Protein AF-A0A955YAP5-F1 (afdb_monomer)

Solvent-accessible surface area (backbone atoms only — not comparable to full-atom values): 20765 Å² total; per-residue (Å²): 130,87,57,48,94,49,15,46,38,75,22,56,54,59,56,73,58,58,58,58,60,56,52,46,44,71,76,44,51,54,82,74,34,72,83,64,32,46,82,44,68,39,30,28,34,40,25,36,53,45,76,68,50,47,74,88,65,49,77,46,76,52,76,44,76,78,46,71,50,74,55,98,85,36,42,36,41,30,30,36,36,43,28,22,41,80,87,67,46,64,34,38,41,39,38,76,27,33,33,35,38,38,35,72,66,65,58,71,67,45,85,29,50,96,74,48,77,85,78,50,89,72,62,89,82,48,54,72,53,76,62,78,32,79,54,81,54,50,50,40,52,42,69,25,51,52,29,23,30,71,33,35,46,23,74,38,56,36,76,88,28,63,67,27,69,74,39,91,40,38,52,50,49,51,50,76,95,61,42,63,60,46,29,31,74,37,43,32,79,58,29,55,83,80,50,53,12,24,37,34,30,38,29,77,49,52,66,79,44,76,53,36,78,72,29,33,87,99,54,48,27,57,57,68,36,56,58,50,38,29,43,52,43,51,51,49,53,53,52,41,48,28,34,63,48,52,85,33,61,34,22,37,73,42,69,43,56,76,51,73,28,48,38,40,38,40,53,76,47,39,57,85,43,54,37,39,36,36,35,41,41,36,53,31,30,42,62,68,78,54,33,35,39,26,23,35,35,41,32,28,42,76,83,41,37,16,33,41,32,49,61,45,44,40,28,45,42,74,48,39,62,51,80,65,56,43,79,65,63,70,40,81,61,47,62,98,84,54,88,64,58,81,47,68,63,85,91,42,61,48,29,68,69,15,58,51,14,38,47,40,33,44,39,32,60,35,74,28,75,91,34,51,74,41,61,47,70,45,85,73,93,65,47,80,68,84,133

Secondary structure (DSSP, 8-state):
---BTTB--HHHHHHTTTHHHHHHHHTTTHHHHTTTSEEEEEEEEEEE-SSPPBTTPPPEEEEEEEEEEEETTEEEEEEEEEEE-TTS-EEEEEEEEEEEEE-HHHHHT-------TTT----TTS-BPPPSS----S-B-HHHHHHHHTT-HHHHH-TT-GGGGG-SS------GGG---SEEEEEETT-TTTTS-EEEEEEE--TT-TTTTTS-TTS----HHHHHHHHHHHHHHHHHHTTGGGG-TTEEEEEPSS--EEEEE-----TT--EEEEEEEEEEEE-SSS-EEEEEEEEEETTEEEEEEEEEEEEEEE--GGGG--HHHHSTTSSTT--S-SEEETTEEE-HHHHHHHHHS-HHHHH-GGGGGGGTT---PPPPPP-

pLDDT: mean 92.84, std 7.44, range [49.44, 98.94]

Structure (mmCIF, N/CA/C/O backbone):
data_AF-A0A955YAP5-F1
#
_entry.id   AF-A0A955YAP5-F1
#
loop_
_atom_site.group_PDB
_atom_site.id
_atom_site.type_symbol
_atom_site.label_atom_id
_atom_site.label_alt_id
_atom_site.label_comp_id
_atom_site.label_asym_id
_atom_site.label_entity_id
_atom_site.label_seq_id
_atom_site.pdbx_PDB_ins_code
_atom_site.Cartn_x
_atom_site.Cartn_y
_atom_site.Cartn_z
_atom_site.occupancy
_atom_site.B_iso_or_equiv
_atom_site.auth_seq_id
_atom_site.auth_comp_id
_atom_site.auth_asym_id
_atom_site.auth_atom_id
_atom_site.pdbx_PDB_model_num
ATOM 1 N N . TRP A 1 1 ? 13.545 -7.393 8.697 1.00 62.75 1 TRP A N 1
ATOM 2 C CA . TRP A 1 1 ? 12.723 -6.199 8.433 1.00 62.75 1 TRP A CA 1
ATOM 3 C C . TRP A 1 1 ? 11.691 -6.562 7.385 1.00 62.75 1 TRP A C 1
ATOM 5 O O . TRP A 1 1 ? 12.037 -7.316 6.485 1.00 62.75 1 TRP A O 1
ATOM 15 N N . LEU A 1 2 ? 10.444 -6.112 7.534 1.00 84.69 2 LEU A N 1
ATOM 16 C CA . LEU A 1 2 ? 9.357 -6.372 6.580 1.00 84.69 2 LEU A CA 1
ATOM 17 C C . LEU A 1 2 ? 9.526 -5.466 5.347 1.00 84.69 2 LEU A C 1
ATOM 19 O O . LEU A 1 2 ? 8.707 -4.590 5.122 1.00 84.69 2 LEU A O 1
ATOM 23 N N . LEU A 1 3 ? 10.646 -5.592 4.632 1.00 91.44 3 LEU A N 1
ATOM 24 C CA . LEU A 1 3 ? 10.946 -4.780 3.450 1.00 91.44 3 LEU A CA 1
ATOM 25 C C . LEU A 1 3 ? 10.285 -5.374 2.205 1.00 91.44 3 LEU A C 1
ATOM 27 O O . LEU A 1 3 ? 10.168 -6.593 2.085 1.00 91.44 3 LEU A O 1
ATOM 31 N N . HIS A 1 4 ? 9.927 -4.506 1.265 1.00 92.50 4 HIS A N 1
ATOM 32 C CA . HIS A 1 4 ? 9.488 -4.853 -0.081 1.00 92.50 4 HIS A CA 1
ATOM 33 C C . HIS A 1 4 ? 10.384 -4.128 -1.080 1.00 92.50 4 HIS A C 1
ATOM 35 O O . HIS A 1 4 ? 10.443 -2.902 -1.046 1.00 92.50 4 HIS A O 1
ATOM 41 N N . GLU A 1 5 ? 11.116 -4.874 -1.912 1.00 89.06 5 GLU A N 1
ATOM 42 C CA . GLU A 1 5 ? 12.016 -4.301 -2.940 1.00 89.06 5 GLU A CA 1
ATOM 43 C C . GLU A 1 5 ? 12.975 -3.254 -2.349 1.00 89.06 5 GLU A C 1
ATOM 45 O O . GLU A 1 5 ? 13.002 -2.083 -2.728 1.00 89.06 5 GLU A O 1
ATOM 50 N N . GLY A 1 6 ? 13.670 -3.667 -1.282 1.00 89.38 6 GLY A N 1
ATOM 51 C CA . GLY A 1 6 ? 14.630 -2.833 -0.560 1.00 89.38 6 GLY A CA 1
ATOM 52 C C . GLY A 1 6 ? 14.026 -1.661 0.221 1.00 89.38 6 GLY A C 1
ATOM 53 O O . GLY A 1 6 ? 14.783 -0.900 0.822 1.00 89.38 6 GLY A O 1
ATOM 54 N N . ARG A 1 7 ? 12.696 -1.501 0.258 1.00 92.25 7 ARG A N 1
ATOM 55 C CA . ARG A 1 7 ? 12.022 -0.347 0.873 1.00 92.25 7 ARG A CA 1
ATOM 56 C C . ARG A 1 7 ? 11.052 -0.724 1.983 1.00 92.25 7 ARG A C 1
ATOM 58 O O . ARG A 1 7 ? 10.528 -1.835 2.039 1.00 92.25 7 ARG A O 1
ATOM 65 N N . MET A 1 8 ? 10.814 0.219 2.889 1.00 94.50 8 MET A N 1
ATOM 66 C CA . MET A 1 8 ? 9.790 0.113 3.924 1.00 94.50 8 MET A CA 1
ATOM 67 C C . MET A 1 8 ? 8.394 0.235 3.284 1.00 94.50 8 MET A C 1
ATOM 69 O O . MET A 1 8 ? 8.133 1.242 2.624 1.00 94.50 8 MET A O 1
ATOM 73 N N . PRO A 1 9 ? 7.490 -0.746 3.470 1.00 96.06 9 PRO A N 1
ATOM 74 C CA . PRO A 1 9 ? 6.129 -0.677 2.946 1.00 96.06 9 PRO A CA 1
ATOM 75 C C . PRO A 1 9 ? 5.354 0.528 3.481 1.00 96.06 9 PRO A C 1
ATOM 77 O O . PRO A 1 9 ? 5.609 1.009 4.586 1.00 96.06 9 PRO A O 1
ATOM 80 N N . ALA A 1 10 ? 4.381 0.993 2.707 1.00 96.06 10 ALA A N 1
ATOM 81 C CA . ALA A 1 10 ? 3.669 2.245 2.933 1.00 96.06 10 ALA A CA 1
ATOM 82 C C . ALA A 1 10 ? 2.891 2.270 4.263 1.00 96.06 10 ALA A C 1
ATOM 84 O O . ALA A 1 10 ? 2.949 3.262 4.991 1.00 96.06 10 ALA A O 1
ATOM 85 N N . GLY A 1 11 ? 2.215 1.176 4.616 1.00 94.75 11 GLY A N 1
ATOM 86 C CA . GLY A 1 11 ? 1.548 0.997 5.903 1.00 94.75 11 GLY A CA 1
ATOM 87 C C . GLY A 1 11 ? 2.540 0.888 7.060 1.00 94.75 11 GLY A C 1
ATOM 88 O O . GLY A 1 11 ? 2.347 1.520 8.092 1.00 94.75 11 GLY A O 1
ATOM 89 N N . ILE A 1 12 ? 3.654 0.171 6.876 1.00 94.44 12 ILE A N 1
ATOM 90 C CA . ILE A 1 12 ? 4.708 0.059 7.901 1.00 94.44 12 ILE A CA 1
ATOM 91 C C . ILE A 1 12 ? 5.362 1.419 8.180 1.00 94.44 12 ILE A C 1
ATOM 93 O O . ILE A 1 12 ? 5.689 1.717 9.328 1.00 94.44 12 ILE A O 1
ATOM 97 N N . LEU A 1 13 ? 5.521 2.258 7.154 1.00 95.56 13 LEU A N 1
ATOM 98 C CA . LEU A 1 13 ? 6.005 3.625 7.311 1.00 95.56 13 LEU A CA 1
ATOM 99 C C . LEU A 1 13 ? 5.087 4.425 8.241 1.00 95.56 13 LEU A C 1
ATOM 101 O O . LEU A 1 13 ? 5.574 5.005 9.207 1.00 95.56 13 LEU A O 1
ATOM 105 N N . ILE A 1 14 ? 3.772 4.387 8.008 1.00 94.38 14 ILE A N 1
ATOM 106 C CA . ILE A 1 14 ? 2.793 5.032 8.895 1.00 94.38 14 ILE A CA 1
ATOM 107 C C . ILE A 1 14 ? 2.882 4.441 10.311 1.00 94.38 14 ILE A C 1
ATOM 109 O O . ILE A 1 14 ? 2.979 5.183 11.284 1.00 94.38 14 ILE A O 1
ATOM 113 N N . GLU A 1 15 ? 2.917 3.112 10.425 1.00 92.69 15 GLU A N 1
ATOM 114 C CA . GLU A 1 15 ? 2.946 2.393 11.705 1.00 92.69 15 GLU A CA 1
ATOM 115 C C . GLU A 1 15 ? 4.180 2.731 12.550 1.00 92.69 15 GLU A C 1
ATOM 117 O O . GLU A 1 15 ? 4.109 2.826 13.773 1.00 92.69 15 GLU A O 1
ATOM 122 N N . SER A 1 16 ? 5.322 2.977 11.905 1.00 91.50 16 SER A N 1
ATOM 123 C CA . SER A 1 16 ? 6.553 3.354 12.605 1.00 91.50 16 SER A CA 1
ATOM 124 C C . SER A 1 16 ? 6.495 4.743 13.262 1.00 91.50 16 SER A C 1
ATOM 126 O O . SER A 1 16 ? 7.360 5.060 14.079 1.00 91.50 16 SER A O 1
ATOM 128 N N . GLY A 1 17 ? 5.467 5.544 12.953 1.00 87.81 17 GLY A N 1
ATOM 129 C CA . GLY A 1 17 ? 5.199 6.857 13.543 1.00 87.81 17 GLY A CA 1
ATOM 130 C C . GLY A 1 17 ? 4.383 6.847 14.843 1.00 87.81 17 GLY A C 1
ATOM 131 O O . GLY A 1 17 ? 4.106 7.922 15.367 1.00 87.81 17 GLY A O 1
ATOM 132 N N . GLN A 1 18 ? 4.028 5.682 15.404 1.00 83.00 18 GLN A N 1
ATOM 133 C CA . GLN A 1 18 ? 3.174 5.557 16.604 1.00 83.00 18 GLN A CA 1
ATOM 134 C C . GLN A 1 18 ? 3.827 5.971 17.949 1.00 83.00 18 GLN A C 1
ATOM 136 O O . GLN A 1 18 ? 3.454 5.508 19.031 1.00 83.00 18 GLN A O 1
ATOM 141 N N . ALA A 1 19 ? 4.833 6.851 17.937 1.00 84.88 19 ALA A N 1
ATOM 142 C CA . ALA A 1 19 ? 5.389 7.399 19.178 1.00 84.88 19 ALA A CA 1
ATOM 143 C C . ALA A 1 19 ? 4.435 8.405 19.869 1.00 84.88 19 ALA A C 1
ATOM 145 O O . ALA A 1 19 ? 4.682 8.802 21.011 1.00 84.88 19 ALA A O 1
ATOM 146 N N . ASP A 1 20 ? 3.311 8.751 19.235 1.00 88.19 20 ASP A N 1
ATOM 147 C CA . ASP A 1 20 ? 2.182 9.471 19.834 1.00 88.19 20 ASP A CA 1
ATOM 148 C C . ASP A 1 20 ? 1.617 8.726 21.056 1.00 88.19 20 ASP A C 1
ATOM 150 O O . ASP A 1 20 ? 1.339 9.354 22.079 1.00 88.19 20 ASP A O 1
ATOM 154 N N . LEU A 1 21 ? 1.556 7.388 21.008 1.00 89.00 21 LEU A N 1
ATOM 155 C CA . LEU A 1 21 ? 1.157 6.529 22.129 1.00 89.00 21 LEU A CA 1
ATOM 156 C C . LEU A 1 21 ? 2.076 6.681 23.345 1.00 89.00 21 LEU A C 1
ATOM 158 O O . LEU A 1 21 ? 1.616 6.760 24.487 1.00 89.00 21 LEU A O 1
ATOM 162 N N . MET A 1 22 ? 3.386 6.750 23.108 1.00 89.44 22 MET A N 1
ATOM 163 C CA . MET A 1 22 ? 4.369 6.963 24.170 1.00 89.44 22 MET A CA 1
ATOM 164 C C . MET A 1 22 ? 4.237 8.372 24.757 1.00 89.44 22 MET A C 1
ATOM 166 O O . MET A 1 22 ? 4.269 8.538 25.978 1.00 89.44 22 MET A O 1
ATOM 170 N N . LEU A 1 23 ? 4.061 9.380 23.900 1.00 91.56 23 LEU A N 1
ATOM 171 C CA . LEU A 1 23 ? 3.887 10.768 24.317 1.00 91.56 23 LEU A CA 1
ATOM 172 C C . LEU A 1 23 ? 2.625 10.947 25.176 1.00 91.56 23 LEU A C 1
ATOM 174 O O . LEU A 1 23 ? 2.703 11.518 26.264 1.00 91.56 23 LEU A O 1
ATOM 178 N N . ILE A 1 24 ? 1.478 10.407 24.753 1.00 92.19 24 ILE A N 1
ATOM 179 C CA . ILE A 1 24 ? 0.215 10.544 25.493 1.00 92.19 24 ILE A CA 1
ATOM 180 C C . ILE A 1 24 ? 0.215 9.740 26.806 1.00 92.19 24 ILE A C 1
ATOM 182 O O . ILE A 1 24 ? -0.315 10.203 27.824 1.00 92.19 24 ILE A O 1
ATOM 186 N N . SER A 1 25 ? 0.883 8.579 26.823 1.00 91.25 25 SER A N 1
ATOM 187 C CA . SER A 1 25 ? 1.180 7.804 28.038 1.00 91.25 25 SER A CA 1
ATOM 188 C C . SER A 1 25 ? 2.009 8.621 29.032 1.00 91.25 25 SER A C 1
ATOM 190 O O . SER A 1 25 ? 1.608 8.778 30.191 1.00 91.25 25 SER A O 1
ATOM 192 N N . TRP A 1 26 ? 3.100 9.244 28.570 1.00 92.12 26 TRP A N 1
ATOM 193 C CA . TRP A 1 26 ? 3.944 10.129 29.377 1.00 92.12 26 TRP A CA 1
ATOM 194 C C . TRP A 1 26 ? 3.178 11.340 29.935 1.00 92.12 26 TRP A C 1
ATOM 196 O O . TRP A 1 26 ? 3.356 11.698 31.102 1.00 92.12 26 TRP A O 1
ATOM 206 N N . MET A 1 27 ? 2.253 11.912 29.156 1.00 91.69 27 MET A N 1
ATOM 207 C CA . MET A 1 27 ? 1.350 12.984 29.607 1.00 91.69 27 MET A CA 1
ATOM 208 C C . MET A 1 27 ? 0.331 12.520 30.667 1.00 91.69 27 MET A C 1
ATOM 210 O O . MET A 1 27 ? -0.300 13.348 31.325 1.00 91.69 27 MET A O 1
ATOM 214 N N . GLY A 1 28 ? 0.199 11.209 30.895 1.00 92.62 28 GLY A N 1
ATOM 215 C CA . GLY A 1 28 ? -0.502 10.633 32.040 1.00 92.62 28 GLY A CA 1
ATOM 216 C C . GLY A 1 28 ? -1.836 9.962 31.728 1.00 92.62 28 GLY A C 1
ATOM 217 O O . GLY A 1 28 ? -2.571 9.666 32.677 1.00 92.62 28 GLY A O 1
ATOM 218 N N . ILE A 1 29 ? -2.158 9.699 30.454 1.00 92.31 29 ILE A N 1
ATOM 219 C CA . ILE A 1 29 ? -3.444 9.093 30.072 1.00 92.31 29 ILE A CA 1
ATOM 220 C C . ILE A 1 29 ? -3.684 7.729 30.740 1.00 92.31 29 ILE A C 1
ATOM 222 O O . ILE A 1 29 ? -4.811 7.410 31.121 1.00 92.31 29 ILE A O 1
ATOM 226 N N . ASP A 1 30 ? -2.620 6.969 31.008 1.00 91.56 30 ASP A N 1
ATOM 227 C CA . ASP A 1 30 ? -2.706 5.636 31.612 1.00 91.56 30 ASP A CA 1
ATOM 228 C C . ASP A 1 30 ? -3.313 5.651 33.019 1.00 91.56 30 ASP A C 1
ATOM 230 O O . ASP A 1 30 ? -3.999 4.705 33.414 1.00 91.56 30 ASP A O 1
ATOM 234 N N . ARG A 1 31 ? -3.147 6.754 33.768 1.00 91.19 31 ARG A N 1
ATOM 235 C CA . ARG A 1 31 ? -3.771 6.921 35.096 1.00 91.19 31 ARG A CA 1
ATOM 236 C C . ARG A 1 31 ? -5.297 6.954 35.020 1.00 91.19 31 ARG A C 1
ATOM 238 O O . ARG A 1 31 ? -5.967 6.653 36.015 1.00 91.19 31 ARG A O 1
ATOM 245 N N . PHE A 1 32 ? -5.822 7.342 33.861 1.00 89.75 32 PHE A N 1
ATOM 246 C CA . PHE A 1 32 ? -7.246 7.451 33.597 1.00 89.75 32 PHE A CA 1
ATOM 247 C C . PHE A 1 32 ? -7.813 6.229 32.882 1.00 89.75 32 PHE A C 1
ATOM 249 O O . PHE A 1 32 ? -8.944 5.862 33.176 1.00 89.75 32 PHE A O 1
ATOM 256 N N . ASN A 1 33 ? -7.054 5.613 31.973 1.00 87.94 33 ASN A N 1
ATOM 257 C CA . ASN A 1 33 ? -7.527 4.460 31.206 1.00 87.94 33 ASN A CA 1
ATOM 258 C C . ASN A 1 33 ? -7.448 3.154 31.993 1.00 87.94 33 ASN A C 1
ATOM 260 O O . ASN A 1 33 ? -8.326 2.319 31.839 1.00 87.94 33 ASN A O 1
ATOM 264 N N . ARG A 1 34 ? -6.402 2.961 32.814 1.00 87.44 34 ARG A N 1
ATOM 265 C CA . ARG A 1 34 ? -6.238 1.807 33.725 1.00 87.44 34 ARG A CA 1
ATOM 266 C C . ARG A 1 34 ? -6.460 0.424 33.086 1.00 87.44 34 ARG A C 1
ATOM 268 O O . ARG A 1 34 ? -6.832 -0.513 33.779 1.00 87.44 34 ARG A O 1
ATOM 275 N N . SER A 1 35 ? -6.185 0.276 31.789 1.00 84.19 35 SER A N 1
ATOM 276 C CA . SER A 1 35 ? -6.498 -0.929 30.990 1.00 84.19 35 SER A CA 1
ATOM 277 C C . SER A 1 35 ? -7.994 -1.269 30.874 1.00 84.19 35 SER A C 1
ATOM 279 O O . SER A 1 35 ? -8.338 -2.331 30.377 1.00 84.19 35 SER A O 1
ATOM 281 N N . GLU A 1 36 ? -8.884 -0.375 31.306 1.00 90.81 36 GLU A N 1
ATOM 282 C CA . GLU A 1 36 ? -10.337 -0.456 31.098 1.00 90.81 36 GLU A CA 1
ATOM 283 C C . GLU A 1 36 ? -10.738 0.115 29.727 1.00 90.81 36 GLU A C 1
ATOM 285 O O . GLU A 1 36 ? -11.862 -0.078 29.267 1.00 90.81 36 GLU A O 1
ATOM 290 N N . ARG A 1 37 ? -9.819 0.851 29.088 1.00 93.31 37 ARG A N 1
ATOM 291 C CA . ARG A 1 37 ? -9.992 1.475 27.777 1.00 93.31 37 ARG A CA 1
ATOM 292 C C . ARG A 1 37 ? -8.778 1.227 26.891 1.00 93.31 37 ARG A C 1
ATOM 294 O O . ARG A 1 37 ? -7.643 1.369 27.352 1.00 93.31 37 ARG A O 1
ATOM 301 N N . VAL A 1 38 ? -9.025 0.929 25.622 1.00 93.12 38 VAL A N 1
ATOM 302 C CA . VAL A 1 38 ? -8.018 0.607 24.607 1.00 93.12 38 VAL A CA 1
ATOM 303 C C . VAL A 1 38 ? -7.910 1.704 23.553 1.00 93.12 38 VAL A C 1
ATOM 305 O O . VAL A 1 38 ? -8.887 2.384 23.240 1.00 93.12 38 VAL A O 1
ATOM 308 N N . TYR A 1 39 ? -6.706 1.900 23.020 1.00 93.62 39 TYR A N 1
ATOM 309 C CA . TYR A 1 39 ? -6.423 2.933 22.024 1.00 93.62 39 TYR A CA 1
ATOM 310 C C . TYR A 1 39 ? -6.966 2.554 20.649 1.00 93.62 39 TYR A C 1
ATOM 312 O O . TYR A 1 39 ? -6.682 1.464 20.163 1.00 93.62 39 TYR A O 1
ATOM 320 N N . ARG A 1 40 ? -7.638 3.470 19.953 1.00 93.88 40 ARG A N 1
ATOM 321 C CA . ARG A 1 40 ? -7.911 3.327 18.517 1.00 93.88 40 ARG A CA 1
ATOM 322 C C . ARG A 1 40 ? -7.668 4.647 17.792 1.00 93.88 40 ARG A C 1
ATOM 324 O O . ARG A 1 40 ? -8.134 5.701 18.233 1.00 93.88 40 ARG A O 1
ATOM 331 N N . LEU A 1 41 ? -6.983 4.570 16.651 1.00 93.31 41 LEU A N 1
ATOM 332 C CA . LEU A 1 41 ? -6.949 5.648 15.666 1.00 93.31 41 LEU A CA 1
ATOM 333 C C . LEU A 1 41 ? -8.345 5.788 15.047 1.00 93.31 41 LEU A C 1
ATOM 335 O O . LEU A 1 41 ? -8.965 4.791 14.687 1.00 93.31 41 LEU A O 1
ATOM 339 N N . LEU A 1 42 ? -8.828 7.019 14.911 1.00 94.25 42 LEU A N 1
ATOM 340 C CA . LEU A 1 42 ? -10.117 7.344 14.301 1.00 94.25 42 LEU A CA 1
ATOM 341 C C . LEU A 1 42 ? -9.959 7.900 12.890 1.00 94.25 42 LEU A C 1
ATOM 343 O O . LEU A 1 42 ? -10.841 7.711 12.053 1.00 94.25 42 LEU A O 1
ATOM 347 N N . GLY A 1 43 ? -8.862 8.588 12.610 1.00 94.00 43 GLY A N 1
ATOM 348 C CA . GLY A 1 43 ? -8.589 9.085 11.274 1.00 94.00 43 GLY A CA 1
ATOM 349 C C . GLY A 1 43 ? -7.532 10.168 11.251 1.00 94.00 43 GLY A C 1
ATOM 350 O O . GLY A 1 43 ? -7.104 10.665 12.293 1.00 94.00 43 GLY A O 1
ATOM 351 N N . CYS A 1 44 ? -7.115 10.505 10.043 1.00 96.25 44 CYS A N 1
ATOM 352 C CA . CYS A 1 44 ? -6.152 11.552 9.757 1.00 96.25 44 CYS A CA 1
ATOM 353 C C . CYS A 1 44 ? -6.178 11.893 8.264 1.00 96.25 44 CYS A C 1
ATOM 355 O O . CYS A 1 44 ? -6.740 11.161 7.450 1.00 96.25 44 CYS A O 1
ATOM 357 N N . GLU A 1 45 ? -5.541 13.000 7.913 1.00 97.88 45 GLU A N 1
ATOM 358 C CA . GLU A 1 45 ? -5.078 13.277 6.560 1.00 97.88 45 GLU A CA 1
ATOM 359 C C . GLU A 1 45 ? -3.600 12.883 6.459 1.00 97.88 45 GLU A C 1
ATOM 361 O O . GLU A 1 45 ? -2.792 13.238 7.322 1.00 97.88 45 GLU A O 1
ATOM 366 N N . LEU A 1 46 ? -3.261 12.114 5.429 1.00 97.44 46 LEU A N 1
ATOM 367 C CA . LEU A 1 46 ? -1.937 11.553 5.180 1.00 97.44 46 LEU A CA 1
ATOM 368 C C . LEU A 1 46 ? -1.409 12.042 3.836 1.00 97.44 46 LEU A C 1
ATOM 370 O O . LEU A 1 46 ? -2.126 11.983 2.840 1.00 97.44 46 LEU A O 1
ATOM 374 N N . THR A 1 47 ? -0.133 12.417 3.796 1.00 98.44 47 THR A N 1
ATOM 375 C CA . THR A 1 47 ? 0.571 12.743 2.550 1.00 98.44 47 THR A CA 1
ATOM 376 C C . THR A 1 47 ? 1.909 12.023 2.517 1.00 98.44 47 THR A C 1
ATOM 378 O O . THR A 1 47 ? 2.773 12.258 3.366 1.00 98.44 47 THR A O 1
ATOM 381 N N . TYR A 1 48 ? 2.114 11.167 1.515 1.00 98.25 48 TYR A N 1
ATOM 382 C CA . TYR A 1 48 ? 3.456 10.700 1.171 1.00 98.25 48 TYR A CA 1
ATOM 383 C C . TYR A 1 48 ? 4.171 11.838 0.452 1.00 98.25 48 TYR A C 1
ATOM 385 O O . TYR A 1 48 ? 3.763 12.254 -0.621 1.00 98.25 48 TYR A O 1
ATOM 393 N N . GLU A 1 49 ? 5.222 12.386 1.039 1.00 97.81 49 GLU A N 1
ATOM 394 C C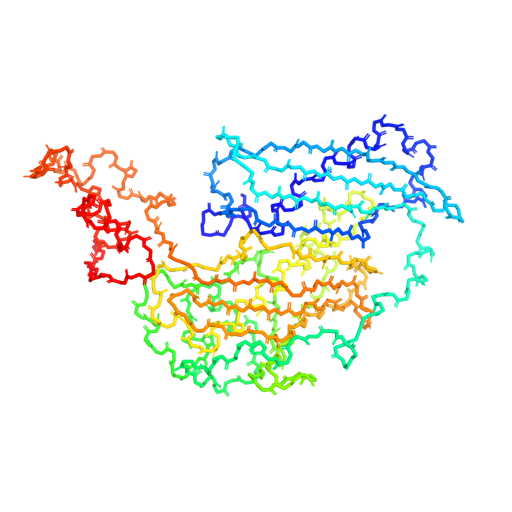A . GLU A 1 49 ? 5.919 13.549 0.478 1.00 97.81 49 GLU A CA 1
ATOM 395 C C . GLU A 1 49 ? 6.929 13.123 -0.593 1.00 97.81 49 GLU A C 1
ATOM 397 O O . GLU A 1 49 ? 7.278 13.903 -1.477 1.00 97.81 49 GLU A O 1
ATOM 402 N N . ARG A 1 50 ? 7.453 11.892 -0.490 1.00 94.25 50 ARG A N 1
ATOM 403 C CA . ARG A 1 50 ? 8.511 11.345 -1.352 1.00 94.25 50 ARG A CA 1
ATOM 404 C C . ARG A 1 50 ? 8.476 9.817 -1.395 1.00 94.25 50 ARG A C 1
ATOM 406 O O . ARG A 1 50 ? 7.636 9.174 -0.772 1.00 94.25 50 ARG A O 1
ATOM 413 N N . GLY A 1 51 ? 9.483 9.292 -2.101 1.00 92.56 51 GLY A N 1
ATOM 414 C CA . GLY A 1 51 ? 9.963 7.914 -2.097 1.00 92.56 51 GLY A CA 1
ATOM 415 C C . GLY A 1 51 ? 9.782 7.181 -0.767 1.00 92.56 51 GLY A C 1
ATOM 416 O O . GLY A 1 51 ? 10.249 7.682 0.257 1.00 92.56 51 GLY A O 1
ATOM 417 N N . LEU A 1 52 ? 9.227 5.967 -0.789 1.00 94.31 52 LEU A N 1
ATOM 418 C CA . LEU A 1 52 ? 9.255 5.065 0.364 1.00 94.31 52 LEU A CA 1
ATOM 419 C C . LEU A 1 52 ? 10.710 4.841 0.830 1.00 94.31 52 LEU A C 1
ATOM 421 O O . LEU A 1 52 ? 11.581 4.614 -0.020 1.00 94.31 52 LEU A O 1
ATOM 425 N N . PRO A 1 53 ? 11.001 4.881 2.143 1.00 93.50 53 PRO A N 1
ATOM 426 C CA . PRO A 1 53 ? 12.364 4.783 2.665 1.00 93.50 53 PRO A CA 1
ATOM 427 C C . PRO A 1 53 ? 13.084 3.498 2.275 1.00 93.50 53 PRO A C 1
ATOM 429 O O . PRO A 1 53 ? 12.504 2.417 2.323 1.00 93.50 53 PRO A O 1
ATOM 432 N N . GLU A 1 54 ? 14.364 3.618 1.937 1.00 90.38 54 GLU A N 1
ATOM 433 C CA . GLU A 1 54 ? 15.242 2.493 1.600 1.00 90.38 54 GLU A CA 1
ATOM 434 C C . GLU A 1 54 ? 15.818 1.832 2.855 1.00 90.38 54 GLU A C 1
ATOM 436 O O . GLU A 1 54 ? 15.906 2.435 3.930 1.00 90.38 54 GLU A O 1
ATOM 441 N N . ALA A 1 55 ? 16.246 0.580 2.718 1.00 88.69 55 ALA A N 1
ATOM 442 C CA . ALA A 1 55 ? 16.987 -0.121 3.752 1.00 88.69 55 ALA A CA 1
ATOM 443 C C . ALA A 1 55 ? 18.223 0.690 4.180 1.00 88.69 55 ALA A C 1
ATOM 445 O O . ALA A 1 55 ? 19.019 1.128 3.357 1.00 88.69 55 ALA A O 1
ATOM 446 N N . GLY A 1 56 ? 18.384 0.882 5.490 1.00 88.56 56 GLY A N 1
ATOM 447 C CA . GLY A 1 56 ? 19.471 1.686 6.058 1.00 88.56 56 GLY A CA 1
ATOM 448 C C . GLY A 1 56 ? 19.140 3.170 6.242 1.00 88.56 56 GLY A C 1
ATOM 449 O O . GLY A 1 56 ? 19.867 3.850 6.967 1.00 88.56 56 GLY A O 1
ATOM 450 N N . ALA A 1 57 ? 18.033 3.671 5.682 1.00 90.19 57 ALA A N 1
ATOM 451 C CA . ALA A 1 57 ? 17.574 5.027 5.960 1.00 90.19 57 ALA A CA 1
ATOM 452 C C . ALA A 1 57 ? 17.208 5.196 7.445 1.00 90.19 57 ALA A C 1
ATOM 454 O O . ALA A 1 57 ? 16.621 4.312 8.071 1.00 90.19 57 ALA A O 1
ATOM 455 N N . THR A 1 58 ? 17.534 6.362 8.007 1.00 94.31 58 THR A N 1
ATOM 456 C CA . THR A 1 58 ? 17.092 6.756 9.352 1.00 94.31 58 THR A CA 1
ATOM 457 C C . THR A 1 58 ? 15.933 7.730 9.239 1.00 94.31 58 THR A C 1
ATOM 459 O O . THR A 1 58 ? 16.077 8.794 8.642 1.00 94.31 58 THR A O 1
ATOM 462 N N . LEU A 1 59 ? 14.805 7.378 9.850 1.00 95.38 59 LEU A N 1
ATOM 463 C CA . LEU A 1 59 ? 13.619 8.225 9.922 1.00 95.38 59 LEU A CA 1
ATOM 464 C C . LEU A 1 59 ? 13.558 8.934 11.271 1.00 95.38 59 LEU A C 1
ATOM 466 O O . LEU A 1 59 ? 13.866 8.343 12.309 1.00 95.38 59 LEU A O 1
ATOM 470 N N . ARG A 1 60 ? 13.152 10.201 11.258 1.00 96.44 60 ARG A N 1
ATOM 471 C CA . ARG A 1 60 ? 12.905 10.998 12.462 1.00 96.44 60 ARG A CA 1
ATOM 472 C C . ARG A 1 60 ? 11.483 11.526 12.425 1.00 96.44 60 ARG A C 1
ATOM 474 O O . ARG A 1 60 ? 11.102 12.180 11.459 1.00 96.44 60 ARG A O 1
ATOM 481 N N . TYR A 1 61 ? 10.741 11.250 13.489 1.00 96.12 61 TYR A N 1
ATOM 482 C CA . TYR A 1 61 ? 9.368 11.699 13.668 1.00 96.12 61 TYR A CA 1
ATOM 483 C C . TYR A 1 61 ? 9.333 12.868 14.643 1.00 96.12 61 TYR A C 1
ATOM 485 O O . TYR A 1 61 ? 9.848 12.766 15.757 1.00 96.12 61 TYR A O 1
ATOM 493 N N . GLU A 1 62 ? 8.710 13.963 14.229 1.00 95.44 62 GLU A N 1
ATOM 494 C CA . GLU A 1 62 ? 8.366 15.085 15.092 1.00 95.44 62 GLU A CA 1
ATOM 495 C C . GLU A 1 62 ? 6.851 15.084 15.294 1.00 95.44 62 GLU A C 1
ATOM 497 O O . GLU A 1 62 ? 6.103 15.391 14.369 1.00 95.44 62 GLU A O 1
ATOM 502 N N . ILE A 1 63 ? 6.410 14.678 16.486 1.00 94.69 63 ILE A N 1
ATOM 503 C CA . ILE A 1 63 ? 4.999 14.449 16.814 1.00 94.69 63 ILE A CA 1
ATOM 504 C C . ILE A 1 63 ? 4.533 15.500 17.813 1.00 94.69 63 ILE A C 1
ATOM 506 O O . ILE A 1 63 ? 5.165 15.710 18.850 1.00 94.69 63 ILE A O 1
ATOM 510 N N . HIS A 1 64 ? 3.389 16.108 17.518 1.00 95.31 64 HIS A N 1
ATOM 511 C CA . HIS A 1 64 ? 2.756 17.140 18.328 1.00 95.31 64 HIS A CA 1
ATOM 512 C C . HIS A 1 64 ? 1.353 16.692 18.724 1.00 95.31 64 HIS A C 1
ATOM 514 O O . HIS A 1 64 ? 0.572 16.270 17.875 1.00 95.31 64 HIS A O 1
ATOM 520 N N . VAL A 1 65 ? 1.022 16.804 20.012 1.00 95.00 65 VAL A N 1
ATOM 521 C CA . VAL A 1 65 ? -0.359 16.672 20.494 1.00 95.00 65 VAL A CA 1
ATOM 522 C C . VAL A 1 65 ? -0.982 18.064 20.491 1.00 95.00 65 VAL A C 1
ATOM 524 O O . VAL A 1 65 ? -0.605 18.920 21.290 1.00 95.00 65 VAL A O 1
ATOM 527 N N . ASP A 1 66 ? -1.939 18.275 19.595 1.00 95.69 66 ASP A N 1
ATOM 528 C CA . ASP A 1 66 ? -2.615 19.556 19.371 1.00 95.69 66 ASP A CA 1
ATOM 529 C C . ASP A 1 66 ? -3.629 19.877 20.471 1.00 95.69 66 ASP A C 1
ATOM 531 O O . ASP A 1 66 ? -3.924 21.037 20.762 1.00 95.69 66 ASP A O 1
ATOM 535 N N . GLY A 1 67 ? -4.180 18.840 21.098 1.00 94.69 67 GLY A N 1
ATOM 536 C CA . GLY A 1 67 ? -5.140 18.984 22.178 1.00 94.69 67 GLY A CA 1
ATOM 537 C C . GLY A 1 67 ? -5.772 17.662 22.578 1.00 94.69 67 GLY A C 1
ATOM 538 O O . GLY A 1 67 ? -5.470 16.601 22.033 1.00 94.69 67 GLY A O 1
ATOM 539 N N . HIS A 1 68 ? -6.689 17.732 23.536 1.00 94.88 68 HIS A N 1
ATOM 540 C CA . HIS A 1 68 ? -7.470 16.586 23.980 1.00 94.88 68 HIS A CA 1
ATOM 541 C C . HIS A 1 68 ? -8.887 17.009 24.366 1.00 94.88 68 HIS A C 1
ATOM 543 O O . HIS A 1 68 ? -9.137 18.161 24.721 1.00 94.88 68 HIS A O 1
ATOM 549 N N . ALA A 1 69 ? -9.814 16.058 24.334 1.00 95.06 69 ALA A N 1
ATOM 550 C CA . ALA A 1 69 ? -11.201 16.257 24.728 1.00 95.06 69 ALA A CA 1
ATOM 551 C C . ALA A 1 69 ? -11.725 15.045 25.503 1.00 95.06 69 ALA A C 1
ATOM 553 O O . ALA A 1 69 ? -11.185 13.941 25.418 1.00 95.06 69 ALA A O 1
ATOM 554 N N . VAL A 1 70 ? -12.791 15.265 26.269 1.00 94.50 70 VAL A N 1
ATOM 555 C CA . VAL A 1 70 ? -13.586 14.190 26.863 1.00 94.50 70 VAL A CA 1
ATOM 556 C C . VAL A 1 70 ? -15.024 14.384 26.413 1.00 94.50 70 VAL A C 1
ATOM 558 O O . VAL A 1 70 ? -15.586 15.458 26.619 1.00 94.50 70 VAL A O 1
ATOM 561 N N . HIS A 1 71 ? -15.605 13.359 25.805 1.00 91.19 71 HIS A N 1
ATOM 562 C CA . HIS A 1 71 ? -16.985 13.363 25.337 1.00 91.19 71 HIS A CA 1
ATOM 563 C C . HIS A 1 71 ? -17.644 12.058 25.770 1.00 91.19 71 HIS A C 1
ATOM 565 O O . HIS A 1 71 ? -17.124 10.993 25.462 1.00 91.19 71 HIS A O 1
ATOM 571 N N . ASP A 1 72 ? -18.713 12.143 26.563 1.00 88.94 72 ASP A N 1
ATOM 572 C CA . ASP A 1 72 ? -19.425 10.983 27.122 1.00 88.94 72 ASP A CA 1
ATOM 573 C C . ASP A 1 72 ? -18.504 9.935 27.779 1.00 88.94 72 ASP A C 1
ATOM 575 O O . ASP A 1 72 ? -18.714 8.731 27.711 1.00 88.94 72 ASP A O 1
ATOM 579 N N . GLY A 1 73 ? -17.442 10.410 28.439 1.00 88.94 73 GLY A N 1
ATOM 580 C CA . GLY A 1 73 ? -16.440 9.564 29.097 1.00 88.94 73 GLY A CA 1
ATOM 581 C C . GLY A 1 73 ? -15.330 9.044 28.176 1.00 88.94 73 GLY A C 1
ATOM 582 O O . GLY A 1 73 ? -14.267 8.674 28.685 1.00 88.94 73 GLY A O 1
ATOM 583 N N . ILE A 1 74 ? -15.511 9.103 26.854 1.00 93.00 74 ILE A N 1
ATOM 584 C CA . ILE A 1 74 ? -14.482 8.792 25.858 1.00 93.00 74 ILE A CA 1
ATOM 585 C C . ILE A 1 74 ? -13.432 9.895 25.864 1.00 93.00 74 ILE A C 1
ATOM 587 O O . ILE A 1 74 ? -13.741 11.087 25.810 1.00 93.00 74 ILE A O 1
ATOM 591 N N . ARG A 1 75 ? -12.165 9.489 25.923 1.00 94.31 75 ARG A N 1
ATOM 592 C CA . ARG A 1 75 ? -11.019 10.399 25.893 1.00 94.31 75 ARG A CA 1
ATOM 593 C C . ARG A 1 75 ? -10.464 10.426 24.489 1.00 94.31 75 ARG A C 1
ATOM 595 O O . ARG A 1 75 ? -10.075 9.382 23.977 1.00 94.31 75 ARG A O 1
ATOM 602 N N . LEU A 1 76 ? -10.415 11.613 23.908 1.00 95.50 76 LEU A N 1
ATOM 603 C CA . LEU A 1 76 ? -9.902 11.859 22.571 1.00 95.50 76 LEU A CA 1
ATOM 604 C C . LEU A 1 76 ? -8.652 12.723 22.662 1.00 95.50 76 LEU A C 1
ATOM 606 O O . LEU A 1 76 ? -8.568 13.603 23.522 1.00 95.50 76 LEU A O 1
ATOM 610 N N . PHE A 1 77 ? -7.713 12.509 21.753 1.00 95.62 77 PHE A N 1
ATOM 611 C CA . PHE A 1 77 ? -6.617 13.436 21.530 1.00 95.62 77 PHE A CA 1
ATOM 612 C C . PHE A 1 77 ? -6.402 13.673 20.040 1.00 95.62 77 PHE A C 1
ATOM 614 O O . PHE A 1 77 ? -6.747 12.844 19.193 1.00 95.62 77 PHE A O 1
ATOM 621 N N . PHE A 1 78 ? -5.865 14.852 19.759 1.00 96.50 78 PHE A N 1
ATOM 622 C CA . PHE A 1 78 ? -5.637 15.372 18.424 1.00 96.50 78 PHE A CA 1
ATOM 623 C C . PHE A 1 78 ? -4.142 15.552 18.231 1.00 96.50 78 PHE A C 1
ATOM 625 O O . PHE A 1 78 ? -3.461 15.990 19.162 1.00 96.50 78 PHE A O 1
ATOM 632 N N . PHE A 1 79 ? -3.626 15.189 17.065 1.00 96.12 79 PHE A N 1
ATOM 633 C CA . PHE A 1 79 ? -2.194 15.229 16.815 1.00 96.12 79 PHE A CA 1
ATOM 634 C C . PHE A 1 79 ? -1.859 15.456 15.345 1.00 96.12 79 PHE A C 1
ATOM 636 O O . PHE A 1 79 ? -2.650 15.191 14.435 1.00 96.12 79 PHE A O 1
ATOM 643 N N . HIS A 1 80 ? -0.621 15.870 15.119 1.00 96.81 80 HIS A N 1
ATOM 644 C CA . HIS A 1 80 ? 0.002 15.877 13.808 1.00 96.81 80 HIS A CA 1
ATOM 645 C C . HIS A 1 80 ? 1.462 15.457 13.930 1.00 96.81 80 HIS A C 1
ATOM 647 O O . HIS A 1 80 ? 2.059 15.534 15.008 1.00 96.81 80 HIS A O 1
ATOM 653 N N . TYR A 1 81 ? 2.050 15.012 12.821 1.00 96.19 81 TYR A N 1
ATOM 654 C CA . TYR A 1 81 ? 3.483 14.760 12.792 1.00 96.19 81 TYR A CA 1
ATOM 655 C C . TYR A 1 81 ? 4.109 14.920 11.414 1.00 96.19 81 TYR A C 1
ATOM 657 O O . TYR A 1 81 ? 3.450 14.772 10.380 1.00 96.19 81 TYR A O 1
ATOM 665 N N . ASP A 1 82 ? 5.412 15.184 11.433 1.00 97.31 82 ASP A N 1
ATOM 666 C CA . ASP A 1 82 ? 6.289 15.148 10.269 1.00 97.31 82 ASP A CA 1
ATOM 667 C C . ASP A 1 82 ? 7.303 14.013 10.433 1.00 97.31 82 ASP A C 1
ATOM 669 O O . ASP A 1 82 ? 7.935 13.871 11.478 1.00 97.31 82 ASP A O 1
ATOM 673 N N . CYS A 1 83 ? 7.476 13.212 9.384 1.00 97.69 83 CYS A N 1
ATOM 674 C CA . CYS A 1 83 ? 8.565 12.254 9.261 1.00 97.69 83 CYS A CA 1
ATOM 675 C C . CYS A 1 83 ? 9.594 12.795 8.273 1.00 97.69 83 CYS A C 1
ATOM 677 O O . CYS A 1 83 ? 9.252 13.082 7.122 1.00 97.69 83 CYS A O 1
ATOM 679 N N . VAL A 1 84 ? 10.857 12.878 8.684 1.00 97.44 84 VAL A N 1
ATOM 680 C CA . VAL A 1 84 ? 11.979 13.274 7.823 1.00 97.44 84 VAL A CA 1
ATOM 681 C C . VAL A 1 84 ? 13.030 12.174 7.730 1.00 97.44 84 VAL A C 1
ATOM 683 O O . VAL A 1 84 ? 13.183 11.373 8.653 1.00 97.44 84 VAL A O 1
ATOM 686 N N . ASP A 1 85 ? 13.763 12.146 6.622 1.00 95.00 85 ASP A N 1
ATOM 687 C CA . ASP A 1 85 ? 14.918 11.266 6.449 1.00 95.00 85 ASP A CA 1
ATOM 688 C C . ASP A 1 85 ? 16.205 11.838 7.080 1.00 95.00 85 ASP A C 1
ATOM 690 O O . ASP A 1 85 ? 16.222 12.870 7.764 1.00 95.00 85 ASP A O 1
ATOM 694 N N . ASP A 1 86 ? 17.317 11.143 6.864 1.00 92.06 86 ASP A N 1
ATOM 695 C CA . ASP A 1 86 ? 18.647 11.513 7.338 1.00 92.06 86 ASP A CA 1
ATOM 696 C C . ASP A 1 86 ? 19.134 12.861 6.780 1.00 92.06 86 ASP A C 1
ATOM 698 O O . ASP A 1 86 ? 19.865 13.571 7.474 1.00 92.06 86 ASP A O 1
ATOM 702 N N . GLN A 1 87 ? 18.664 13.237 5.589 1.00 92.06 87 GLN A N 1
ATOM 703 C CA . GLN A 1 87 ? 18.925 14.513 4.919 1.00 92.06 87 GLN A CA 1
ATOM 704 C C . GLN A 1 87 ? 17.957 15.630 5.345 1.00 92.06 87 GLN A C 1
ATOM 706 O O . GLN A 1 87 ? 18.032 16.742 4.820 1.00 92.06 87 GLN A O 1
ATOM 711 N N . GLY A 1 88 ? 17.050 15.363 6.291 1.00 94.38 88 GLY A N 1
ATOM 712 C CA . GLY A 1 88 ? 16.065 16.331 6.777 1.00 94.38 88 GLY A CA 1
ATOM 713 C C . GLY A 1 88 ? 14.934 16.605 5.785 1.00 94.38 88 GLY A C 1
ATOM 714 O O . GLY A 1 88 ? 14.218 17.598 5.915 1.00 94.38 88 GLY A O 1
ATOM 715 N N . ARG A 1 89 ? 14.759 15.748 4.776 1.00 95.31 89 ARG A N 1
ATOM 716 C CA . ARG A 1 89 ? 13.708 15.892 3.772 1.00 95.31 89 ARG A CA 1
ATOM 717 C C . ARG A 1 89 ? 12.449 15.192 4.273 1.00 95.31 89 ARG A C 1
ATOM 719 O O . ARG A 1 89 ? 12.515 14.052 4.722 1.00 95.31 89 ARG A O 1
ATOM 726 N N . LYS A 1 90 ? 11.291 15.850 4.168 1.00 96.75 90 LYS A N 1
ATOM 727 C CA . LYS A 1 90 ? 9.999 15.246 4.544 1.00 96.75 90 LYS A CA 1
ATOM 728 C C . LYS A 1 90 ? 9.697 14.006 3.705 1.00 96.75 90 LYS A C 1
ATOM 730 O O . LYS A 1 90 ? 9.866 14.066 2.492 1.00 96.75 90 LYS A O 1
ATOM 735 N N . VAL A 1 91 ? 9.256 12.930 4.341 1.00 97.31 91 VAL A N 1
ATOM 736 C CA . VAL A 1 91 ? 8.902 11.644 3.720 1.00 97.31 91 VAL A CA 1
ATOM 737 C C . VAL A 1 91 ? 7.408 11.364 3.873 1.00 97.31 91 VAL A C 1
ATOM 739 O O . VAL A 1 91 ? 6.765 10.922 2.927 1.00 97.31 91 VAL A O 1
ATOM 742 N N . LEU A 1 92 ? 6.852 11.646 5.050 1.00 97.88 92 LEU A N 1
ATOM 743 C CA . LEU A 1 92 ? 5.442 11.448 5.375 1.00 97.88 92 LEU A CA 1
ATOM 744 C C . LEU A 1 92 ? 4.984 12.608 6.256 1.00 97.88 92 LEU A C 1
ATOM 746 O O . LEU A 1 92 ? 5.702 12.996 7.181 1.00 97.88 92 LEU A O 1
ATOM 750 N N . THR A 1 93 ? 3.792 13.132 6.000 1.00 98.00 93 THR A N 1
ATOM 751 C CA . THR A 1 93 ? 3.122 14.067 6.903 1.00 98.00 93 THR 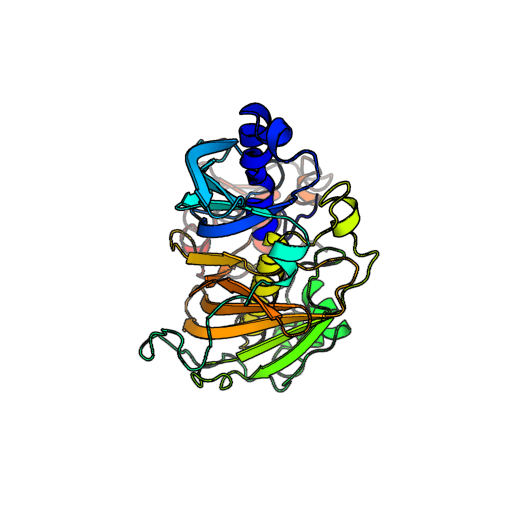A CA 1
ATOM 752 C C . THR A 1 93 ? 1.748 13.540 7.288 1.00 98.00 93 THR A C 1
ATOM 754 O O . THR A 1 93 ? 1.052 12.910 6.491 1.00 98.00 93 THR A O 1
ATOM 757 N N . VAL A 1 94 ? 1.385 13.771 8.549 1.00 97.44 94 VAL A N 1
ATOM 758 C CA . VAL A 1 94 ? 0.062 13.467 9.097 1.00 97.44 94 VAL A CA 1
ATOM 759 C C . VAL A 1 94 ? -0.530 14.729 9.681 1.00 97.44 94 VAL A C 1
ATOM 761 O O . VAL A 1 94 ? 0.134 15.425 10.454 1.00 97.44 94 VAL A O 1
ATOM 764 N N . ARG A 1 95 ? -1.772 15.032 9.307 1.00 97.62 95 ARG A N 1
ATOM 765 C CA . ARG A 1 95 ? -2.531 16.203 9.753 1.00 97.62 95 ARG A CA 1
ATOM 766 C C . ARG A 1 95 ? -3.909 15.792 10.241 1.00 97.62 95 ARG A C 1
ATOM 768 O O . ARG A 1 95 ? -4.454 14.777 9.816 1.00 97.62 95 ARG A O 1
ATOM 775 N N . GLY A 1 96 ? -4.464 16.579 11.163 1.00 96.62 96 GLY A N 1
ATOM 776 C CA . GLY A 1 96 ? -5.802 16.336 11.707 1.00 96.62 96 GLY A CA 1
ATOM 777 C C . GLY A 1 96 ? -5.966 14.943 12.321 1.00 96.62 96 GLY A C 1
ATOM 778 O O . GLY A 1 96 ? -7.057 14.377 12.244 1.00 96.62 96 GLY A O 1
ATOM 779 N N . GLY A 1 97 ? -4.887 14.382 12.876 1.00 95.94 97 GLY A N 1
ATOM 780 C CA . GLY A 1 97 ? -4.886 13.070 13.503 1.00 95.94 97 GLY A CA 1
ATOM 781 C C . GLY A 1 97 ? -5.826 13.051 14.695 1.00 95.94 97 GLY A C 1
ATOM 782 O O . GLY A 1 97 ? -5.819 13.960 15.523 1.00 95.94 97 GLY A O 1
ATOM 783 N N . GLN A 1 98 ? -6.663 12.025 14.755 1.00 95.88 98 GLN A N 1
ATOM 784 C CA . GLN A 1 98 ? -7.669 11.831 15.786 1.00 95.88 98 GLN A CA 1
ATOM 785 C C . GLN A 1 98 ? -7.559 10.413 16.306 1.00 95.88 98 GLN A C 1
ATOM 787 O O . GLN A 1 98 ? -7.660 9.456 15.538 1.00 95.88 98 GLN A O 1
ATOM 792 N N . ALA A 1 99 ? -7.409 10.272 17.613 1.00 95.38 99 ALA A N 1
ATOM 793 C CA . ALA A 1 99 ? -7.424 8.980 18.270 1.00 95.38 99 ALA A CA 1
ATOM 794 C C . ALA A 1 99 ? -8.143 9.065 19.613 1.00 95.38 99 ALA A C 1
ATOM 796 O O . ALA A 1 99 ? -8.328 10.146 20.180 1.00 95.38 99 ALA A O 1
ATOM 797 N N . GLY A 1 100 ? -8.571 7.913 20.115 1.00 94.88 100 GLY A N 1
ATOM 798 C CA . GLY A 1 100 ? -9.322 7.838 21.355 1.00 94.88 100 GLY A CA 1
ATOM 799 C C . GLY A 1 100 ? -9.086 6.567 22.145 1.00 94.88 100 GLY A C 1
ATOM 800 O O . GLY A 1 100 ? -8.429 5.636 21.680 1.00 94.88 100 GLY A O 1
ATOM 801 N N . PHE A 1 101 ? -9.648 6.552 23.351 1.00 95.50 101 PHE A N 1
ATOM 802 C CA . PHE A 1 101 ? -9.589 5.425 24.271 1.00 95.50 101 PHE A CA 1
ATOM 803 C C . PHE A 1 101 ? -10.990 4.939 24.624 1.00 95.50 101 PHE A C 1
ATOM 805 O O . PHE A 1 101 ? -11.774 5.667 25.245 1.00 95.50 101 PHE A O 1
ATOM 812 N N . PHE A 1 102 ? -11.269 3.691 24.267 1.00 95.19 102 PHE A N 1
ATOM 813 C CA . PHE A 1 102 ? -12.613 3.125 24.235 1.00 95.19 102 PHE A CA 1
ATOM 814 C C . PHE A 1 102 ? -12.713 1.878 25.101 1.00 95.19 102 PHE A C 1
ATOM 816 O O . PHE A 1 102 ? -11.768 1.100 25.175 1.00 95.19 102 PHE A O 1
ATOM 823 N N . THR A 1 103 ? -13.852 1.677 25.745 1.00 94.44 103 THR A N 1
ATOM 824 C CA . THR A 1 103 ? -14.213 0.380 26.332 1.00 94.44 103 THR A CA 1
ATOM 825 C C . THR A 1 103 ? -14.610 -0.608 25.233 1.00 94.44 103 THR A C 1
ATOM 827 O O . THR A 1 103 ? -14.973 -0.194 24.131 1.00 94.44 103 THR A O 1
ATOM 830 N N . ASP A 1 104 ? -14.613 -1.906 25.537 1.00 91.56 104 ASP A N 1
ATOM 831 C CA . ASP A 1 104 ? -15.073 -2.930 24.588 1.00 91.56 104 ASP A CA 1
ATOM 832 C C . ASP A 1 104 ? -16.515 -2.672 24.116 1.00 91.56 104 ASP A C 1
ATOM 834 O O . ASP A 1 104 ? -16.791 -2.752 22.922 1.00 91.56 104 ASP A O 1
ATOM 838 N N . GLY A 1 105 ? -17.412 -2.270 25.026 1.00 92.25 105 GLY A N 1
ATOM 839 C CA . GLY A 1 105 ? -18.804 -1.947 24.687 1.00 92.25 105 GLY A CA 1
ATOM 840 C C . GLY A 1 105 ? -18.931 -0.749 23.740 1.00 92.25 105 GLY A C 1
ATOM 841 O O . GLY A 1 105 ? -19.657 -0.822 22.754 1.00 92.25 105 GLY A O 1
ATOM 842 N N . GLU A 1 106 ? -18.162 0.322 23.970 1.00 93.62 106 GLU A N 1
ATOM 843 C CA . GLU A 1 106 ? -18.135 1.491 23.070 1.00 93.62 106 GLU A CA 1
ATOM 844 C C . GLU A 1 106 ? -17.624 1.124 21.660 1.00 93.62 106 GLU A C 1
ATOM 846 O O . GLU A 1 106 ? -18.038 1.733 20.675 1.00 93.62 106 GLU A O 1
ATOM 851 N N . LEU A 1 107 ? -16.732 0.132 21.539 1.00 91.81 107 LEU A N 1
ATOM 852 C CA . LEU A 1 107 ? -16.249 -0.356 20.241 1.00 91.81 107 LEU A CA 1
ATOM 853 C C . LEU A 1 107 ? -17.264 -1.263 19.537 1.00 91.81 107 LEU A C 1
ATOM 855 O O . LEU A 1 107 ? -17.379 -1.202 18.312 1.00 91.81 107 LEU A O 1
ATOM 859 N N . GLU A 1 108 ? -17.990 -2.095 20.287 1.00 88.69 108 GLU A N 1
ATOM 860 C CA . GLU A 1 108 ? -19.058 -2.959 19.765 1.00 88.69 108 GLU A CA 1
ATOM 861 C C . GLU A 1 108 ? -20.246 -2.152 19.217 1.00 88.69 108 GLU A C 1
ATOM 863 O O . GLU A 1 108 ? -20.882 -2.572 18.250 1.00 88.69 108 GLU A O 1
ATOM 868 N N . GLU A 1 109 ? -20.511 -0.972 19.781 1.00 89.38 109 GLU A N 1
ATOM 869 C CA . GLU A 1 109 ? -21.577 -0.058 19.347 1.00 89.38 109 GLU A CA 1
ATOM 870 C C . GLU A 1 109 ? -21.220 0.777 18.104 1.00 89.38 109 GLU A C 1
ATOM 872 O O . GLU A 1 109 ? -22.038 1.570 17.625 1.00 89.38 109 GLU A O 1
ATOM 877 N N . SER A 1 110 ? -20.017 0.614 17.544 1.00 88.94 110 SER A N 1
ATOM 878 C CA . SER A 1 110 ? -19.611 1.361 16.356 1.00 88.94 110 SER A CA 1
ATOM 879 C C . SER A 1 110 ? -20.528 1.079 15.162 1.00 88.94 110 SER A C 1
ATOM 881 O O . SER A 1 110 ? -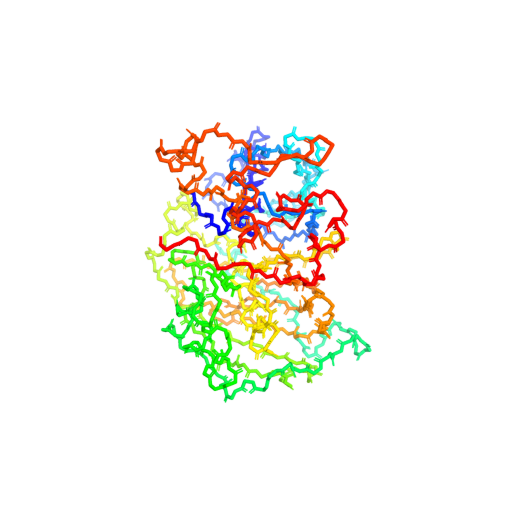20.666 -0.054 14.701 1.00 88.94 110 SER A O 1
ATOM 883 N N . ALA A 1 111 ? -21.072 2.145 14.571 1.00 88.75 111 ALA A N 1
ATOM 884 C CA . ALA A 1 111 ? -21.830 2.075 13.321 1.00 88.75 111 ALA A CA 1
ATOM 885 C C . ALA A 1 111 ? -20.948 1.785 12.086 1.00 88.75 111 ALA A C 1
ATOM 887 O O . ALA A 1 111 ? -21.459 1.667 10.970 1.00 88.75 111 ALA A O 1
ATOM 888 N N . GLY A 1 112 ? -19.625 1.697 12.264 1.00 93.25 112 GLY A N 1
ATOM 889 C CA . GLY A 1 112 ? -18.670 1.622 11.168 1.00 93.25 112 GLY A CA 1
ATOM 890 C C . GLY A 1 112 ? -18.546 2.948 10.413 1.00 93.25 112 GLY A C 1
ATOM 891 O O . GLY A 1 112 ? -18.986 4.011 10.856 1.00 93.25 112 GLY A O 1
ATOM 892 N N . VAL A 1 113 ? -17.890 2.903 9.259 1.00 93.56 113 VAL A N 1
ATOM 893 C CA . VAL A 1 113 ? -17.759 4.052 8.367 1.00 93.56 113 VAL A CA 1
ATOM 894 C C . VAL A 1 113 ? -19.097 4.308 7.675 1.00 93.56 113 VAL A C 1
ATOM 896 O O . VAL A 1 113 ? -19.613 3.458 6.946 1.00 93.56 113 VAL A O 1
ATOM 899 N N . LEU A 1 114 ? -19.617 5.526 7.841 1.00 92.12 114 LEU A N 1
ATOM 900 C CA . LEU A 1 114 ? -20.850 6.016 7.214 1.00 92.12 114 LEU A CA 1
ATOM 901 C C . LEU A 1 114 ? -20.614 6.512 5.777 1.00 92.12 114 LEU A C 1
ATOM 903 O O . LEU A 1 114 ? -21.063 7.587 5.391 1.00 92.12 114 LEU A O 1
ATOM 907 N N . TRP A 1 115 ? -19.877 5.736 4.989 1.00 95.19 115 TRP A N 1
ATOM 908 C CA . TRP A 1 115 ? -19.622 6.005 3.577 1.00 95.19 115 TRP A CA 1
ATOM 909 C C . TRP A 1 115 ? -20.186 4.864 2.732 1.00 95.19 115 TRP A C 1
ATOM 911 O O . TRP A 1 115 ? -20.158 3.694 3.135 1.00 95.19 115 TRP A O 1
ATOM 921 N N . SER A 1 116 ? -20.722 5.188 1.558 1.00 93.75 116 SER A N 1
ATOM 922 C CA . SER A 1 116 ? -21.174 4.204 0.577 1.00 93.75 116 SER A CA 1
ATOM 923 C C . SER A 1 116 ? -20.668 4.590 -0.806 1.00 93.75 116 SER A C 1
ATOM 925 O O . SER A 1 116 ? -20.649 5.783 -1.115 1.00 93.75 116 SER A O 1
ATOM 927 N N . PRO A 1 117 ? -20.271 3.623 -1.639 1.00 92.81 117 PRO A N 1
ATOM 928 C CA . PRO A 1 117 ? -19.786 3.929 -2.974 1.00 92.81 117 PRO A CA 1
ATOM 929 C C . PRO A 1 117 ? -20.924 4.429 -3.890 1.00 92.81 117 PRO A C 1
ATOM 931 O O . PRO A 1 117 ? -20.662 5.148 -4.848 1.00 92.81 117 PRO A O 1
ATOM 934 N N . GLU A 1 118 ? -22.196 4.142 -3.583 1.00 92.81 118 GLU A N 1
ATOM 935 C CA . GLU A 1 118 ? -23.358 4.644 -4.333 1.00 92.81 118 GLU A CA 1
ATOM 936 C C . GLU A 1 118 ? -23.585 6.152 -4.157 1.00 92.81 118 GLU A C 1
ATOM 938 O O . GLU A 1 118 ? -24.059 6.815 -5.077 1.00 92.81 118 GLU A O 1
ATOM 943 N N . THR A 1 119 ? -23.266 6.693 -2.977 1.00 91.25 119 THR A N 1
ATOM 944 C CA . THR A 1 119 ? -23.448 8.120 -2.646 1.00 91.25 119 THR A CA 1
ATOM 945 C C . THR A 1 119 ? -22.132 8.875 -2.482 1.00 91.25 119 THR A C 1
ATOM 947 O O . THR A 1 119 ? -22.151 10.073 -2.210 1.00 91.25 119 THR A O 1
ATOM 950 N N . GLY A 1 120 ? -21.002 8.173 -2.560 1.00 88.56 120 GLY A N 1
ATOM 951 C CA . GLY A 1 120 ? -19.673 8.734 -2.379 1.00 88.56 120 GLY A CA 1
ATOM 952 C C . GLY A 1 120 ? -19.334 9.738 -3.476 1.00 88.56 120 GLY A C 1
ATOM 953 O O . GLY A 1 120 ? -19.640 9.528 -4.653 1.00 88.56 120 GLY A O 1
ATOM 954 N N . GLU A 1 121 ? -18.692 10.834 -3.082 1.00 88.75 121 GLU A N 1
ATOM 955 C CA . GLU A 1 121 ? -18.175 11.822 -4.024 1.00 88.75 121 GLU A CA 1
ATOM 956 C C . GLU A 1 121 ? -17.105 11.189 -4.917 1.00 88.75 121 GLU A C 1
ATOM 958 O O . GLU A 1 121 ? -16.174 10.562 -4.415 1.00 88.75 121 GLU A O 1
ATOM 963 N N . HIS A 1 122 ? -17.216 11.392 -6.229 1.00 93.31 122 HIS A N 1
ATOM 964 C CA . HIS A 1 122 ? -16.193 11.030 -7.204 1.00 93.31 122 HIS A CA 1
ATOM 965 C C . HIS A 1 122 ? -16.206 12.021 -8.371 1.00 93.31 122 HIS A C 1
ATOM 967 O O . HIS A 1 122 ? -17.252 12.583 -8.707 1.00 93.31 122 HIS A O 1
ATOM 973 N N . ASP A 1 123 ? -15.058 12.228 -9.014 1.00 94.69 123 ASP A N 1
ATOM 974 C CA . ASP A 1 123 ? -14.997 12.992 -10.256 1.00 94.69 123 ASP A CA 1
ATOM 975 C C . ASP A 1 123 ? -15.336 12.096 -11.459 1.00 94.69 123 ASP A C 1
ATOM 977 O O . ASP A 1 123 ? -14.510 11.335 -11.967 1.00 94.69 123 ASP A O 1
ATOM 981 N N . ALA A 1 124 ? -16.572 12.202 -11.953 1.00 92.75 124 ALA A N 1
ATOM 982 C CA . ALA A 1 124 ? -17.024 11.474 -13.141 1.00 92.75 124 ALA A CA 1
ATOM 983 C C . ALA A 1 124 ? -16.263 11.868 -14.426 1.00 92.75 124 ALA A C 1
ATOM 985 O O . ALA A 1 124 ? -16.266 11.109 -15.402 1.00 92.75 124 ALA A O 1
ATOM 986 N N . THR A 1 125 ? -15.611 13.036 -14.438 1.00 96.25 125 THR A N 1
ATOM 987 C CA . THR A 1 125 ? -14.816 13.550 -15.563 1.00 96.25 125 THR A CA 1
ATOM 988 C C . THR A 1 125 ? -13.336 13.193 -15.476 1.00 96.25 125 THR A C 1
ATOM 990 O O . THR A 1 125 ? -12.613 13.422 -16.449 1.00 96.25 125 THR A O 1
ATOM 993 N N . ALA A 1 126 ? -12.899 12.583 -14.366 1.00 97.56 126 ALA A N 1
ATOM 994 C CA . ALA A 1 126 ? -11.533 12.110 -14.201 1.00 97.56 126 ALA A CA 1
ATOM 995 C C . ALA A 1 126 ? -11.126 11.184 -15.354 1.00 97.56 126 ALA A C 1
ATOM 997 O O . ALA A 1 126 ? -11.962 10.554 -16.021 1.00 97.56 126 ALA A O 1
ATOM 998 N N . ARG A 1 127 ? -9.825 11.080 -15.614 1.00 97.88 127 ARG A N 1
ATOM 999 C CA . ARG A 1 127 ? -9.332 10.291 -16.741 1.00 97.88 127 ARG A CA 1
ATOM 1000 C C . ARG A 1 127 ? -9.585 8.797 -16.519 1.00 97.88 127 ARG A C 1
ATOM 1002 O O . ARG A 1 127 ? -9.428 8.278 -15.422 1.00 97.88 127 ARG A O 1
ATOM 1009 N N . LEU A 1 128 ? -9.966 8.079 -17.571 1.00 98.31 128 LEU A N 1
ATOM 1010 C CA . LEU A 1 128 ? -10.142 6.627 -17.518 1.00 98.31 128 LEU A CA 1
ATOM 1011 C C . LEU A 1 128 ? -9.559 6.000 -18.780 1.00 98.31 128 LEU A C 1
ATOM 1013 O O . LEU A 1 128 ? -10.263 5.743 -19.757 1.00 98.31 128 LEU A O 1
ATOM 1017 N N . ASP A 1 129 ? -8.242 5.812 -18.779 1.00 98.38 129 ASP A N 1
ATOM 1018 C CA . ASP A 1 129 ? -7.556 5.176 -19.896 1.00 98.38 129 ASP A CA 1
ATOM 1019 C C . ASP A 1 129 ? -7.883 3.680 -19.969 1.00 98.38 129 ASP A C 1
ATOM 1021 O O . ASP A 1 129 ? -7.894 2.964 -18.964 1.00 98.38 129 ASP A O 1
ATOM 1025 N N . ALA A 1 130 ? -8.113 3.201 -21.193 1.00 96.81 130 ALA A N 1
ATOM 1026 C CA . ALA A 1 130 ? -8.435 1.806 -21.453 1.00 96.81 130 ALA A CA 1
ATOM 1027 C C . ALA A 1 130 ? -7.276 0.863 -21.069 1.00 96.81 130 ALA A C 1
ATOM 1029 O O . ALA A 1 130 ? -6.111 1.233 -21.234 1.00 96.81 130 ALA A O 1
ATOM 1030 N N . PRO A 1 131 ? -7.573 -0.380 -20.642 1.00 97.06 131 PRO A N 1
ATOM 1031 C CA . PRO A 1 131 ? -6.547 -1.371 -20.334 1.00 97.06 131 PRO A CA 1
ATOM 1032 C C . PRO A 1 131 ? -5.580 -1.574 -21.509 1.00 97.06 131 PRO A C 1
ATOM 1034 O O . PRO A 1 131 ? -5.998 -1.674 -22.664 1.00 97.06 131 PRO A O 1
ATOM 1037 N N . ALA A 1 132 ? -4.284 -1.695 -21.218 1.00 96.44 132 ALA A N 1
ATOM 1038 C CA . ALA A 1 132 ? -3.272 -2.053 -22.211 1.00 96.44 132 ALA A CA 1
ATOM 1039 C C . ALA A 1 132 ? -3.442 -3.498 -22.709 1.00 96.44 132 ALA A C 1
ATOM 1041 O O . ALA A 1 132 ? -3.108 -3.800 -23.856 1.00 96.44 132 ALA A O 1
ATOM 1042 N N . VAL A 1 133 ? -3.956 -4.378 -21.845 1.00 95.12 133 VAL A N 1
ATOM 1043 C CA . VAL A 1 133 ? -4.363 -5.751 -22.159 1.00 95.12 133 VAL A CA 1
ATOM 1044 C C . VAL A 1 133 ? -5.674 -6.042 -21.436 1.00 95.12 133 VAL A C 1
ATOM 1046 O O . VAL A 1 133 ? -5.855 -5.657 -20.283 1.00 95.12 133 VAL A O 1
ATOM 1049 N N . ALA A 1 134 ? -6.595 -6.730 -22.109 1.00 91.62 134 ALA A N 1
ATOM 1050 C CA . ALA A 1 134 ? -7.821 -7.209 -21.486 1.00 91.62 134 ALA A CA 1
ATOM 1051 C C . ALA A 1 134 ? -7.534 -8.498 -20.700 1.00 91.62 134 ALA A C 1
ATOM 1053 O O . ALA A 1 134 ? -7.431 -9.572 -21.294 1.00 91.62 134 ALA A O 1
ATOM 1054 N N . CYS A 1 135 ? -7.401 -8.396 -19.374 1.00 94.12 135 CYS A N 1
ATOM 1055 C CA . CYS A 1 135 ? -7.355 -9.574 -18.510 1.00 94.12 135 CYS A CA 1
ATOM 1056 C C . CYS A 1 135 ? -8.651 -10.381 -18.664 1.00 94.12 135 CYS A C 1
ATOM 1058 O O . CYS A 1 135 ? -9.751 -9.831 -18.620 1.00 94.12 135 CYS A O 1
ATOM 1060 N N . THR A 1 136 ? -8.520 -11.692 -18.859 1.00 95.31 136 THR A N 1
ATOM 1061 C CA . THR A 1 136 ? -9.667 -12.598 -19.043 1.00 95.31 136 THR A CA 1
ATOM 1062 C C . THR A 1 136 ? -10.200 -13.159 -17.726 1.00 95.31 136 THR A C 1
ATOM 1064 O O . THR A 1 136 ? -11.284 -13.740 -17.703 1.00 95.31 136 THR A O 1
ATOM 1067 N N . LYS A 1 137 ? -9.457 -12.985 -16.627 1.00 97.81 137 LYS A N 1
ATOM 1068 C CA . LYS A 1 137 ? -9.840 -13.454 -15.294 1.00 97.81 137 LYS A CA 1
ATOM 1069 C C . LYS A 1 137 ? -10.681 -12.397 -14.579 1.00 97.81 137 LYS A C 1
ATOM 1071 O O . LYS A 1 137 ? -10.269 -11.247 -14.479 1.00 97.81 137 LYS A O 1
ATOM 1076 N N . GLY A 1 138 ? -11.830 -12.817 -14.050 1.00 98.06 138 GLY A N 1
ATOM 1077 C CA . GLY A 1 138 ? -12.694 -11.998 -13.186 1.00 98.06 138 GLY A CA 1
ATOM 1078 C C . GLY A 1 138 ? -12.470 -12.214 -11.685 1.00 98.06 138 GLY A C 1
ATOM 1079 O O . GLY A 1 138 ? -13.159 -11.609 -10.873 1.00 98.06 138 GLY A O 1
ATOM 1080 N N . SER A 1 139 ? -11.536 -13.092 -11.317 1.00 98.62 139 SER A N 1
ATOM 1081 C CA . SER A 1 139 ? -11.165 -13.454 -9.945 1.00 98.62 139 SER A CA 1
ATOM 1082 C C . SER A 1 139 ? -9.755 -14.050 -9.947 1.00 98.62 139 SER A C 1
ATOM 1084 O O . SER A 1 139 ? -9.335 -14.590 -10.972 1.00 98.62 139 SER A O 1
ATOM 1086 N N . LEU A 1 140 ? -9.050 -14.004 -8.816 1.00 98.81 140 LEU A N 1
ATOM 1087 C CA . LEU A 1 140 ? -7.723 -14.603 -8.633 1.00 98.81 140 LEU A CA 1
ATOM 1088 C C . LEU A 1 140 ? -7.678 -15.419 -7.337 1.00 98.81 140 LEU A C 1
ATOM 1090 O O . LEU A 1 140 ? -8.111 -14.971 -6.276 1.00 98.81 140 LEU A O 1
ATOM 1094 N N . THR A 1 141 ? -7.122 -16.615 -7.423 1.00 98.75 141 THR A N 1
ATOM 1095 C CA . THR A 1 141 ? -6.845 -17.514 -6.302 1.00 98.75 141 THR A CA 1
ATOM 1096 C C . THR A 1 141 ? -5.615 -17.065 -5.512 1.00 98.75 141 THR A C 1
ATOM 1098 O O . THR A 1 141 ? -4.801 -16.265 -5.979 1.00 98.75 141 THR A O 1
ATOM 1101 N N . GLY A 1 142 ? -5.432 -17.628 -4.316 1.00 98.25 142 GLY A N 1
ATOM 1102 C CA . GLY A 1 142 ? -4.231 -17.375 -3.518 1.00 98.25 142 GLY A CA 1
ATOM 1103 C C . GLY A 1 142 ? -2.941 -17.825 -4.201 1.00 98.25 142 GLY A C 1
ATOM 1104 O O . GLY A 1 142 ? -1.928 -17.145 -4.086 1.00 98.25 142 GLY A O 1
ATOM 1105 N N . GLU A 1 143 ? -2.968 -18.920 -4.964 1.00 98.62 143 GLU A N 1
ATOM 1106 C CA . GLU A 1 143 ? -1.794 -19.394 -5.710 1.00 98.62 143 GLU A CA 1
ATOM 1107 C C . GLU A 1 143 ? -1.379 -18.411 -6.812 1.00 98.62 143 GLU A C 1
ATOM 1109 O O . GLU A 1 143 ? -0.189 -18.159 -7.003 1.00 98.62 143 GLU A O 1
ATOM 1114 N N . GLU A 1 144 ? -2.351 -17.805 -7.494 1.00 98.75 144 GLU A N 1
ATOM 1115 C CA . GLU A 1 144 ? -2.114 -16.786 -8.521 1.00 98.75 144 GLU A CA 1
ATOM 1116 C C . GLU A 1 144 ? -1.574 -15.488 -7.911 1.00 98.75 144 GLU A C 1
ATOM 1118 O O . GLU A 1 144 ? -0.607 -14.922 -8.421 1.00 98.75 144 GLU A O 1
ATOM 1123 N N . LEU A 1 145 ? -2.119 -15.050 -6.771 1.00 98.75 145 LEU A N 1
ATOM 1124 C CA . LEU A 1 145 ? -1.586 -13.896 -6.041 1.00 98.75 145 LEU A CA 1
ATOM 1125 C C . LEU A 1 145 ? -0.159 -14.142 -5.543 1.00 98.75 145 LEU A C 1
ATOM 1127 O O . LEU A 1 145 ? 0.695 -13.267 -5.676 1.00 98.75 145 LEU A O 1
ATOM 1131 N N . GLN A 1 146 ? 0.129 -15.344 -5.044 1.00 98.62 146 GLN A N 1
ATOM 1132 C CA . GLN A 1 146 ? 1.489 -15.738 -4.684 1.00 98.62 146 GLN A CA 1
ATOM 1133 C C . GLN A 1 146 ? 2.423 -15.814 -5.901 1.00 98.62 146 GLN A C 1
ATOM 1135 O O . GLN A 1 146 ? 3.619 -15.551 -5.787 1.00 98.62 146 GLN A O 1
ATOM 1140 N N . ALA A 1 147 ? 1.918 -16.195 -7.077 1.00 98.56 147 ALA A N 1
ATOM 1141 C CA . ALA A 1 147 ? 2.706 -16.133 -8.302 1.00 98.56 147 ALA A CA 1
ATOM 1142 C C . ALA A 1 147 ? 3.076 -14.681 -8.628 1.00 98.56 147 ALA A C 1
ATOM 1144 O O . ALA A 1 147 ? 4.252 -14.385 -8.848 1.00 98.56 147 ALA A O 1
ATOM 1145 N N . PHE A 1 148 ? 2.115 -13.756 -8.537 1.00 98.62 148 PHE A N 1
ATOM 1146 C CA . PHE A 1 148 ? 2.387 -12.336 -8.739 1.00 98.62 148 PHE A CA 1
ATOM 1147 C C . PHE A 1 148 ? 3.358 -11.765 -7.701 1.00 98.62 148 PHE A C 1
ATOM 1149 O O . PHE A 1 148 ? 4.278 -11.044 -8.079 1.00 98.62 148 PHE A O 1
ATOM 1156 N N . SER A 1 149 ? 3.232 -12.137 -6.423 1.00 98.25 149 SER A N 1
ATOM 1157 C CA . SER A 1 149 ? 4.168 -11.706 -5.374 1.00 98.25 149 SER A CA 1
ATOM 1158 C C . SER A 1 149 ? 5.597 -12.217 -5.592 1.00 98.25 149 SER A C 1
ATOM 1160 O O . SER A 1 149 ? 6.551 -11.627 -5.096 1.00 98.25 149 SER A O 1
ATOM 1162 N N . ARG A 1 150 ? 5.776 -13.308 -6.348 1.00 96.94 150 ARG A N 1
ATOM 1163 C CA . ARG A 1 150 ? 7.093 -13.815 -6.771 1.00 96.94 150 ARG A CA 1
ATOM 1164 C C . ARG A 1 150 ? 7.584 -13.215 -8.092 1.00 96.94 150 ARG A C 1
ATOM 1166 O O . ARG A 1 150 ? 8.672 -13.564 -8.538 1.00 96.94 150 ARG A O 1
ATOM 1173 N N . GLY A 1 151 ? 6.822 -12.307 -8.702 1.00 96.75 151 GLY A N 1
ATOM 1174 C CA . GLY A 1 151 ? 7.150 -11.684 -9.984 1.00 96.75 151 GLY A CA 1
ATOM 1175 C C . GLY A 1 151 ? 6.697 -12.475 -11.216 1.00 96.75 151 GLY A C 1
ATOM 1176 O O . GLY A 1 151 ? 7.095 -12.134 -12.327 1.00 96.75 151 GLY A O 1
ATOM 1177 N N . ASP A 1 152 ? 5.853 -13.497 -11.064 1.00 98.00 152 ASP A N 1
ATOM 1178 C CA . ASP A 1 152 ? 5.275 -14.244 -12.187 1.00 98.00 152 ASP A CA 1
ATOM 1179 C C . ASP A 1 152 ? 3.874 -13.712 -12.531 1.00 98.00 152 ASP A C 1
ATOM 1181 O O . ASP A 1 152 ? 2.831 -14.252 -12.147 1.00 98.00 152 ASP A O 1
ATOM 1185 N N . ALA A 1 153 ? 3.855 -12.591 -13.256 1.00 97.88 153 ALA A N 1
ATOM 1186 C CA . ALA A 1 153 ? 2.614 -11.966 -13.701 1.00 97.88 153 ALA A CA 1
ATOM 1187 C C . ALA A 1 153 ? 1.851 -12.835 -14.717 1.00 97.88 153 ALA A C 1
ATOM 1189 O O . ALA A 1 153 ? 0.623 -12.768 -14.768 1.00 97.88 153 ALA A O 1
ATOM 1190 N N . HIS A 1 154 ? 2.541 -13.663 -15.509 1.00 97.94 154 HIS A N 1
ATOM 1191 C CA . HIS A 1 154 ? 1.869 -14.523 -16.479 1.00 97.94 154 HIS A CA 1
ATOM 1192 C C . HIS A 1 154 ? 1.103 -15.653 -15.790 1.00 97.94 154 HIS A C 1
ATOM 1194 O O . HIS A 1 154 ? -0.066 -15.862 -16.108 1.00 97.94 154 HIS A O 1
ATOM 1200 N N . ALA A 1 155 ? 1.699 -16.330 -14.805 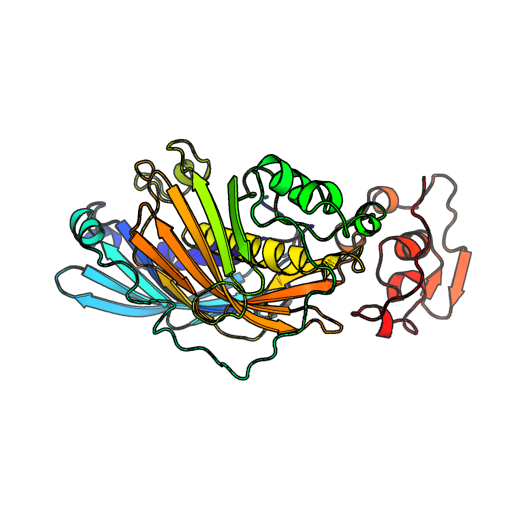1.00 98.19 155 ALA A N 1
ATOM 1201 C CA . ALA A 1 155 ? 0.985 -17.340 -14.028 1.00 98.19 155 ALA A CA 1
ATOM 1202 C C . ALA A 1 155 ? -0.206 -16.737 -13.262 1.00 98.19 155 ALA A C 1
ATOM 1204 O O . ALA A 1 155 ? -1.271 -17.354 -13.197 1.00 98.19 155 ALA A O 1
ATOM 1205 N N . CYS A 1 156 ? -0.068 -15.508 -12.752 1.00 98.50 156 CYS A N 1
ATOM 1206 C CA . CYS A 1 156 ? -1.163 -14.810 -12.083 1.00 98.50 156 CYS A CA 1
ATOM 1207 C C . CYS A 1 156 ? -2.316 -14.452 -13.033 1.00 98.50 156 CYS A C 1
ATOM 1209 O O . CYS A 1 156 ? -3.453 -14.869 -12.814 1.00 98.50 156 CYS A O 1
ATOM 1211 N N . PHE A 1 157 ? -2.052 -13.703 -14.107 1.00 98.31 157 PHE A N 1
ATOM 1212 C CA . PHE A 1 157 ? -3.108 -13.094 -14.929 1.00 98.31 157 PHE A CA 1
ATOM 1213 C C . PHE A 1 157 ? -3.470 -13.905 -16.185 1.00 98.31 157 PHE A C 1
ATOM 1215 O O . PHE A 1 157 ? -4.570 -13.762 -16.717 1.00 98.31 157 PHE A O 1
ATOM 1222 N N . GLY A 1 158 ? -2.605 -14.822 -16.623 1.00 97.31 158 GLY A N 1
ATOM 1223 C CA . GLY A 1 158 ? -2.857 -15.731 -17.740 1.00 97.31 158 GLY A CA 1
ATOM 1224 C C . GLY A 1 158 ? -2.591 -15.121 -19.127 1.00 97.31 158 GLY A C 1
ATOM 1225 O O . GLY A 1 158 ? -1.635 -14.351 -19.292 1.00 97.31 158 GLY A O 1
ATOM 1226 N N . PRO A 1 159 ? -3.381 -15.502 -20.154 1.00 97.19 159 PRO A N 1
ATOM 1227 C CA . PRO A 1 159 ? -3.171 -15.062 -21.534 1.00 97.19 159 PRO A CA 1
ATOM 1228 C C . PRO A 1 159 ? -3.130 -13.537 -21.695 1.00 97.19 159 PRO A C 1
ATOM 1230 O O . PRO A 1 159 ? -3.933 -12.820 -21.098 1.00 97.19 159 PRO A O 1
ATOM 1233 N N . GLY A 1 160 ? -2.208 -13.046 -22.525 1.00 96.62 160 GLY A N 1
ATOM 1234 C CA . GLY A 1 160 ? -1.940 -11.620 -22.746 1.00 96.62 160 GLY A CA 1
ATOM 1235 C C . GLY A 1 160 ? -0.800 -11.051 -21.891 1.00 96.62 160 GLY A C 1
ATOM 1236 O O . GLY A 1 160 ? -0.320 -9.950 -22.170 1.00 96.62 160 GLY A O 1
ATOM 1237 N N . PHE A 1 161 ? -0.336 -11.798 -20.884 1.00 98.00 161 PHE A N 1
ATOM 1238 C CA . PHE A 1 161 ? 0.762 -11.418 -19.987 1.00 98.00 161 PHE A CA 1
ATOM 1239 C C . PHE A 1 161 ? 2.082 -12.145 -20.287 1.00 98.00 161 PHE A C 1
ATOM 1241 O O . PHE A 1 161 ? 3.046 -11.991 -19.543 1.00 98.00 161 PHE A O 1
ATOM 1248 N N . GLU A 1 162 ? 2.177 -12.894 -21.388 1.00 97.00 162 GLU A N 1
ATOM 1249 C CA . GLU A 1 162 ? 3.329 -13.744 -21.736 1.00 97.00 162 GLU A CA 1
ATOM 1250 C C . GLU A 1 162 ? 4.633 -12.946 -21.802 1.00 97.00 162 GLU A C 1
ATOM 1252 O O . GLU A 1 162 ? 5.689 -13.420 -21.395 1.00 97.00 162 GLU A O 1
ATOM 1257 N N . LYS A 1 163 ? 4.565 -11.696 -22.274 1.00 95.12 163 LYS A N 1
ATOM 1258 C CA . LYS A 1 163 ? 5.740 -10.820 -22.347 1.00 95.12 163 LYS A CA 1
ATOM 1259 C C . LYS A 1 163 ? 6.329 -10.510 -20.962 1.00 95.12 163 LYS A C 1
ATOM 1261 O O . LYS A 1 163 ? 7.524 -10.252 -20.876 1.00 95.12 163 LYS A O 1
ATOM 1266 N N . ALA A 1 164 ? 5.536 -10.555 -19.892 1.00 95.56 164 ALA A N 1
ATOM 1267 C CA . ALA A 1 164 ? 6.054 -10.371 -18.539 1.00 95.56 164 ALA A CA 1
ATOM 1268 C C . ALA A 1 164 ? 6.943 -11.541 -18.081 1.00 95.56 164 ALA A C 1
ATOM 1270 O O . ALA A 1 164 ? 7.786 -11.351 -17.216 1.00 95.56 164 ALA A O 1
ATOM 1271 N N . ALA A 1 165 ? 6.843 -12.722 -18.704 1.00 94.19 165 ALA A N 1
ATOM 1272 C CA . ALA A 1 165 ? 7.717 -13.854 -18.387 1.00 94.19 165 ALA A CA 1
ATOM 1273 C C . ALA A 1 165 ? 9.191 -13.614 -18.770 1.00 94.19 165 ALA A C 1
ATOM 1275 O O . ALA A 1 165 ? 10.064 -14.363 -18.343 1.00 94.19 165 ALA A O 1
ATOM 1276 N N . SER A 1 166 ? 9.484 -12.586 -19.579 1.00 91.25 166 SER A N 1
ATOM 1277 C CA . SER A 1 166 ? 10.858 -12.189 -19.902 1.00 91.25 166 SER A CA 1
ATOM 1278 C C . SER A 1 166 ? 11.427 -11.133 -18.953 1.00 91.25 166 SER A C 1
ATOM 1280 O O . SER A 1 166 ? 12.520 -10.634 -19.218 1.00 91.25 166 SER A O 1
ATOM 1282 N N . HIS A 1 167 ? 10.672 -10.700 -17.941 1.00 91.50 167 HIS A N 1
ATOM 1283 C CA . HIS A 1 167 ? 11.147 -9.708 -16.980 1.00 91.50 167 HIS A CA 1
ATOM 1284 C C . HIS A 1 167 ? 12.227 -10.309 -16.087 1.00 91.50 167 HIS A C 1
ATOM 1286 O O . HIS A 1 167 ? 12.157 -11.473 -15.695 1.00 91.50 167 HIS A O 1
ATOM 1292 N N . VAL A 1 168 ? 13.215 -9.491 -15.741 1.00 85.25 168 VAL A N 1
ATOM 1293 C CA . VAL A 1 168 ? 14.207 -9.829 -14.715 1.00 85.25 168 VAL A CA 1
ATOM 1294 C C . VAL A 1 168 ? 13.740 -9.352 -13.339 1.00 85.25 168 VAL A C 1
ATOM 1296 O O . VAL A 1 168 ? 13.986 -10.012 -12.333 1.00 85.25 168 VAL A O 1
ATOM 1299 N N . ALA A 1 169 ? 13.058 -8.210 -13.295 1.00 88.38 169 ALA A N 1
ATOM 1300 C CA . ALA A 1 169 ? 12.565 -7.553 -12.096 1.00 88.38 169 ALA A CA 1
ATOM 1301 C C . ALA A 1 169 ? 11.117 -7.093 -12.329 1.00 88.38 169 ALA A C 1
ATOM 1303 O O . ALA A 1 169 ? 10.828 -5.904 -12.477 1.00 88.38 169 ALA A O 1
ATOM 1304 N N . THR A 1 170 ? 10.202 -8.060 -12.407 1.00 94.19 170 THR A N 1
ATOM 1305 C CA . THR A 1 170 ? 8.768 -7.809 -12.595 1.00 94.19 170 THR A CA 1
ATOM 1306 C C . THR A 1 170 ? 8.202 -6.957 -11.453 1.00 94.19 170 THR A C 1
ATOM 1308 O O . THR A 1 170 ? 8.410 -7.326 -10.294 1.00 94.19 170 THR A O 1
ATOM 1311 N N . PRO A 1 171 ? 7.400 -5.909 -11.735 1.00 96.56 171 PRO A N 1
ATOM 1312 C CA . PRO A 1 171 ? 6.640 -5.214 -10.701 1.00 96.56 171 PRO A CA 1
ATOM 1313 C C . PRO A 1 171 ? 5.710 -6.189 -9.982 1.00 96.56 171 PRO A C 1
ATOM 1315 O O . PRO A 1 171 ? 4.926 -6.888 -10.627 1.00 96.56 171 PRO A O 1
ATOM 1318 N N . ARG A 1 172 ? 5.769 -6.218 -8.653 1.00 97.19 172 ARG A N 1
ATOM 1319 C CA . ARG A 1 172 ? 5.073 -7.213 -7.824 1.00 97.19 172 ARG A CA 1
ATOM 1320 C C . ARG A 1 172 ? 4.538 -6.607 -6.532 1.00 97.19 172 ARG A C 1
ATOM 1322 O O . ARG A 1 172 ? 4.966 -5.536 -6.103 1.00 97.19 172 ARG A O 1
ATOM 1329 N N . ILE A 1 173 ? 3.613 -7.329 -5.909 1.00 97.94 173 ILE A N 1
ATOM 1330 C CA . ILE A 1 173 ? 3.180 -7.089 -4.528 1.00 97.94 173 ILE A CA 1
ATOM 1331 C C . ILE A 1 173 ? 4.090 -7.822 -3.538 1.00 97.94 173 ILE A C 1
ATOM 1333 O O . ILE A 1 173 ? 4.922 -8.648 -3.912 1.00 97.94 173 ILE A O 1
ATOM 1337 N N . GLN A 1 174 ? 3.911 -7.499 -2.268 1.00 97.12 174 GLN A N 1
ATOM 1338 C CA . GLN A 1 174 ? 4.593 -8.057 -1.114 1.00 97.12 174 GLN A CA 1
ATOM 1339 C C . GLN A 1 174 ? 4.382 -9.574 -1.030 1.00 97.12 174 GLN A C 1
ATOM 1341 O O . GLN A 1 174 ? 3.380 -10.110 -1.503 1.00 97.12 174 GLN A O 1
ATOM 1346 N N . ALA A 1 175 ? 5.324 -10.266 -0.391 1.00 95.56 175 ALA A N 1
ATOM 1347 C CA . ALA A 1 175 ? 5.309 -11.715 -0.214 1.00 95.56 175 ALA A CA 1
ATOM 1348 C C . ALA A 1 175 ? 5.256 -12.120 1.272 1.00 95.56 175 ALA A C 1
ATOM 1350 O O . ALA A 1 175 ? 5.342 -11.289 2.183 1.00 95.56 175 ALA A O 1
ATOM 1351 N N . ASP A 1 176 ? 5.137 -13.428 1.509 1.00 93.94 176 ASP A N 1
ATOM 1352 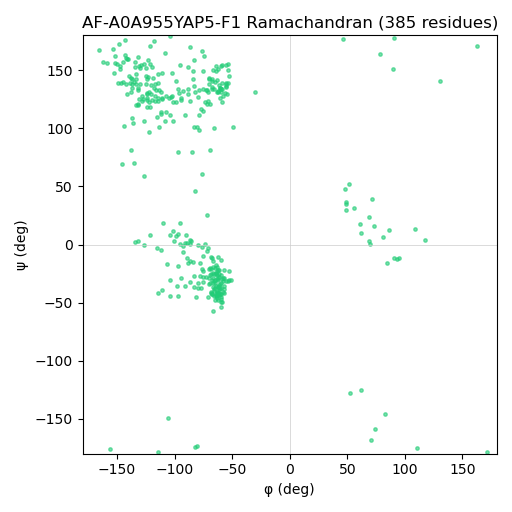C CA . ASP A 1 176 ? 5.166 -14.057 2.830 1.00 93.94 176 ASP A CA 1
ATOM 1353 C C . ASP A 1 176 ? 4.165 -13.425 3.814 1.00 93.94 176 ASP A C 1
ATOM 1355 O O . ASP A 1 176 ? 2.984 -13.284 3.512 1.00 93.94 176 ASP A O 1
ATOM 1359 N N . ARG A 1 177 ? 4.632 -13.025 5.004 1.00 94.06 177 ARG A N 1
ATOM 1360 C CA . ARG A 1 177 ? 3.810 -12.420 6.064 1.00 94.06 177 ARG A CA 1
ATOM 1361 C C . ARG A 1 177 ? 3.194 -11.076 5.669 1.00 94.06 177 ARG A C 1
ATOM 1363 O O . ARG A 1 177 ? 2.270 -10.630 6.343 1.00 94.06 177 ARG A O 1
ATOM 1370 N N . MET A 1 178 ? 3.728 -10.437 4.628 1.00 96.38 178 MET A N 1
ATOM 1371 C CA . MET A 1 178 ? 3.230 -9.172 4.097 1.00 96.38 178 MET A CA 1
ATOM 1372 C C . MET A 1 178 ? 2.364 -9.352 2.851 1.00 96.38 178 MET A C 1
ATOM 1374 O O . MET A 1 178 ? 1.926 -8.347 2.311 1.00 96.38 178 MET A O 1
ATOM 1378 N N . LEU A 1 179 ? 2.078 -10.576 2.394 1.00 97.19 179 LEU A N 1
ATOM 1379 C CA . LEU A 1 179 ? 1.032 -10.796 1.396 1.00 97.19 179 LEU A CA 1
ATOM 1380 C C . LEU A 1 179 ? -0.329 -10.755 2.103 1.00 97.19 179 LEU A C 1
ATOM 1382 O O . LEU A 1 179 ? -0.743 -11.728 2.728 1.00 97.19 179 LEU A O 1
ATOM 1386 N N . LEU A 1 180 ? -1.006 -9.610 2.026 1.00 97.19 180 LEU A N 1
ATOM 1387 C CA . LEU A 1 180 ? -2.205 -9.303 2.818 1.00 97.19 180 LEU A CA 1
ATOM 1388 C C . LEU A 1 180 ? -3.507 -9.603 2.055 1.00 97.19 180 LEU A C 1
ATOM 1390 O O . LEU A 1 180 ? -4.571 -9.098 2.399 1.00 97.19 180 LEU A O 1
ATOM 1394 N N . LEU A 1 181 ? -3.429 -10.412 0.998 1.00 97.94 181 LEU A N 1
ATOM 1395 C CA . LEU A 1 181 ? -4.557 -10.829 0.170 1.00 97.94 181 LEU A CA 1
ATOM 1396 C C . LEU A 1 181 ? -4.550 -12.360 0.055 1.00 97.94 181 LEU A C 1
ATOM 1398 O O . LEU A 1 181 ? -3.571 -12.933 -0.420 1.00 97.94 181 LEU A O 1
ATOM 1402 N N . HIS A 1 182 ? -5.638 -13.037 0.440 1.00 97.88 182 HIS A N 1
ATOM 1403 C CA . HIS A 1 182 ? -5.770 -14.484 0.201 1.00 97.88 182 HIS A CA 1
ATOM 1404 C C . HIS A 1 182 ? -6.349 -14.795 -1.179 1.00 97.88 182 HIS A C 1
ATOM 1406 O O . HIS A 1 182 ? -6.036 -15.836 -1.751 1.00 97.88 182 HIS A O 1
ATOM 1412 N N . ARG A 1 183 ? -7.232 -13.936 -1.695 1.00 98.50 183 ARG A N 1
ATOM 1413 C CA . ARG A 1 183 ? -7.870 -14.082 -3.010 1.00 98.50 183 ARG A CA 1
ATOM 1414 C C . ARG A 1 183 ? -8.468 -12.761 -3.477 1.00 98.50 183 ARG A C 1
ATOM 1416 O O . ARG A 1 183 ? -8.818 -11.917 -2.654 1.00 98.50 183 ARG A O 1
ATOM 1423 N N . VAL A 1 184 ? -8.641 -12.626 -4.786 1.00 98.88 184 VAL A N 1
ATOM 1424 C CA . VAL A 1 184 ? -9.475 -11.599 -5.420 1.00 98.88 184 VAL A CA 1
ATOM 1425 C C . VAL A 1 184 ? -10.766 -12.270 -5.868 1.00 98.88 184 VAL A C 1
ATOM 1427 O O . VAL A 1 184 ? -10.754 -13.100 -6.772 1.00 98.88 184 VAL A O 1
ATOM 1430 N N . ASP A 1 185 ? -11.877 -11.929 -5.229 1.00 98.69 185 ASP A N 1
ATOM 1431 C CA . ASP A 1 185 ? -13.195 -12.492 -5.528 1.00 98.69 185 ASP A CA 1
ATOM 1432 C C . ASP A 1 185 ? -13.827 -11.840 -6.764 1.00 98.69 185 ASP A C 1
ATOM 1434 O O . ASP A 1 185 ? -14.557 -12.500 -7.502 1.00 98.69 185 ASP A O 1
ATOM 1438 N N . VAL A 1 186 ? -13.555 -10.548 -6.984 1.00 98.81 186 VAL A N 1
ATOM 1439 C CA . VAL A 1 186 ? -14.056 -9.784 -8.134 1.00 98.81 186 VAL A CA 1
ATOM 1440 C C . VAL A 1 186 ? -12.944 -8.913 -8.690 1.00 98.81 186 VAL A C 1
ATOM 1442 O O . VAL A 1 186 ? -12.303 -8.171 -7.950 1.00 98.81 186 VAL A O 1
ATOM 1445 N N . LEU A 1 187 ? -12.764 -8.973 -10.002 1.00 98.75 187 LEU A N 1
ATOM 1446 C CA . LEU A 1 187 ? -11.902 -8.104 -10.782 1.00 98.75 187 LEU A CA 1
ATOM 1447 C C . LEU A 1 187 ? -12.656 -7.685 -12.045 1.00 98.75 187 LEU A C 1
ATOM 1449 O O . LEU A 1 187 ? -12.807 -8.478 -12.972 1.00 98.75 187 LEU A O 1
ATOM 1453 N N . ASP A 1 188 ? -13.144 -6.448 -12.076 1.00 98.38 188 ASP A N 1
ATOM 1454 C CA . ASP A 1 188 ? -13.921 -5.937 -13.204 1.00 98.38 188 ASP A CA 1
ATOM 1455 C C . ASP A 1 188 ? -13.498 -4.504 -13.560 1.00 98.38 188 ASP A C 1
ATOM 1457 O O . ASP A 1 188 ? -13.842 -3.566 -12.837 1.00 98.38 188 ASP A O 1
ATOM 1461 N N . PRO A 1 189 ? -12.809 -4.295 -14.698 1.00 97.19 189 PRO A N 1
ATOM 1462 C CA . PRO A 1 189 ? -12.412 -2.966 -15.165 1.00 97.19 189 PRO A CA 1
ATOM 1463 C C . PRO A 1 189 ? -13.569 -2.004 -15.475 1.00 97.19 189 PRO A C 1
ATOM 1465 O O . PRO A 1 189 ? -13.334 -0.823 -15.713 1.00 97.19 189 PRO A O 1
ATOM 1468 N N . ARG A 1 190 ? -14.812 -2.496 -15.518 1.00 96.50 190 ARG A N 1
ATOM 1469 C CA . ARG A 1 190 ? -16.033 -1.703 -15.741 1.00 96.50 190 ARG A CA 1
ATOM 1470 C C . ARG A 1 190 ? -17.026 -1.832 -14.584 1.00 96.50 190 ARG A C 1
ATOM 1472 O O . ARG A 1 190 ? -18.161 -1.377 -14.703 1.00 96.50 190 ARG A O 1
ATOM 1479 N N . GLY A 1 191 ? -16.610 -2.478 -13.497 1.00 96.44 191 GLY A N 1
ATOM 1480 C CA . GLY A 1 191 ? -17.443 -2.726 -12.333 1.00 96.44 191 GLY A CA 1
ATOM 1481 C C . GLY A 1 191 ? -17.536 -1.523 -11.398 1.00 96.44 191 GLY A C 1
ATOM 1482 O O . GLY A 1 191 ? -17.027 -0.432 -11.676 1.00 96.44 191 GLY A O 1
ATOM 1483 N N . GLY A 1 192 ? -18.173 -1.764 -10.253 1.00 95.44 192 GLY A N 1
ATOM 1484 C CA . GLY A 1 192 ? -18.401 -0.759 -9.218 1.00 95.44 192 GLY A CA 1
ATOM 1485 C C . GLY A 1 192 ? -19.558 0.183 -9.564 1.00 95.44 192 GLY A C 1
ATOM 1486 O O . GLY A 1 192 ? -19.981 0.260 -10.719 1.00 95.44 192 GLY A O 1
ATOM 1487 N N . PRO A 1 193 ? -20.089 0.923 -8.580 1.00 95.12 193 PRO A N 1
ATOM 1488 C CA . PRO A 1 193 ? -21.247 1.793 -8.790 1.00 95.12 193 PRO A CA 1
ATOM 1489 C C . PRO A 1 193 ? -20.962 2.969 -9.726 1.00 95.12 193 PRO A C 1
ATOM 1491 O O . PRO A 1 193 ? -21.890 3.537 -10.292 1.00 95.12 193 PRO A O 1
ATOM 1494 N N . TRP A 1 194 ? -19.690 3.316 -9.930 1.00 95.94 194 TRP A N 1
ATOM 1495 C CA . TRP A 1 194 ? -19.291 4.371 -10.860 1.00 95.94 194 TRP A CA 1
ATOM 1496 C C . TRP A 1 194 ? -19.121 3.849 -12.295 1.00 95.94 194 TRP A C 1
ATOM 1498 O O . TRP A 1 194 ? -19.068 4.648 -13.225 1.00 95.94 194 TRP A O 1
ATOM 1508 N N . GLY A 1 195 ? -19.051 2.525 -12.500 1.00 96.81 195 GLY A N 1
ATOM 1509 C CA . GLY A 1 195 ? -18.809 1.909 -13.812 1.00 96.81 195 GLY A CA 1
ATOM 1510 C C . GLY A 1 195 ? -17.395 2.147 -14.355 1.00 96.81 195 GLY A C 1
ATOM 1511 O O . GLY A 1 195 ? -17.180 2.143 -15.567 1.00 96.81 195 GLY A O 1
ATOM 1512 N N . ARG A 1 196 ? -16.439 2.412 -13.459 1.00 97.50 196 ARG A N 1
ATOM 1513 C CA . ARG A 1 196 ? -15.070 2.864 -13.772 1.00 97.50 196 ARG A CA 1
ATOM 1514 C C . ARG A 1 196 ? -13.994 1.859 -13.361 1.00 97.50 196 ARG A C 1
ATOM 1516 O O . ARG A 1 196 ? -12.814 2.088 -13.619 1.00 97.50 196 ARG A O 1
ATOM 1523 N N . GLY A 1 197 ? -14.400 0.758 -12.732 1.00 98.25 197 GLY A N 1
ATOM 1524 C CA . GLY A 1 197 ? -13.499 -0.266 -12.230 1.00 98.25 197 GLY A CA 1
ATOM 1525 C C . GLY A 1 197 ? -13.794 -0.650 -10.790 1.00 98.25 197 GLY A C 1
ATOM 1526 O O . GLY A 1 197 ? -14.079 0.202 -9.945 1.00 98.25 197 GLY A O 1
ATOM 1527 N N . TYR A 1 198 ? -13.693 -1.944 -10.506 1.00 98.75 198 TYR A N 1
ATOM 1528 C CA . TYR A 1 198 ? -13.877 -2.490 -9.173 1.00 98.75 198 TYR A CA 1
ATOM 1529 C C . TYR A 1 198 ? -13.024 -3.732 -8.948 1.00 98.75 198 TYR A C 1
ATOM 1531 O O . TYR A 1 198 ? -12.924 -4.609 -9.813 1.00 98.75 198 TYR A O 1
ATOM 1539 N N . LEU A 1 199 ? -12.442 -3.811 -7.756 1.00 98.88 199 LEU A N 1
ATOM 1540 C CA . LEU A 1 199 ? -11.796 -5.013 -7.254 1.00 98.88 199 LEU A CA 1
ATOM 1541 C C . LEU A 1 199 ? -12.279 -5.300 -5.837 1.00 98.88 199 LEU A C 1
ATOM 1543 O O . LEU A 1 199 ? -12.281 -4.408 -4.992 1.00 98.88 199 LEU A O 1
ATOM 1547 N N . LYS A 1 200 ? -12.641 -6.558 -5.585 1.00 98.88 200 LYS A N 1
ATOM 1548 C CA . LYS A 1 200 ? -12.936 -7.094 -4.256 1.00 98.88 200 LYS A CA 1
ATOM 1549 C C . LYS A 1 200 ? -11.978 -8.227 -3.933 1.00 98.88 200 LYS A C 1
ATOM 1551 O O . LYS A 1 200 ? -11.911 -9.200 -4.682 1.00 98.88 200 LYS A O 1
ATOM 1556 N N . ALA A 1 201 ? -11.272 -8.116 -2.820 1.00 98.81 201 ALA A N 1
ATOM 1557 C CA . ALA A 1 201 ? -10.382 -9.146 -2.313 1.00 98.81 201 ALA A CA 1
ATOM 1558 C C . ALA A 1 201 ? -10.743 -9.514 -0.877 1.00 98.81 201 ALA A C 1
ATOM 1560 O O . ALA A 1 201 ? -11.255 -8.685 -0.129 1.00 98.81 201 ALA A O 1
ATOM 1561 N N . THR A 1 202 ? -10.447 -10.750 -0.487 1.00 98.44 202 THR A N 1
ATOM 1562 C CA . THR A 1 202 ? -10.704 -11.239 0.868 1.00 98.44 202 THR A CA 1
ATOM 1563 C C . THR A 1 202 ? -9.430 -11.795 1.490 1.00 98.44 202 THR A C 1
ATOM 1565 O O . THR A 1 202 ? -8.611 -12.429 0.819 1.00 98.44 202 THR A O 1
ATOM 1568 N N . TRP A 1 203 ? -9.301 -11.592 2.796 1.00 97.44 203 TRP A N 1
ATOM 1569 C CA . TRP A 1 203 ? -8.383 -12.288 3.685 1.00 97.44 203 TRP A CA 1
ATOM 1570 C C . TRP A 1 203 ? -9.198 -12.959 4.796 1.00 97.44 203 TRP A C 1
ATOM 1572 O O . TRP A 1 203 ? -9.956 -12.311 5.513 1.00 97.44 203 TRP A O 1
ATOM 1582 N N . ASP A 1 204 ? -9.053 -14.276 4.928 1.00 97.31 204 ASP A N 1
ATOM 1583 C CA . ASP A 1 204 ? -9.594 -15.039 6.057 1.00 97.31 204 ASP A CA 1
ATOM 1584 C C . ASP A 1 204 ? -8.695 -14.873 7.295 1.00 97.31 204 ASP A C 1
ATOM 1586 O O . ASP A 1 204 ? -7.560 -15.359 7.318 1.00 97.31 204 ASP A O 1
ATOM 1590 N N . VAL A 1 205 ? -9.208 -14.181 8.309 1.00 97.44 205 VAL A N 1
ATOM 1591 C CA . VAL A 1 205 ? -8.477 -13.842 9.534 1.00 97.44 205 VAL A CA 1
ATOM 1592 C C . VAL A 1 205 ? -8.318 -15.091 10.393 1.00 97.44 205 VAL A C 1
ATOM 1594 O O . VAL A 1 205 ? -9.280 -15.834 10.617 1.00 97.44 205 VAL A O 1
ATOM 1597 N N . ARG A 1 206 ? -7.105 -15.325 10.894 1.00 97.06 206 ARG A N 1
ATOM 1598 C CA . ARG A 1 206 ? -6.806 -16.423 11.815 1.00 97.06 206 ARG A CA 1
ATOM 1599 C C . ARG A 1 206 ? -6.397 -15.876 13.182 1.00 97.06 206 ARG A C 1
ATOM 1601 O O . ARG A 1 206 ? -5.613 -14.933 13.241 1.00 97.06 206 ARG A O 1
ATOM 1608 N N . PRO A 1 207 ? -6.855 -16.474 14.299 1.00 96.69 207 PRO A N 1
ATOM 1609 C CA . PRO A 1 207 ? -6.498 -16.001 15.639 1.00 96.69 207 PRO A CA 1
ATOM 1610 C C . PRO A 1 207 ? -4.986 -15.957 15.922 1.00 96.69 207 PRO A C 1
ATOM 1612 O O . PRO A 1 207 ? -4.557 -15.253 16.833 1.00 96.69 207 PRO A O 1
ATOM 1615 N N . ASP A 1 208 ? -4.195 -16.729 15.175 1.00 95.94 208 ASP A N 1
ATOM 1616 C CA . ASP A 1 208 ? -2.739 -16.838 15.264 1.00 95.94 208 ASP A CA 1
ATOM 1617 C C . ASP A 1 208 ? -1.987 -16.040 14.183 1.00 95.94 208 ASP A C 1
ATOM 1619 O O . ASP A 1 208 ? -0.769 -16.193 14.049 1.00 95.94 208 ASP A O 1
ATOM 1623 N N . ASP A 1 209 ? -2.671 -15.162 13.436 1.00 96.44 209 ASP A N 1
ATOM 1624 C CA . ASP A 1 209 ? -2.010 -14.254 12.501 1.00 96.44 209 ASP A CA 1
ATOM 1625 C C . ASP A 1 209 ? -0.937 -13.414 13.219 1.00 96.44 209 ASP A C 1
ATOM 1627 O O . ASP A 1 209 ? -1.114 -12.901 14.329 1.00 96.44 209 ASP A O 1
ATOM 1631 N N . TRP A 1 210 ? 0.220 -13.281 12.566 1.00 94.81 210 TRP A N 1
ATOM 1632 C CA . TRP A 1 210 ? 1.475 -12.869 13.204 1.00 94.81 210 TRP A CA 1
ATOM 1633 C C . TRP A 1 210 ? 1.426 -11.493 13.882 1.00 94.81 210 TRP A C 1
ATOM 1635 O O . TRP A 1 210 ? 2.161 -11.258 14.844 1.00 94.81 210 TRP A O 1
ATOM 1645 N N . PHE A 1 211 ? 0.596 -10.581 13.376 1.00 93.81 211 PHE A N 1
ATOM 1646 C CA . PHE A 1 211 ? 0.507 -9.213 13.880 1.00 93.81 211 PHE A CA 1
ATOM 1647 C C . PHE A 1 211 ? -0.185 -9.143 15.247 1.00 93.81 211 PHE A C 1
ATOM 1649 O O . PHE A 1 211 ? 0.187 -8.294 16.053 1.00 93.81 211 PHE A O 1
ATOM 1656 N N . PHE A 1 212 ? -1.094 -10.072 15.577 1.00 96.75 212 PHE A N 1
ATOM 1657 C CA . PHE A 1 212 ? -1.778 -10.077 16.878 1.00 96.75 212 PHE A CA 1
ATOM 1658 C C . PHE A 1 212 ? -0.817 -10.286 18.051 1.00 96.75 212 PHE A C 1
ATOM 1660 O O . PHE A 1 212 ? -1.049 -9.776 19.144 1.00 96.75 212 PHE A O 1
ATOM 1667 N N . ALA A 1 213 ? 0.286 -11.005 17.832 1.00 93.19 213 ALA A N 1
ATOM 1668 C CA . ALA A 1 213 ? 1.304 -11.209 18.859 1.00 93.19 213 ALA A CA 1
ATOM 1669 C C . ALA A 1 213 ? 2.079 -9.920 19.196 1.00 93.19 213 ALA A C 1
ATOM 1671 O O . ALA A 1 213 ? 2.621 -9.803 20.296 1.00 93.19 213 ALA A O 1
ATOM 1672 N N . GLY A 1 214 ? 2.160 -8.975 18.252 1.00 89.56 214 GLY A N 1
ATOM 1673 C CA . GLY A 1 214 ? 2.924 -7.731 18.386 1.00 89.56 214 GLY A CA 1
ATOM 1674 C C . GLY A 1 214 ? 2.080 -6.473 18.595 1.00 89.56 214 GLY A C 1
ATOM 1675 O O . GLY A 1 214 ? 2.625 -5.463 19.031 1.00 89.56 214 GLY A O 1
ATOM 1676 N N . HIS A 1 215 ? 0.780 -6.520 18.309 1.00 92.69 215 HIS A N 1
ATOM 1677 C CA . HIS A 1 215 ? -0.082 -5.344 18.257 1.00 92.69 215 HIS A CA 1
ATOM 1678 C C . HIS A 1 215 ? -1.483 -5.688 18.799 1.00 92.69 215 HIS A C 1
ATOM 1680 O O . HIS A 1 215 ? -2.265 -6.352 18.131 1.00 92.69 215 HIS A O 1
ATOM 1686 N N . PHE A 1 216 ? -1.839 -5.328 20.030 1.00 89.75 216 PHE A N 1
ATOM 1687 C CA . PHE A 1 216 ? -0.984 -4.881 21.131 1.00 89.75 216 PHE A CA 1
ATOM 1688 C C . PHE A 1 216 ? -0.884 -5.955 22.214 1.00 89.75 216 PHE A C 1
ATOM 1690 O O . PHE A 1 216 ? -1.701 -6.874 22.319 1.00 89.75 216 PHE A O 1
ATOM 1697 N N . LYS A 1 217 ? 0.100 -5.802 23.105 1.00 88.06 217 LYS A N 1
ATOM 1698 C CA . LYS A 1 217 ? 0.151 -6.609 24.325 1.00 88.06 217 LYS A CA 1
ATOM 1699 C C . LYS A 1 217 ? -1.133 -6.387 25.137 1.00 88.06 217 LYS A C 1
ATOM 1701 O O . LYS A 1 217 ? -1.402 -5.267 25.552 1.00 88.06 217 LYS A O 1
ATOM 1706 N N . ASN A 1 218 ? -1.858 -7.472 25.416 1.00 89.94 218 ASN A N 1
ATOM 1707 C CA . ASN A 1 218 ? -3.146 -7.510 26.132 1.00 89.94 218 ASN A CA 1
ATOM 1708 C C . ASN A 1 218 ? -4.358 -6.918 25.383 1.00 89.94 218 ASN A C 1
ATOM 1710 O O . ASN A 1 218 ? -5.454 -6.955 25.928 1.00 89.94 218 ASN A O 1
ATOM 1714 N N . ASP A 1 219 ? -4.183 -6.429 24.157 1.00 93.00 219 ASP A N 1
ATOM 1715 C CA . ASP A 1 219 ? -5.253 -5.894 23.303 1.00 93.00 219 ASP A CA 1
ATOM 1716 C C . ASP A 1 219 ? -4.936 -6.227 21.830 1.00 93.00 219 ASP A C 1
ATOM 1718 O O . ASP A 1 219 ? -4.518 -5.362 21.055 1.00 93.00 219 ASP A O 1
ATOM 1722 N N . PRO A 1 220 ? -5.002 -7.517 21.446 1.00 95.62 220 PRO A N 1
ATOM 1723 C CA . PRO A 1 220 ? -4.611 -7.947 20.112 1.00 95.62 220 PRO A CA 1
ATOM 1724 C C . PRO A 1 220 ? -5.601 -7.431 19.063 1.00 95.62 220 PRO A C 1
ATOM 1726 O O . PRO A 1 220 ? -6.782 -7.784 19.069 1.00 95.62 220 PRO A O 1
ATOM 1729 N N . CYS A 1 221 ? -5.099 -6.649 18.113 1.00 95.44 221 CYS A N 1
ATOM 1730 C CA . CYS A 1 221 ? -5.844 -6.191 16.950 1.00 95.44 221 CYS A CA 1
ATOM 1731 C C . CYS A 1 221 ? -4.922 -6.030 15.733 1.00 95.44 221 CYS A C 1
ATOM 1733 O O . CYS A 1 221 ? -3.725 -5.794 15.869 1.00 95.44 221 CYS A O 1
ATOM 1735 N N . MET A 1 222 ? -5.453 -6.149 14.519 1.00 96.19 222 MET A N 1
ATOM 1736 C CA . MET A 1 222 ? -4.663 -5.821 13.329 1.00 96.19 222 MET A CA 1
ATOM 1737 C C . MET A 1 222 ? -4.378 -4.313 13.303 1.00 96.19 222 MET A C 1
ATOM 1739 O O . MET A 1 222 ? -5.317 -3.530 13.481 1.00 96.19 222 MET A O 1
ATOM 1743 N N . PRO A 1 223 ? -3.134 -3.881 13.033 1.00 94.19 223 PRO A N 1
ATOM 1744 C CA . PRO A 1 223 ? -2.858 -2.480 12.751 1.00 94.19 223 PRO A CA 1
ATOM 1745 C C . PRO A 1 223 ? -3.714 -1.982 11.581 1.00 94.19 223 PRO A C 1
ATOM 1747 O O . PRO A 1 223 ? -3.729 -2.591 10.507 1.00 94.19 223 PRO A O 1
ATOM 1750 N N . GLY A 1 224 ? -4.393 -0.844 11.751 1.00 93.75 224 GLY A N 1
ATOM 1751 C CA . GLY A 1 224 ? -5.171 -0.224 10.667 1.00 93.75 224 GLY A CA 1
ATOM 1752 C C . GLY A 1 224 ? -4.303 0.133 9.453 1.00 93.75 224 GLY A C 1
ATOM 1753 O O . GLY A 1 224 ? -4.758 0.108 8.313 1.00 93.75 224 GLY A O 1
ATOM 1754 N N . THR A 1 225 ? -3.015 0.368 9.682 1.00 94.31 225 THR A N 1
ATOM 1755 C CA . THR A 1 225 ? -1.995 0.570 8.649 1.00 94.31 225 THR A CA 1
ATOM 1756 C C . THR A 1 225 ? -1.747 -0.675 7.791 1.00 94.31 225 THR A C 1
ATOM 1758 O O . THR A 1 225 ? -1.493 -0.541 6.596 1.00 94.31 225 THR A O 1
ATOM 1761 N N . LEU A 1 226 ? -1.889 -1.891 8.338 1.00 95.56 226 LEU A N 1
ATOM 1762 C CA . LEU A 1 226 ? -1.858 -3.128 7.548 1.00 95.56 226 LEU A CA 1
ATOM 1763 C C . LEU A 1 226 ? -3.159 -3.329 6.762 1.00 95.56 226 LEU A C 1
ATOM 1765 O O . LEU A 1 226 ? -3.129 -3.864 5.656 1.00 95.56 226 LEU A O 1
ATOM 1769 N N . MET A 1 227 ? -4.306 -2.883 7.289 1.00 96.69 227 MET A N 1
ATOM 1770 C CA . MET A 1 227 ? -5.544 -2.866 6.500 1.00 96.69 227 MET A CA 1
ATOM 1771 C C . MET A 1 227 ? -5.373 -1.947 5.280 1.00 96.69 227 MET A C 1
ATOM 1773 O O . MET A 1 227 ? -5.739 -2.314 4.165 1.00 96.69 227 MET A O 1
ATOM 1777 N N . PHE A 1 228 ? -4.742 -0.787 5.468 1.00 97.50 228 PHE A N 1
ATOM 1778 C CA . PHE A 1 228 ? -4.409 0.120 4.373 1.00 97.50 228 PHE A CA 1
ATOM 1779 C C . PHE A 1 228 ? -3.400 -0.487 3.383 1.00 97.50 228 PHE A C 1
ATOM 1781 O O . PHE A 1 228 ? -3.619 -0.432 2.175 1.00 97.50 228 PHE A O 1
ATOM 1788 N N . GLU A 1 229 ? -2.343 -1.142 3.872 1.00 97.69 229 GLU A N 1
ATOM 1789 C CA . GLU A 1 229 ? -1.356 -1.835 3.031 1.00 97.69 229 GLU A CA 1
ATOM 1790 C C . GLU A 1 229 ? -2.005 -2.911 2.139 1.00 97.69 229 GLU A C 1
ATOM 1792 O O . GLU A 1 229 ? -1.687 -3.007 0.953 1.00 97.69 229 GLU A O 1
ATOM 1797 N N . GLY A 1 230 ? -2.967 -3.678 2.667 1.00 98.06 230 GLY A N 1
ATOM 1798 C CA . GLY A 1 230 ? -3.745 -4.636 1.873 1.00 98.06 230 GLY A CA 1
ATOM 1799 C C . GLY A 1 230 ? -4.556 -3.961 0.762 1.00 98.06 230 GLY A C 1
ATOM 1800 O O . GLY A 1 230 ? -4.621 -4.470 -0.359 1.00 98.06 230 GLY A O 1
ATOM 1801 N N . CYS A 1 231 ? -5.093 -2.764 1.014 1.00 98.50 231 CYS A N 1
ATOM 1802 C CA . CYS A 1 231 ? -5.759 -1.979 -0.024 1.00 98.50 231 CYS A CA 1
ATOM 1803 C C . CYS A 1 231 ? -4.779 -1.527 -1.124 1.00 98.50 231 CYS A C 1
ATOM 1805 O O . CYS A 1 231 ? -5.113 -1.608 -2.305 1.00 98.50 231 CYS A O 1
ATOM 1807 N N . LEU A 1 232 ? -3.557 -1.113 -0.770 1.00 98.75 232 LEU A N 1
ATOM 1808 C CA . LEU A 1 232 ? -2.526 -0.752 -1.756 1.00 98.75 232 LEU A CA 1
ATOM 1809 C C . LEU A 1 232 ? -2.094 -1.958 -2.604 1.00 98.75 232 LEU A C 1
ATOM 1811 O O . LEU A 1 232 ? -1.904 -1.823 -3.813 1.00 98.75 232 LEU A O 1
ATOM 1815 N N . GLN A 1 233 ? -2.008 -3.152 -2.010 1.00 98.81 233 GLN A N 1
ATOM 1816 C CA . GLN A 1 233 ? -1.786 -4.396 -2.759 1.00 98.81 233 GLN A CA 1
ATOM 1817 C C . GLN A 1 233 ? -2.923 -4.677 -3.738 1.00 98.81 233 GLN A C 1
ATOM 1819 O O . GLN A 1 233 ? -2.670 -5.023 -4.891 1.00 98.81 233 GLN A O 1
ATOM 1824 N N . ALA A 1 234 ? -4.172 -4.486 -3.312 1.00 98.88 234 ALA A N 1
ATOM 1825 C CA . ALA A 1 234 ? -5.329 -4.643 -4.182 1.00 98.88 234 ALA A CA 1
ATOM 1826 C C . ALA A 1 234 ? -5.293 -3.639 -5.350 1.00 98.88 234 ALA A C 1
ATOM 1828 O O . ALA A 1 234 ? -5.487 -4.026 -6.502 1.00 98.88 234 ALA A O 1
ATOM 1829 N N . MET A 1 235 ? -4.940 -2.375 -5.096 1.00 98.94 235 MET A N 1
ATOM 1830 C CA . MET A 1 235 ? -4.719 -1.379 -6.153 1.00 98.94 235 MET A CA 1
ATOM 1831 C C . MET A 1 235 ? -3.604 -1.799 -7.124 1.00 98.94 235 MET A C 1
ATOM 1833 O O . MET A 1 235 ? -3.766 -1.662 -8.338 1.00 98.94 235 MET A O 1
ATOM 1837 N N . ALA A 1 236 ? -2.492 -2.341 -6.617 1.00 98.88 236 ALA A N 1
ATOM 1838 C CA . ALA A 1 236 ? -1.382 -2.826 -7.437 1.00 98.88 236 ALA A CA 1
ATOM 1839 C C . ALA A 1 236 ? -1.805 -4.001 -8.334 1.00 98.88 236 ALA A C 1
ATOM 1841 O O . ALA A 1 236 ? -1.506 -4.001 -9.530 1.00 98.88 236 ALA A O 1
ATOM 1842 N N . VAL A 1 237 ? -2.553 -4.967 -7.786 1.00 98.88 237 VAL A N 1
ATOM 1843 C CA . VAL A 1 237 ? -3.135 -6.086 -8.546 1.00 98.88 237 VAL A CA 1
ATOM 1844 C C . VAL A 1 237 ? -4.078 -5.571 -9.629 1.00 98.88 237 VAL A C 1
ATOM 1846 O O . VAL A 1 237 ? -3.974 -6.006 -10.777 1.00 98.88 237 VAL A O 1
ATOM 1849 N N . TYR A 1 238 ? -4.956 -4.616 -9.305 1.00 98.88 238 TYR A N 1
ATOM 1850 C CA . TYR A 1 238 ? -5.857 -4.017 -10.286 1.00 98.88 238 TYR A CA 1
ATOM 1851 C C . TYR A 1 238 ? -5.071 -3.343 -11.418 1.00 98.88 238 TYR A C 1
ATOM 1853 O O . TYR A 1 238 ? -5.259 -3.697 -12.581 1.00 98.88 238 TYR A O 1
ATOM 1861 N N . LEU A 1 239 ? -4.134 -2.441 -11.103 1.00 98.62 239 LEU A N 1
ATOM 1862 C CA . LEU A 1 239 ? -3.337 -1.724 -12.105 1.00 98.62 239 LEU A CA 1
ATOM 1863 C C . LEU A 1 239 ? -2.502 -2.683 -12.974 1.00 98.62 239 LEU A C 1
ATOM 1865 O O . LEU A 1 239 ? -2.393 -2.487 -14.187 1.00 98.62 239 LEU A O 1
ATOM 1869 N N . ALA A 1 240 ? -1.951 -3.747 -12.379 1.00 98.69 240 ALA A N 1
ATOM 1870 C CA . ALA A 1 240 ? -1.257 -4.806 -13.106 1.00 98.69 240 ALA A CA 1
ATOM 1871 C C . ALA A 1 240 ? -2.193 -5.562 -14.052 1.00 98.69 240 ALA A C 1
ATOM 1873 O O . ALA A 1 240 ? -1.836 -5.767 -15.211 1.00 98.69 240 ALA A O 1
ATOM 1874 N N . SER A 1 241 ? -3.403 -5.905 -13.603 1.00 98.62 241 SER A N 1
ATOM 1875 C CA . SER A 1 241 ? -4.396 -6.615 -14.416 1.00 98.62 241 SER A CA 1
ATOM 1876 C C . SER A 1 241 ? -4.858 -5.832 -15.648 1.00 98.62 241 SER A C 1
ATOM 1878 O O . SER A 1 241 ? -5.270 -6.428 -16.640 1.00 98.62 241 SER A O 1
ATOM 1880 N N . LEU A 1 242 ? -4.713 -4.502 -15.642 1.00 98.56 242 LEU A N 1
ATOM 1881 C CA . LEU A 1 242 ? -4.943 -3.672 -16.826 1.00 98.56 242 LEU A CA 1
ATOM 1882 C C . LEU A 1 242 ? -3.820 -3.806 -17.875 1.00 98.56 242 LEU A C 1
ATOM 1884 O O . LEU A 1 242 ? -3.848 -3.146 -18.911 1.00 98.56 242 LEU A O 1
ATOM 1888 N N . GLY A 1 243 ? -2.800 -4.628 -17.615 1.00 98.12 243 GLY A N 1
ATOM 1889 C CA . GLY A 1 243 ? -1.657 -4.869 -18.493 1.00 98.12 243 GLY A CA 1
ATOM 1890 C C . GLY A 1 243 ? -0.569 -3.800 -18.402 1.00 98.12 243 GLY A C 1
ATOM 1891 O O . GLY A 1 243 ? 0.389 -3.824 -19.182 1.00 98.12 243 GLY A O 1
ATOM 1892 N N . TYR A 1 244 ? -0.679 -2.848 -17.468 1.00 98.19 244 TYR A N 1
ATOM 1893 C CA . TYR A 1 244 ? 0.266 -1.739 -17.409 1.00 98.19 244 TYR A CA 1
ATOM 1894 C C . TYR A 1 244 ? 1.666 -2.174 -16.993 1.00 98.19 244 TYR A C 1
ATOM 1896 O O . TYR A 1 244 ? 2.611 -1.551 -17.454 1.00 98.19 244 TYR A O 1
ATOM 1904 N N . THR A 1 245 ? 1.851 -3.276 -16.267 1.00 97.25 245 THR A N 1
ATOM 1905 C CA . THR A 1 245 ? 3.183 -3.780 -15.879 1.00 97.25 245 THR A CA 1
ATOM 1906 C C . THR A 1 245 ? 3.951 -4.462 -17.016 1.00 97.25 245 THR A C 1
ATOM 1908 O O . THR A 1 245 ? 5.174 -4.476 -16.991 1.00 97.25 245 THR A O 1
ATOM 1911 N N . ILE A 1 246 ? 3.287 -4.961 -18.067 1.00 96.62 246 ILE A N 1
ATOM 1912 C CA . ILE A 1 246 ? 3.869 -5.881 -19.075 1.00 96.62 246 ILE A CA 1
ATOM 1913 C C . ILE A 1 246 ? 5.115 -5.321 -19.790 1.00 96.62 246 ILE A C 1
ATOM 1915 O O . ILE A 1 246 ? 5.984 -6.071 -20.240 1.00 96.62 246 ILE A O 1
ATOM 1919 N N . ARG A 1 247 ? 5.221 -3.994 -19.920 1.00 93.25 247 ARG A N 1
ATOM 1920 C CA . ARG A 1 247 ? 6.357 -3.308 -20.569 1.00 93.25 247 ARG A CA 1
ATOM 1921 C C . ARG A 1 247 ? 7.242 -2.524 -19.593 1.00 93.25 247 ARG A C 1
ATOM 1923 O O . ARG A 1 247 ? 7.971 -1.644 -20.035 1.00 93.25 247 ARG A O 1
ATOM 1930 N N . ARG A 1 248 ? 7.156 -2.822 -18.298 1.00 93.56 248 ARG A N 1
ATOM 1931 C CA . ARG A 1 248 ? 7.840 -2.115 -17.210 1.00 93.56 248 ARG A CA 1
ATOM 1932 C C . ARG A 1 248 ? 8.644 -3.086 -16.347 1.00 93.56 248 ARG A C 1
ATOM 1934 O O . ARG A 1 248 ? 8.402 -3.219 -15.158 1.00 93.56 248 ARG A O 1
ATOM 1941 N N . ASP A 1 249 ? 9.582 -3.780 -16.984 1.00 91.38 249 ASP A N 1
ATOM 1942 C CA . ASP A 1 249 ? 10.604 -4.553 -16.273 1.00 91.38 249 ASP A CA 1
ATOM 1943 C C . ASP A 1 249 ? 11.519 -3.598 -15.488 1.00 91.38 249 ASP A C 1
ATOM 1945 O O . ASP A 1 249 ? 11.929 -2.566 -16.030 1.00 91.38 249 ASP A O 1
ATOM 1949 N N . GLY A 1 250 ? 11.804 -3.907 -14.223 1.00 89.56 250 GLY A N 1
ATOM 1950 C CA . GLY A 1 250 ? 12.526 -3.024 -13.306 1.00 89.56 250 GLY A CA 1
ATOM 1951 C C . GLY A 1 250 ? 11.695 -1.824 -12.858 1.00 89.56 250 GLY A C 1
ATOM 1952 O O . GLY A 1 250 ? 12.191 -0.704 -12.811 1.00 89.56 250 GLY A O 1
ATOM 1953 N N . TRP A 1 251 ? 10.401 -2.006 -12.609 1.00 94.44 251 TRP A N 1
ATOM 1954 C CA . TRP A 1 251 ? 9.542 -0.965 -12.036 1.00 94.44 251 TRP A CA 1
ATOM 1955 C C . TRP A 1 251 ? 8.891 -1.484 -10.762 1.00 94.44 251 TRP A C 1
ATOM 1957 O O . TRP A 1 251 ? 8.752 -2.688 -10.576 1.00 94.44 251 TRP A O 1
ATOM 1967 N N . ARG A 1 252 ? 8.450 -0.567 -9.903 1.00 95.62 252 ARG A N 1
ATOM 1968 C CA . ARG A 1 252 ? 7.752 -0.890 -8.655 1.00 95.62 252 ARG A CA 1
ATOM 1969 C C . ARG A 1 252 ? 6.493 -0.060 -8.486 1.00 95.62 252 ARG A C 1
ATOM 1971 O O . ARG A 1 252 ? 6.346 0.996 -9.110 1.00 95.62 252 ARG A O 1
ATOM 1978 N N . PHE A 1 253 ? 5.612 -0.530 -7.613 1.00 98.00 253 PHE A N 1
ATOM 1979 C CA . PHE A 1 253 ? 4.458 0.235 -7.159 1.00 98.00 253 PHE A CA 1
ATOM 1980 C C . PHE A 1 253 ? 4.851 1.163 -6.016 1.00 98.00 253 PHE A C 1
ATOM 1982 O O . PHE A 1 253 ? 5.645 0.798 -5.150 1.00 98.00 253 PHE A O 1
ATOM 1989 N N . GLU A 1 254 ? 4.270 2.354 -5.996 1.00 96.19 254 GLU A N 1
ATOM 1990 C CA . GLU A 1 254 ? 4.452 3.299 -4.904 1.00 96.19 254 GLU A CA 1
ATOM 1991 C C . GLU A 1 254 ? 3.236 4.230 -4.778 1.00 96.19 254 GLU A C 1
ATOM 1993 O O . GLU A 1 254 ? 2.626 4.544 -5.808 1.00 96.19 254 GLU A O 1
ATOM 1998 N N . PRO A 1 255 ? 2.865 4.693 -3.566 1.00 98.06 255 PRO A N 1
ATOM 1999 C CA . PRO A 1 255 ? 1.882 5.759 -3.425 1.00 98.06 255 PRO A CA 1
ATOM 2000 C C . PRO A 1 255 ? 2.244 7.000 -4.251 1.00 98.06 255 PRO A C 1
ATOM 2002 O O . PRO A 1 255 ? 3.418 7.298 -4.500 1.00 98.06 255 PRO A O 1
ATOM 2005 N N . VAL A 1 256 ? 1.225 7.735 -4.689 1.00 98.31 256 VAL A N 1
ATOM 2006 C CA . VAL A 1 256 ? 1.431 9.056 -5.292 1.00 98.31 256 VAL A CA 1
ATOM 2007 C C . VAL A 1 256 ? 1.939 10.020 -4.219 1.00 98.31 256 VAL A C 1
ATOM 2009 O O . VAL A 1 256 ? 1.568 9.918 -3.051 1.00 98.31 256 VAL A O 1
ATOM 2012 N N . HIS A 1 257 ? 2.855 10.906 -4.613 1.00 97.50 257 HIS A N 1
ATOM 2013 C CA . HIS A 1 257 ? 3.480 11.857 -3.697 1.00 97.50 257 HIS A CA 1
ATOM 2014 C C . HIS A 1 257 ? 2.763 13.200 -3.733 1.00 97.50 257 HIS A C 1
ATOM 2016 O O . HIS A 1 257 ? 2.193 13.548 -4.761 1.00 97.50 257 HIS A O 1
ATOM 2022 N N . GLU A 1 258 ? 2.862 13.954 -2.639 1.00 97.56 258 GLU A N 1
ATOM 2023 C CA . GLU A 1 258 ? 2.390 15.343 -2.513 1.00 97.56 258 GLU A CA 1
ATOM 2024 C C . GLU A 1 258 ? 0.870 15.502 -2.719 1.00 97.56 258 GLU A C 1
ATOM 2026 O O . GLU A 1 258 ? 0.368 16.607 -2.916 1.00 97.56 258 GLU A O 1
ATOM 2031 N N . GLU A 1 259 ? 0.127 14.397 -2.622 1.00 97.69 259 GLU A N 1
ATOM 2032 C CA . GLU A 1 259 ? -1.331 14.353 -2.693 1.00 97.69 259 GLU A CA 1
ATOM 2033 C C . GLU A 1 259 ? -1.891 13.877 -1.342 1.00 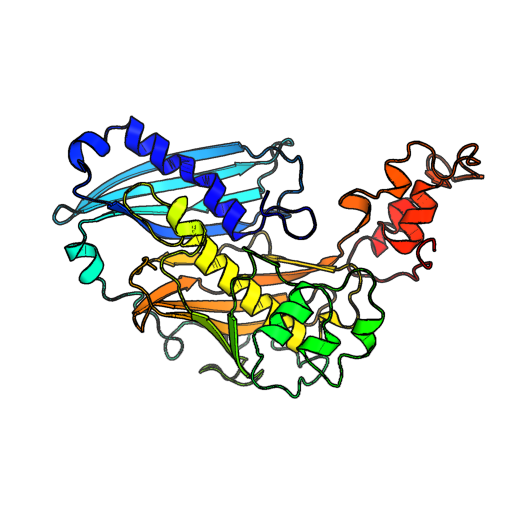97.69 259 GLU A C 1
ATOM 2035 O O . GLU A 1 259 ? -1.707 12.706 -0.988 1.00 97.69 259 GLU A O 1
ATOM 2040 N N . PRO A 1 260 ? -2.541 14.763 -0.561 1.00 97.62 260 PRO A N 1
ATOM 2041 C CA . PRO A 1 260 ? -3.154 14.377 0.699 1.00 97.62 260 PRO A CA 1
ATOM 2042 C C . PRO A 1 260 ? -4.383 13.498 0.461 1.00 97.62 260 PRO A C 1
ATOM 2044 O O . PRO A 1 260 ? -5.188 13.755 -0.437 1.00 97.62 260 PRO A O 1
ATOM 2047 N N . PHE A 1 261 ? -4.570 12.500 1.319 1.00 97.38 261 PHE A N 1
ATOM 2048 C CA . PHE A 1 261 ? -5.783 11.690 1.361 1.00 97.38 261 PHE A CA 1
ATOM 2049 C C . PHE A 1 261 ? -6.277 11.515 2.795 1.00 97.38 261 PHE A C 1
ATOM 2051 O O . PHE A 1 261 ? -5.498 11.438 3.746 1.00 97.38 261 PHE A O 1
ATOM 2058 N N . VAL A 1 262 ? -7.599 11.437 2.950 1.00 97.00 262 VAL A N 1
ATOM 2059 C CA . VAL A 1 262 ? -8.244 11.266 4.256 1.00 97.00 262 VAL A CA 1
ATOM 2060 C C . VAL A 1 262 ? -8.471 9.788 4.524 1.00 97.00 262 VAL A C 1
ATOM 2062 O O . VAL A 1 262 ? -9.021 9.074 3.686 1.00 97.00 262 VAL A O 1
ATOM 2065 N N . LEU A 1 263 ? -8.091 9.362 5.723 1.00 94.88 263 LEU A N 1
ATOM 2066 C CA . LEU A 1 263 ? -8.249 8.019 6.253 1.00 94.88 263 LEU A CA 1
ATOM 2067 C C . LEU A 1 263 ? -9.187 8.059 7.460 1.00 94.88 263 LEU A C 1
ATOM 2069 O O . LEU A 1 263 ? -9.039 8.894 8.351 1.00 94.88 263 LEU A O 1
ATOM 2073 N N . SER A 1 264 ? -10.158 7.151 7.496 1.00 95.69 264 SER A N 1
ATOM 2074 C CA . SER A 1 264 ? -11.129 7.005 8.581 1.00 95.69 264 SER A CA 1
ATOM 2075 C C . SER A 1 264 ? -11.181 5.565 9.073 1.00 95.69 264 SER A C 1
ATOM 2077 O O . SER A 1 264 ? -11.414 4.649 8.291 1.00 95.69 264 SER A O 1
ATOM 2079 N N . CYS A 1 265 ? -11.045 5.380 10.384 1.00 94.75 265 CYS A N 1
ATOM 2080 C CA . CYS A 1 265 ? -11.098 4.088 11.064 1.00 94.75 265 CYS A CA 1
ATOM 2081 C C . CYS A 1 265 ? -12.281 4.055 12.038 1.00 94.75 265 CYS A C 1
ATOM 2083 O O . CYS A 1 265 ? -12.410 4.907 12.918 1.00 94.75 265 CYS A O 1
ATOM 2085 N N . ARG A 1 266 ? -13.173 3.081 11.878 1.00 94.69 266 ARG A N 1
ATOM 2086 C CA . ARG A 1 266 ? -14.379 2.887 12.701 1.00 94.69 266 ARG A CA 1
ATOM 2087 C C . ARG A 1 266 ? -14.590 1.435 13.125 1.00 94.69 266 ARG A C 1
ATOM 2089 O O . ARG A 1 266 ? -15.575 1.134 13.784 1.00 94.69 266 ARG A O 1
ATOM 2096 N N . GLY A 1 267 ? -13.691 0.532 12.762 1.00 93.50 267 GLY A N 1
ATOM 2097 C CA . GLY A 1 267 ? -13.750 -0.863 13.170 1.00 93.50 267 GLY A CA 1
ATOM 2098 C C . GLY A 1 267 ? -12.361 -1.418 13.428 1.00 93.50 267 GLY A C 1
ATOM 2099 O O . GLY A 1 267 ? -11.352 -0.747 13.218 1.00 93.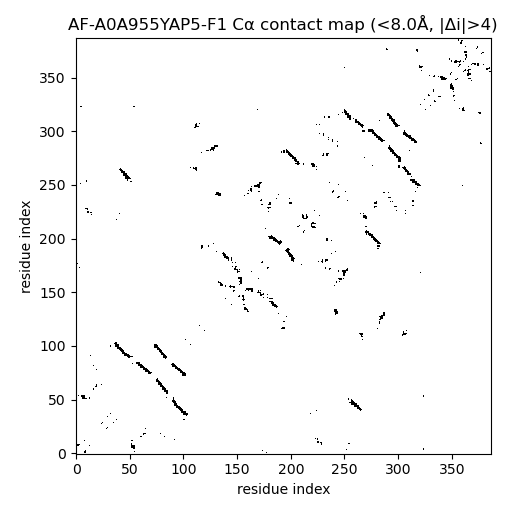50 267 GLY A O 1
ATOM 2100 N N . GLN A 1 268 ? -12.331 -2.657 13.893 1.00 94.69 268 GLN A N 1
ATOM 2101 C CA . GLN A 1 268 ? -11.113 -3.350 14.275 1.00 94.69 268 GLN A CA 1
ATOM 2102 C C . GLN A 1 268 ? -11.180 -4.801 13.824 1.00 94.69 268 GLN A C 1
ATOM 2104 O O . GLN A 1 268 ? -12.239 -5.427 13.868 1.00 94.69 268 GLN A O 1
ATOM 2109 N N . VAL A 1 269 ? -10.033 -5.343 13.433 1.00 96.81 269 VAL A N 1
ATOM 2110 C CA . VAL A 1 269 ? -9.857 -6.784 13.259 1.00 96.81 269 VAL A CA 1
ATOM 2111 C C . VAL A 1 269 ? -9.277 -7.323 14.556 1.00 96.81 269 VAL A C 1
ATOM 2113 O O . VAL A 1 269 ? -8.244 -6.839 15.014 1.00 96.81 269 VAL A O 1
ATOM 2116 N N . THR A 1 270 ? -9.923 -8.324 15.141 1.00 96.62 270 THR A N 1
ATOM 2117 C CA . THR A 1 270 ? -9.479 -8.985 16.379 1.00 96.62 270 THR A CA 1
ATOM 2118 C C . THR A 1 270 ? -9.269 -10.478 16.118 1.00 96.62 270 THR A C 1
ATOM 2120 O O . THR A 1 270 ? -9.722 -10.975 15.086 1.00 96.62 270 THR A O 1
ATOM 2123 N N . PRO A 1 271 ? -8.687 -11.248 17.054 1.00 97.25 271 PRO A N 1
ATOM 2124 C CA . PRO A 1 271 ? -8.587 -12.703 16.909 1.00 97.25 271 PRO A CA 1
ATOM 2125 C C . PRO A 1 271 ? -9.936 -13.432 16.778 1.00 97.25 271 PRO A C 1
ATOM 2127 O O . PRO A 1 271 ? -9.960 -14.614 16.450 1.00 97.25 271 PRO A O 1
ATOM 2130 N N . LYS A 1 272 ? -11.063 -12.766 17.071 1.00 96.81 272 LYS A N 1
ATOM 2131 C CA . LYS A 1 272 ? -12.417 -13.314 16.885 1.00 96.81 272 LYS A CA 1
ATOM 2132 C C . LYS A 1 272 ? -12.986 -13.040 15.490 1.00 96.81 272 LYS A C 1
ATOM 2134 O O . LYS A 1 272 ? -13.991 -13.656 15.130 1.00 96.81 272 LYS A O 1
ATOM 2139 N N . SER A 1 273 ? -12.386 -12.110 14.748 1.00 97.62 273 SER A N 1
ATOM 2140 C CA . SER A 1 273 ? -12.813 -11.765 13.396 1.00 97.62 273 SER A CA 1
ATOM 2141 C C . SER A 1 273 ? -12.584 -12.936 12.445 1.00 97.62 273 SER A C 1
ATOM 2143 O O . SER A 1 273 ? -11.677 -13.740 12.662 1.00 97.62 273 SER A O 1
ATOM 2145 N N . ARG A 1 274 ? -13.406 -13.055 11.399 1.00 97.56 274 ARG A N 1
ATOM 2146 C CA . ARG A 1 274 ? -13.331 -14.193 10.464 1.00 97.56 274 ARG A CA 1
ATOM 2147 C C . ARG A 1 274 ? -12.835 -13.794 9.091 1.00 97.56 274 ARG A C 1
ATOM 2149 O O . ARG A 1 274 ? -12.085 -14.547 8.476 1.00 97.56 274 ARG A O 1
ATOM 2156 N N . ALA A 1 275 ? -13.264 -12.641 8.599 1.00 97.12 275 ALA A N 1
ATOM 2157 C CA . ALA A 1 275 ? -12.909 -12.191 7.268 1.00 97.12 275 ALA A CA 1
ATOM 2158 C C . ALA A 1 275 ? -12.726 -10.679 7.205 1.00 97.12 275 ALA A C 1
ATOM 2160 O O . ALA A 1 275 ? -13.506 -9.897 7.755 1.00 97.12 275 ALA A O 1
ATOM 2161 N N . LEU A 1 276 ? -11.708 -10.296 6.448 1.00 97.75 276 LEU A N 1
ATOM 2162 C CA . LEU A 1 276 ? -11.430 -8.941 6.030 1.00 97.75 276 LEU A CA 1
ATOM 2163 C C . LEU A 1 276 ? -11.663 -8.842 4.526 1.00 97.75 276 LEU A C 1
ATOM 2165 O O . LEU A 1 276 ? -11.122 -9.632 3.757 1.00 97.75 276 LEU A O 1
ATOM 2169 N N . THR A 1 277 ? -12.487 -7.894 4.104 1.00 98.56 277 THR A N 1
ATOM 2170 C CA . THR A 1 277 ? -12.766 -7.626 2.691 1.00 98.56 277 THR A CA 1
ATOM 2171 C C . THR A 1 277 ? -12.167 -6.283 2.313 1.00 98.56 277 THR A C 1
ATOM 2173 O O . THR A 1 277 ? -12.495 -5.279 2.939 1.00 98.56 277 THR A O 1
ATOM 2176 N N . TYR A 1 278 ? -11.337 -6.268 1.278 1.00 98.69 278 TYR A N 1
ATOM 2177 C CA . TYR A 1 278 ? -10.779 -5.071 0.663 1.00 98.69 278 TYR A CA 1
ATOM 2178 C C . TYR A 1 278 ? -11.531 -4.764 -0.623 1.00 98.69 278 TYR A C 1
ATOM 2180 O O . TYR A 1 278 ? -11.652 -5.629 -1.492 1.00 98.69 278 TYR A O 1
ATOM 2188 N N . GLU A 1 279 ? -12.006 -3.536 -0.764 1.00 98.75 279 GLU A N 1
ATOM 2189 C CA . GLU A 1 279 ? -12.698 -3.071 -1.958 1.00 98.75 279 GLU A CA 1
ATOM 2190 C C . GLU A 1 279 ? -12.007 -1.829 -2.512 1.00 98.75 279 GLU A C 1
ATOM 2192 O O . GLU A 1 279 ? -11.740 -0.874 -1.782 1.00 98.75 279 GLU A O 1
ATOM 2197 N N . VAL A 1 280 ? -11.722 -1.865 -3.813 1.00 98.88 280 VAL A N 1
ATOM 2198 C CA . VAL A 1 280 ? -11.122 -0.770 -4.576 1.00 98.88 280 VAL A CA 1
ATOM 2199 C C . VAL A 1 280 ? -12.173 -0.256 -5.550 1.00 98.88 280 VAL A C 1
ATOM 2201 O O . VAL A 1 280 ? -12.550 -0.964 -6.485 1.00 98.88 280 VAL A O 1
ATOM 2204 N N . PHE A 1 281 ? -12.639 0.971 -5.334 1.00 98.69 281 PHE A N 1
ATOM 2205 C CA . PHE A 1 281 ? -13.582 1.671 -6.205 1.00 98.69 281 PHE A CA 1
ATOM 2206 C C . PHE A 1 281 ? -12.812 2.673 -7.058 1.00 98.69 281 PHE A C 1
ATOM 2208 O O . PHE A 1 281 ? -12.327 3.686 -6.558 1.00 98.69 281 PHE A O 1
ATOM 2215 N N . VAL A 1 282 ? -12.640 2.363 -8.339 1.00 98.62 282 VAL A N 1
ATOM 2216 C CA . VAL A 1 282 ? -11.719 3.102 -9.208 1.00 98.62 282 VAL A CA 1
ATOM 2217 C C . VAL A 1 282 ? -12.349 4.401 -9.675 1.00 98.62 282 VAL A C 1
ATOM 2219 O O . VAL A 1 282 ? -13.428 4.394 -10.256 1.00 98.62 282 VAL A O 1
ATOM 2222 N N . GLU A 1 283 ? -11.651 5.515 -9.479 1.00 98.12 283 GLU A N 1
ATOM 2223 C CA . GLU A 1 283 ? -12.082 6.824 -9.970 1.00 98.12 283 GLU A CA 1
ATOM 2224 C C . GLU A 1 283 ? -11.287 7.247 -11.207 1.00 98.12 283 GLU A C 1
ATOM 2226 O O . GLU A 1 283 ? -11.868 7.703 -12.193 1.00 98.12 283 GLU A O 1
ATOM 2231 N N . GLU A 1 284 ? -9.969 7.060 -11.190 1.00 98.62 284 GLU A N 1
ATOM 2232 C CA . GLU A 1 284 ? -9.082 7.498 -12.265 1.00 98.62 284 GLU A CA 1
ATOM 2233 C C . GLU A 1 284 ? -8.064 6.423 -12.632 1.00 98.62 284 GLU A C 1
ATOM 2235 O O . GLU A 1 284 ? -7.487 5.766 -11.765 1.00 98.62 284 GLU A O 1
ATOM 2240 N N . VAL A 1 285 ? -7.822 6.280 -13.934 1.00 98.75 285 VAL A N 1
ATOM 2241 C CA . VAL A 1 285 ? -6.732 5.472 -14.482 1.00 98.75 285 VAL A CA 1
ATOM 2242 C C . VAL A 1 285 ? -6.006 6.294 -15.533 1.00 98.75 285 VAL A C 1
ATOM 2244 O O . VAL A 1 285 ? -6.579 6.683 -16.553 1.00 98.75 285 VAL A O 1
ATOM 2247 N N . VAL A 1 286 ? -4.715 6.503 -15.306 1.00 98.62 286 VAL A N 1
ATOM 2248 C CA . VAL A 1 286 ? -3.804 7.163 -16.235 1.00 98.62 286 VAL A CA 1
ATOM 2249 C C . VAL A 1 286 ? -2.821 6.115 -16.737 1.00 98.62 286 VAL A C 1
ATOM 2251 O O . VAL A 1 286 ? -2.013 5.612 -15.966 1.00 98.62 286 VAL A O 1
ATOM 2254 N N . ALA A 1 287 ? -2.857 5.782 -18.028 1.00 96.69 287 ALA A N 1
ATOM 2255 C CA . ALA A 1 287 ? -1.907 4.857 -18.641 1.00 96.69 287 ALA A CA 1
ATOM 2256 C C . ALA A 1 287 ? -0.495 5.442 -18.615 1.00 96.69 287 ALA A C 1
ATOM 2258 O O . ALA A 1 287 ? 0.433 4.750 -18.211 1.00 96.69 287 ALA A O 1
ATOM 2259 N N . GLY A 1 288 ? -0.385 6.712 -19.039 1.00 91.81 288 GLY A N 1
ATOM 2260 C CA . GLY A 1 288 ? 0.773 7.599 -18.912 1.00 91.81 288 GLY A CA 1
ATOM 2261 C C . GLY A 1 288 ? 2.155 7.030 -19.288 1.00 91.81 288 GLY A C 1
ATOM 2262 O O . GLY A 1 288 ? 2.334 5.858 -19.622 1.00 91.81 288 GLY A O 1
ATOM 2263 N N . PRO A 1 289 ? 3.205 7.861 -19.232 1.00 94.00 289 PRO A N 1
ATOM 2264 C CA . PRO A 1 289 ? 4.561 7.344 -19.076 1.00 94.00 289 PRO A CA 1
ATOM 2265 C C . PRO A 1 289 ? 4.736 6.695 -17.690 1.00 94.00 289 PRO A C 1
ATOM 2267 O O . PRO A 1 289 ? 5.424 5.689 -17.574 1.00 94.00 289 PRO A O 1
ATOM 2270 N N . ILE A 1 290 ? 4.047 7.221 -16.673 1.00 96.94 290 ILE A N 1
ATOM 2271 C CA . ILE A 1 290 ? 3.949 6.695 -15.308 1.00 96.94 290 ILE A CA 1
ATOM 2272 C C . ILE A 1 290 ? 2.490 6.258 -15.116 1.00 96.94 290 ILE A C 1
ATOM 2274 O O . ILE A 1 290 ? 1.635 7.133 -14.967 1.00 96.94 290 ILE A O 1
ATOM 2278 N N . PRO A 1 291 ? 2.173 4.952 -15.211 1.00 98.50 291 PRO A N 1
ATOM 2279 C CA . PRO A 1 291 ? 0.821 4.478 -14.965 1.00 98.50 291 PRO A CA 1
ATOM 2280 C C . PRO A 1 291 ? 0.389 4.769 -13.529 1.00 98.50 291 PRO A C 1
ATOM 2282 O O . PRO A 1 291 ? 1.123 4.430 -12.601 1.00 98.50 291 PRO A O 1
ATOM 2285 N N . THR A 1 292 ? -0.799 5.337 -13.352 1.00 98.88 292 THR A N 1
ATOM 2286 C CA . THR A 1 292 ? -1.334 5.751 -12.048 1.00 98.88 292 THR A CA 1
ATOM 2287 C C . THR A 1 292 ? -2.807 5.374 -11.944 1.00 98.88 292 THR A C 1
ATOM 2289 O O . THR A 1 292 ? -3.545 5.458 -12.927 1.00 98.88 292 THR A O 1
ATOM 2292 N N . ILE A 1 293 ? -3.231 4.967 -10.753 1.00 98.81 293 ILE A N 1
ATOM 2293 C CA . ILE A 1 293 ? -4.626 4.740 -10.381 1.00 98.81 293 ILE A CA 1
ATOM 2294 C C . ILE A 1 293 ? -4.965 5.566 -9.143 1.00 98.81 293 ILE A C 1
ATOM 2296 O O . ILE A 1 293 ? -4.191 5.573 -8.185 1.00 98.81 293 ILE A O 1
ATOM 2300 N N . HIS A 1 294 ? -6.149 6.179 -9.142 1.00 98.81 294 HIS A N 1
ATOM 2301 C CA . HIS A 1 294 ? -6.766 6.739 -7.941 1.00 98.81 294 HIS A CA 1
ATOM 2302 C C . HIS A 1 294 ? -8.087 6.043 -7.646 1.00 98.81 294 HIS A C 1
ATOM 2304 O O . HIS A 1 294 ? -8.903 5.828 -8.549 1.00 98.81 294 HIS A O 1
ATOM 2310 N N . ALA A 1 295 ? -8.296 5.685 -6.383 1.00 98.69 295 ALA A N 1
ATOM 2311 C CA . ALA A 1 295 ? -9.460 4.919 -5.963 1.00 98.69 295 ALA A CA 1
ATOM 2312 C C . ALA A 1 295 ? -9.888 5.235 -4.528 1.00 98.69 295 ALA A C 1
ATOM 2314 O O . ALA A 1 295 ? -9.066 5.609 -3.690 1.00 98.69 295 ALA A O 1
ATOM 2315 N N . ASP A 1 296 ? -11.167 5.006 -4.243 1.00 98.50 296 ASP A N 1
ATOM 2316 C CA . ASP A 1 296 ? -11.640 4.867 -2.869 1.00 98.50 296 ASP A CA 1
ATOM 2317 C C . ASP A 1 296 ? -11.411 3.451 -2.384 1.00 98.50 296 ASP A C 1
ATOM 2319 O O . ASP A 1 296 ? -11.679 2.476 -3.090 1.00 98.50 296 ASP A O 1
ATOM 2323 N N . LEU A 1 297 ? -10.921 3.355 -1.155 1.00 98.56 297 LEU A N 1
ATOM 2324 C CA . LEU A 1 297 ? -10.571 2.098 -0.520 1.00 98.56 297 LEU A CA 1
ATOM 2325 C C . LEU A 1 297 ? -11.505 1.887 0.659 1.00 98.56 297 LEU A C 1
ATOM 2327 O O . LEU A 1 297 ? -11.570 2.733 1.549 1.00 98.56 297 LEU A O 1
ATOM 2331 N N . LEU A 1 298 ? -12.212 0.763 0.677 1.00 98.31 298 LEU A N 1
ATOM 2332 C CA . LEU A 1 298 ? -13.068 0.357 1.789 1.00 98.31 298 LEU A CA 1
ATOM 2333 C C . LEU A 1 298 ? -12.578 -0.987 2.318 1.00 98.31 298 LEU A C 1
ATOM 2335 O O . LEU A 1 298 ? -12.398 -1.935 1.555 1.00 98.31 298 LEU A O 1
ATOM 2339 N N . CYS A 1 299 ? -12.387 -1.074 3.630 1.00 97.81 299 CYS A N 1
ATOM 2340 C CA . CYS A 1 299 ? -12.106 -2.332 4.303 1.00 97.81 299 CYS A CA 1
ATOM 2341 C C . CYS A 1 299 ? -13.269 -2.686 5.229 1.00 97.81 299 CYS A C 1
ATOM 2343 O O . CYS A 1 299 ? -13.650 -1.893 6.097 1.00 97.81 299 CYS A O 1
ATOM 2345 N N . THR A 1 300 ? -13.810 -3.887 5.062 1.00 98.06 300 THR A N 1
ATOM 2346 C CA . THR A 1 300 ? -14.960 -4.390 5.815 1.00 98.06 300 THR A CA 1
ATOM 2347 C C . THR A 1 300 ? -14.546 -5.610 6.636 1.00 98.06 300 THR A C 1
ATOM 2349 O O . THR A 1 300 ? -13.986 -6.557 6.089 1.00 98.06 300 THR A O 1
ATOM 2352 N N . VAL A 1 301 ? -14.836 -5.605 7.939 1.00 97.88 301 VAL A N 1
ATOM 2353 C CA . VAL A 1 301 ? -14.551 -6.702 8.879 1.00 97.88 301 VAL A CA 1
ATOM 2354 C C . VAL A 1 301 ? -15.864 -7.382 9.227 1.00 97.88 301 VAL A C 1
ATOM 2356 O O . VAL A 1 301 ? -16.731 -6.750 9.824 1.00 97.88 301 VAL A O 1
ATOM 2359 N N . ASP A 1 302 ? -16.043 -8.642 8.833 1.00 96.75 302 ASP A N 1
ATOM 2360 C CA . ASP A 1 302 ? -17.265 -9.419 9.114 1.00 96.75 302 ASP A CA 1
ATOM 2361 C C . ASP A 1 302 ? -18.583 -8.672 8.781 1.00 96.75 302 ASP A C 1
ATOM 2363 O O . ASP A 1 302 ? -19.597 -8.808 9.462 1.00 96.75 302 ASP A O 1
ATOM 2367 N N . GLY A 1 303 ? -18.569 -7.863 7.714 1.00 95.12 303 GLY A N 1
ATOM 2368 C CA . GLY A 1 303 ? -19.709 -7.052 7.260 1.00 95.12 303 GLY A CA 1
ATOM 2369 C C . GLY A 1 303 ? -19.759 -5.616 7.802 1.00 95.12 303 GLY A C 1
ATOM 2370 O O . GLY A 1 303 ? -20.496 -4.798 7.253 1.00 95.12 303 GLY A O 1
ATOM 2371 N N . LEU A 1 304 ? -18.952 -5.267 8.808 1.00 96.44 304 LEU A N 1
ATOM 2372 C CA . LEU A 1 304 ? -18.832 -3.903 9.331 1.00 96.44 304 LEU A CA 1
ATOM 2373 C C . LEU A 1 304 ? -17.790 -3.102 8.541 1.00 96.44 304 LEU A C 1
ATOM 2375 O O . LEU A 1 304 ? -16.621 -3.484 8.487 1.00 96.44 304 LEU A O 1
ATOM 2379 N N . LYS A 1 305 ? -18.181 -1.957 7.970 1.00 97.12 305 LYS A N 1
ATOM 2380 C CA . LYS A 1 305 ? -17.258 -1.030 7.291 1.00 97.12 305 LYS A CA 1
ATOM 2381 C C . LYS A 1 305 ? -16.283 -0.445 8.311 1.00 97.12 305 LYS A C 1
ATOM 2383 O O . LYS A 1 305 ? -16.640 0.451 9.068 1.00 97.12 305 LYS A O 1
ATOM 2388 N N . ALA A 1 306 ? -15.066 -0.965 8.366 1.00 96.56 306 ALA A N 1
ATOM 2389 C CA . ALA A 1 306 ? -14.111 -0.652 9.422 1.00 96.56 306 ALA A CA 1
ATOM 2390 C C . ALA A 1 306 ? -13.151 0.475 9.044 1.00 96.56 306 ALA A C 1
ATOM 2392 O O . ALA A 1 306 ? -12.676 1.189 9.923 1.00 96.56 306 ALA A O 1
ATOM 2393 N N . PHE A 1 307 ? -12.865 0.636 7.757 1.00 96.75 307 PHE A N 1
ATOM 2394 C CA . PHE A 1 307 ? -11.861 1.570 7.267 1.00 96.75 307 PHE A CA 1
ATOM 2395 C C . PHE A 1 307 ? -12.280 2.147 5.924 1.00 96.75 307 PHE A C 1
ATOM 2397 O O . PHE A 1 307 ? -12.729 1.395 5.062 1.00 96.75 307 PHE A O 1
ATOM 2404 N N . HIS A 1 308 ? -12.072 3.443 5.722 1.00 97.88 308 HIS A N 1
ATOM 2405 C CA . HIS A 1 308 ? -12.196 4.080 4.414 1.00 97.88 308 HIS A CA 1
ATOM 2406 C C . HIS A 1 308 ? -11.044 5.049 4.179 1.00 97.88 308 HIS A C 1
ATOM 2408 O O . HIS A 1 308 ? -10.667 5.788 5.089 1.00 97.88 308 HIS A O 1
ATOM 2414 N N . ALA A 1 309 ? -10.505 5.044 2.964 1.00 97.81 309 ALA A N 1
ATOM 2415 C CA . ALA A 1 309 ? -9.582 6.063 2.496 1.00 97.81 309 ALA A CA 1
ATOM 2416 C C . ALA A 1 309 ? -10.066 6.629 1.159 1.00 97.81 309 ALA A C 1
ATOM 2418 O O . ALA A 1 309 ? -10.307 5.879 0.208 1.00 97.81 309 ALA A O 1
ATOM 2419 N N . ARG A 1 310 ? -10.220 7.954 1.103 1.00 96.25 310 ARG A N 1
ATOM 2420 C CA . ARG A 1 310 ? -10.724 8.671 -0.075 1.00 96.25 310 ARG A CA 1
ATOM 2421 C C . ARG A 1 310 ? -9.596 8.904 -1.074 1.00 96.25 310 ARG A C 1
ATOM 2423 O O . ARG A 1 310 ? -8.563 9.449 -0.701 1.00 96.25 310 ARG A O 1
ATOM 2430 N N . ARG A 1 311 ? -9.844 8.577 -2.343 1.00 97.31 311 ARG A N 1
ATOM 2431 C CA . ARG A 1 311 ? -9.034 8.955 -3.512 1.00 97.31 311 ARG A CA 1
ATOM 2432 C C . ARG A 1 311 ? -7.529 8.724 -3.345 1.00 97.31 311 ARG A C 1
ATOM 2434 O O . ARG A 1 311 ? -6.707 9.578 -3.662 1.00 97.31 311 ARG A O 1
ATOM 2441 N N . VAL A 1 312 ? -7.158 7.548 -2.867 1.00 98.62 312 VAL A N 1
ATOM 2442 C CA . VAL A 1 312 ? -5.754 7.175 -2.693 1.00 98.62 312 VAL A CA 1
ATOM 2443 C C . VAL A 1 312 ? -5.125 6.940 -4.059 1.00 98.62 312 VAL A C 1
ATOM 2445 O O . VAL A 1 312 ? -5.706 6.238 -4.887 1.00 98.62 312 VAL A O 1
ATOM 2448 N N . GLY A 1 313 ? -3.945 7.515 -4.290 1.00 98.69 313 GLY A N 1
ATOM 2449 C CA . GLY A 1 313 ? -3.170 7.338 -5.515 1.00 98.69 313 GLY A CA 1
ATOM 2450 C C . GLY A 1 313 ? -2.088 6.264 -5.376 1.00 98.69 313 GLY A C 1
ATOM 2451 O O . GLY A 1 313 ? -1.306 6.285 -4.426 1.00 98.69 313 GLY A O 1
ATOM 2452 N N . LEU A 1 314 ? -1.982 5.369 -6.360 1.00 98.81 314 LEU A N 1
ATOM 2453 C CA . LEU A 1 314 ? -0.876 4.419 -6.518 1.00 98.81 314 LEU A CA 1
ATOM 2454 C C . LEU A 1 314 ? -0.343 4.488 -7.951 1.00 98.81 314 LEU A C 1
ATOM 2456 O O . LEU A 1 314 ? -1.117 4.532 -8.906 1.00 98.81 314 LEU A O 1
ATOM 2460 N N . ARG A 1 315 ? 0.977 4.456 -8.122 1.00 98.38 315 ARG A N 1
ATOM 2461 C CA . ARG A 1 315 ? 1.628 4.548 -9.431 1.00 98.38 315 ARG A CA 1
ATOM 2462 C C . ARG A 1 315 ? 2.733 3.521 -9.625 1.00 98.38 315 ARG A C 1
ATOM 2464 O O . ARG A 1 315 ? 3.320 3.028 -8.667 1.00 98.38 315 ARG A O 1
ATOM 2471 N N . L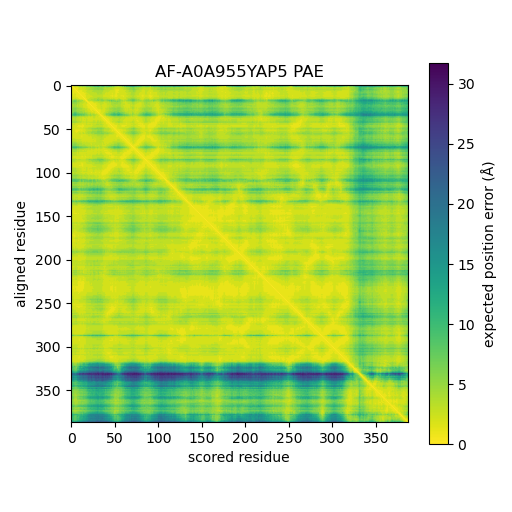EU A 1 316 ? 3.030 3.235 -10.887 1.00 97.56 316 LEU A N 1
ATOM 2472 C CA . LEU A 1 316 ? 4.191 2.466 -11.322 1.00 97.56 316 LEU A CA 1
ATOM 2473 C C . LEU A 1 316 ? 5.332 3.416 -11.665 1.00 97.56 316 LEU A C 1
ATOM 2475 O O . LEU A 1 316 ? 5.181 4.264 -12.543 1.00 97.56 316 LEU A O 1
ATOM 2479 N N . ILE A 1 317 ? 6.487 3.231 -11.036 1.00 95.06 317 ILE A N 1
ATOM 2480 C CA . ILE A 1 317 ? 7.686 4.042 -11.279 1.00 95.06 317 ILE A CA 1
ATOM 2481 C C . ILE A 1 317 ? 8.918 3.167 -11.539 1.00 95.06 317 ILE A C 1
ATOM 2483 O O . ILE A 1 317 ? 8.970 2.036 -11.047 1.00 95.06 317 ILE A O 1
ATOM 2487 N N . PRO A 1 318 ? 9.931 3.678 -12.263 1.00 92.56 318 PRO A N 1
ATOM 2488 C CA . PRO A 1 318 ? 11.203 2.986 -12.407 1.00 92.56 318 PRO A CA 1
ATOM 2489 C C . PRO A 1 318 ? 11.835 2.649 -11.051 1.00 92.56 318 PRO A C 1
ATOM 2491 O O . PRO A 1 318 ? 11.857 3.458 -10.115 1.00 92.56 318 PRO A O 1
ATOM 2494 N N . ALA A 1 319 ? 12.376 1.443 -10.969 1.00 89.56 319 ALA A N 1
ATOM 2495 C CA . ALA A 1 319 ? 13.206 0.958 -9.885 1.00 89.56 319 ALA A CA 1
ATOM 2496 C C . ALA A 1 319 ? 14.508 0.416 -10.475 1.00 89.56 319 ALA A C 1
ATOM 2498 O O . ALA A 1 319 ? 14.583 0.029 -11.639 1.00 89.56 319 ALA A O 1
ATOM 2499 N N . TRP A 1 320 ? 15.559 0.407 -9.674 1.00 85.06 320 TRP A N 1
ATOM 2500 C CA . TRP A 1 320 ? 16.868 -0.021 -10.135 1.00 85.06 320 TRP A CA 1
ATOM 2501 C C . TRP A 1 320 ? 17.347 -1.087 -9.168 1.00 85.06 320 TRP A C 1
ATOM 2503 O O . TRP A 1 320 ? 17.706 -0.727 -8.051 1.00 85.06 320 TRP A O 1
ATOM 2513 N N . PRO A 1 321 ? 17.350 -2.375 -9.554 1.00 79.12 321 PRO A N 1
ATOM 2514 C CA . PRO A 1 321 ? 17.827 -3.436 -8.672 1.00 79.12 321 PRO A CA 1
ATOM 2515 C C . PRO A 1 321 ? 19.219 -3.163 -8.081 1.00 79.12 321 PRO A C 1
ATOM 2517 O O . PRO A 1 321 ? 19.484 -3.548 -6.950 1.00 79.12 321 PRO A O 1
ATOM 2520 N N . LEU A 1 322 ? 20.098 -2.442 -8.796 1.00 80.81 322 LEU A N 1
ATOM 2521 C CA . LEU A 1 322 ? 21.401 -2.044 -8.246 1.00 80.81 322 LEU A CA 1
ATOM 2522 C C . LEU A 1 322 ? 21.330 -1.046 -7.078 1.00 80.81 322 LEU A C 1
ATOM 2524 O O . LEU A 1 322 ? 22.269 -1.018 -6.283 1.00 80.81 322 LEU A O 1
ATOM 2528 N N . ASP A 1 323 ? 20.264 -0.248 -6.957 1.00 77.56 323 ASP A N 1
ATOM 2529 C CA . ASP A 1 323 ? 20.079 0.672 -5.824 1.00 77.56 323 ASP A CA 1
ATOM 2530 C C . ASP A 1 323 ? 19.829 -0.120 -4.516 1.00 77.56 323 ASP A C 1
ATOM 2532 O O . ASP A 1 323 ? 20.099 0.383 -3.430 1.00 77.56 323 ASP A O 1
ATOM 2536 N N . GLU A 1 324 ? 19.382 -1.381 -4.603 1.00 70.75 324 GLU A N 1
ATOM 2537 C CA . GLU A 1 324 ? 19.119 -2.272 -3.457 1.00 70.75 324 GLU A CA 1
ATOM 2538 C C . GLU A 1 324 ? 20.366 -3.056 -2.995 1.00 70.75 324 GLU A C 1
ATOM 2540 O O . GLU A 1 324 ? 20.301 -3.832 -2.039 1.00 70.75 324 GLU A O 1
ATOM 2545 N N . GLY A 1 325 ? 21.508 -2.847 -3.658 1.00 68.12 325 GLY A N 1
ATOM 2546 C CA . GLY A 1 325 ? 22.715 -3.655 -3.499 1.00 68.12 325 GLY A CA 1
ATOM 2547 C C . GLY A 1 325 ? 22.742 -4.849 -4.457 1.00 68.12 325 GLY A C 1
ATOM 2548 O O . GLY A 1 325 ? 21.716 -5.367 -4.889 1.00 68.12 325 GLY A O 1
ATOM 2549 N N . HIS A 1 326 ? 23.945 -5.290 -4.833 1.00 70.62 326 HIS A N 1
ATOM 2550 C CA . HIS A 1 326 ? 24.113 -6.396 -5.776 1.00 70.62 326 HIS A CA 1
ATOM 2551 C C . HIS A 1 326 ? 25.288 -7.289 -5.360 1.00 70.62 326 HIS A C 1
ATOM 2553 O O . HIS A 1 326 ? 26.396 -6.772 -5.202 1.00 70.62 326 HIS A O 1
ATOM 2559 N N . PRO A 1 327 ? 25.127 -8.625 -5.265 1.00 71.19 327 PRO A N 1
ATOM 2560 C CA . PRO A 1 327 ? 26.201 -9.520 -4.820 1.00 71.19 327 PRO A CA 1
ATOM 2561 C C . PRO A 1 327 ? 27.496 -9.405 -5.640 1.00 71.19 327 PRO A C 1
ATOM 2563 O O . PRO A 1 327 ? 28.596 -9.580 -5.116 1.00 71.19 327 PRO A O 1
ATOM 2566 N N . LEU A 1 328 ? 27.388 -9.086 -6.938 1.00 71.19 328 LEU A N 1
ATOM 2567 C CA . LEU A 1 328 ? 28.562 -8.857 -7.794 1.00 71.19 328 LEU A CA 1
ATOM 2568 C C . LEU A 1 328 ? 29.237 -7.492 -7.557 1.00 71.19 328 LEU A C 1
ATOM 2570 O O . LEU A 1 328 ? 30.409 -7.352 -7.888 1.00 71.19 328 LEU A O 1
ATOM 2574 N N . LEU A 1 329 ? 28.533 -6.510 -6.979 1.00 69.88 329 LEU A N 1
ATOM 2575 C CA . LEU A 1 329 ? 29.116 -5.239 -6.524 1.00 69.88 329 LEU A CA 1
ATOM 2576 C C . LEU A 1 329 ? 29.749 -5.371 -5.132 1.00 69.88 329 LEU A C 1
ATOM 2578 O O . LEU A 1 329 ? 30.794 -4.776 -4.879 1.00 69.88 329 LEU A O 1
ATOM 2582 N N . GLU A 1 330 ? 29.149 -6.171 -4.244 1.00 67.31 330 GLU A N 1
ATOM 2583 C CA . GLU A 1 330 ? 29.656 -6.422 -2.884 1.00 67.31 330 GLU A CA 1
ATOM 2584 C C . GLU A 1 330 ? 30.991 -7.176 -2.871 1.00 67.31 330 GLU A C 1
ATOM 2586 O O . GLU A 1 330 ? 31.801 -7.015 -1.955 1.00 67.31 330 GLU A O 1
ATOM 2591 N N . ARG A 1 331 ? 31.272 -7.955 -3.923 1.00 62.94 331 ARG A N 1
ATOM 2592 C CA . ARG A 1 331 ? 32.629 -8.410 -4.241 1.00 62.94 331 ARG A CA 1
ATOM 2593 C C . ARG A 1 331 ? 33.441 -7.197 -4.695 1.00 62.94 331 ARG A C 1
ATOM 2595 O O . ARG A 1 331 ? 33.561 -6.932 -5.887 1.00 62.94 331 ARG A O 1
ATOM 2602 N N . ALA A 1 332 ? 33.936 -6.431 -3.724 1.00 49.44 332 ALA A N 1
ATOM 2603 C CA . ALA A 1 332 ? 34.694 -5.202 -3.918 1.00 49.44 332 ALA A CA 1
ATOM 2604 C C . ALA A 1 332 ? 35.825 -5.409 -4.941 1.00 49.44 332 ALA A C 1
ATOM 2606 O O . ALA A 1 332 ? 36.869 -5.977 -4.625 1.00 49.44 332 ALA A O 1
ATOM 2607 N N . GLY A 1 333 ? 35.586 -4.961 -6.176 1.00 54.75 333 GLY A N 1
ATOM 2608 C CA . GLY A 1 333 ? 36.508 -5.116 -7.297 1.00 54.75 333 GLY A CA 1
ATOM 2609 C C . GLY A 1 333 ? 35.989 -5.951 -8.464 1.00 54.75 333 GLY A C 1
ATOM 2610 O O . GLY A 1 333 ? 36.746 -6.128 -9.393 1.00 54.75 333 GLY A O 1
ATOM 2611 N N . GLY A 1 334 ? 34.746 -6.438 -8.491 1.00 61.06 334 GLY A N 1
ATOM 2612 C CA . GLY A 1 334 ? 34.248 -7.231 -9.624 1.00 61.06 334 GLY A CA 1
ATOM 2613 C C . GLY A 1 334 ? 34.825 -8.659 -9.670 1.00 61.06 334 GLY A C 1
ATOM 2614 O O . GLY A 1 334 ? 35.230 -9.193 -8.636 1.00 61.06 334 GLY A O 1
ATOM 2615 N N . PRO A 1 335 ? 34.813 -9.341 -10.833 1.00 65.50 335 PRO A N 1
ATOM 2616 C CA . PRO A 1 335 ? 35.431 -10.658 -10.991 1.00 65.50 335 PRO A CA 1
ATOM 2617 C C . PRO A 1 335 ? 36.911 -10.623 -10.587 1.00 65.50 335 PRO A C 1
ATOM 2619 O O . PRO A 1 335 ? 37.546 -9.580 -10.698 1.00 65.50 335 PRO A O 1
ATOM 2622 N N . ALA A 1 336 ? 37.477 -11.761 -10.168 1.00 66.56 336 ALA A N 1
ATOM 2623 C CA . ALA A 1 336 ? 38.843 -11.845 -9.627 1.00 66.56 336 ALA A CA 1
ATOM 2624 C C . ALA A 1 336 ? 39.940 -11.220 -10.524 1.00 66.56 336 ALA A C 1
ATOM 2626 O O . ALA A 1 336 ? 40.976 -10.806 -10.011 1.00 66.56 336 ALA A O 1
ATOM 2627 N N . ASP A 1 337 ? 39.685 -11.103 -11.831 1.00 69.94 337 ASP A N 1
ATOM 2628 C CA . ASP A 1 337 ? 40.613 -10.571 -12.836 1.00 69.94 337 ASP A CA 1
ATOM 2629 C C . ASP A 1 337 ? 40.360 -9.094 -13.211 1.00 69.94 337 ASP A C 1
ATOM 2631 O O . ASP A 1 337 ? 40.950 -8.574 -14.161 1.00 69.94 337 ASP A O 1
ATOM 2635 N N . TYR A 1 338 ? 39.458 -8.392 -12.521 1.00 75.69 338 TYR A N 1
ATOM 2636 C CA . TYR A 1 338 ? 39.141 -7.003 -12.848 1.00 75.69 338 TYR A CA 1
ATOM 2637 C C . TYR A 1 338 ? 40.224 -6.038 -12.346 1.00 75.69 338 TYR A C 1
ATOM 2639 O O . TYR A 1 338 ? 40.453 -5.865 -11.151 1.00 75.69 338 TYR A O 1
ATOM 2647 N N . ALA A 1 339 ? 40.871 -5.360 -13.294 1.00 78.06 339 ALA A N 1
ATOM 2648 C CA . ALA A 1 339 ? 42.019 -4.486 -13.047 1.00 78.06 339 ALA A CA 1
ATOM 2649 C C . ALA A 1 339 ? 41.665 -2.988 -12.915 1.00 78.06 339 ALA A C 1
ATOM 2651 O O . ALA A 1 339 ? 42.561 -2.144 -12.889 1.00 78.06 339 ALA A O 1
ATOM 2652 N N . GLY A 1 340 ? 40.376 -2.639 -12.846 1.00 82.56 340 GLY A N 1
ATOM 2653 C CA . GLY A 1 340 ? 39.901 -1.253 -12.812 1.00 82.56 340 GLY A CA 1
ATOM 2654 C C . GLY A 1 340 ? 39.172 -0.814 -14.092 1.00 82.56 340 GLY A C 1
ATOM 2655 O O . GLY A 1 340 ? 38.916 -1.633 -14.975 1.00 82.56 340 GLY A O 1
ATOM 2656 N N . PRO A 1 341 ? 38.791 0.476 -14.185 1.00 86.56 341 PRO A N 1
ATOM 2657 C CA . PRO A 1 341 ? 37.979 0.978 -15.291 1.00 86.56 341 PRO A CA 1
ATOM 2658 C C . PRO A 1 341 ? 38.663 0.791 -16.649 1.00 86.56 341 PRO A C 1
ATOM 2660 O O . PRO A 1 341 ? 39.831 1.147 -16.806 1.00 86.56 341 PRO A O 1
ATOM 2663 N N . LEU A 1 342 ? 37.919 0.302 -17.644 1.00 86.56 342 LEU A N 1
ATOM 2664 C CA . LEU A 1 342 ? 38.434 0.045 -18.996 1.00 86.56 342 LEU A CA 1
ATOM 2665 C C . LEU A 1 342 ? 38.556 1.324 -19.836 1.00 86.56 342 LEU A C 1
ATOM 2667 O O . LEU A 1 342 ? 39.375 1.398 -20.749 1.00 86.56 342 LEU A O 1
ATOM 2671 N N . ALA A 1 343 ? 37.735 2.333 -19.537 1.00 89.62 343 ALA A N 1
ATOM 2672 C CA . ALA A 1 343 ? 37.749 3.631 -20.201 1.00 89.62 343 ALA A CA 1
ATOM 2673 C C . ALA A 1 343 ? 37.211 4.733 -19.276 1.00 89.62 343 ALA A C 1
ATOM 2675 O O . ALA A 1 343 ? 36.614 4.462 -18.231 1.00 89.62 343 ALA A O 1
ATOM 2676 N N . ARG A 1 344 ? 37.397 5.996 -19.675 1.00 91.19 344 ARG A N 1
ATOM 2677 C CA . ARG A 1 344 ? 36.823 7.167 -18.998 1.00 91.19 344 ARG A CA 1
ATOM 2678 C C . ARG A 1 344 ? 36.279 8.172 -20.008 1.00 91.19 344 ARG A C 1
ATOM 2680 O O . ARG A 1 344 ? 36.899 8.399 -21.043 1.00 91.19 344 ARG A O 1
ATOM 2687 N N . ALA A 1 345 ? 35.159 8.807 -19.672 1.00 88.75 345 ALA A N 1
ATOM 2688 C CA . ALA A 1 345 ? 34.610 9.959 -20.384 1.00 88.75 345 ALA A CA 1
ATOM 2689 C C . ALA A 1 345 ? 34.485 11.131 -19.402 1.00 88.75 345 ALA A C 1
ATOM 2691 O O . ALA A 1 345 ? 33.540 11.220 -18.617 1.00 88.75 345 ALA A O 1
ATOM 2692 N N . GLY A 1 346 ? 35.486 12.017 -19.398 1.00 87.31 346 GLY A N 1
ATOM 2693 C CA . GLY A 1 346 ? 35.615 13.042 -18.361 1.00 87.31 346 GLY A CA 1
ATOM 2694 C C . GLY A 1 346 ? 35.791 12.407 -16.977 1.00 87.31 346 GLY A C 1
ATOM 2695 O O . GLY A 1 346 ? 36.684 11.584 -16.780 1.00 87.31 346 GLY A O 1
ATOM 2696 N N . ALA A 1 347 ? 34.931 12.777 -16.026 1.00 86.62 347 ALA A N 1
ATOM 2697 C CA . ALA A 1 347 ? 34.931 12.207 -14.676 1.00 86.62 347 ALA A CA 1
ATOM 269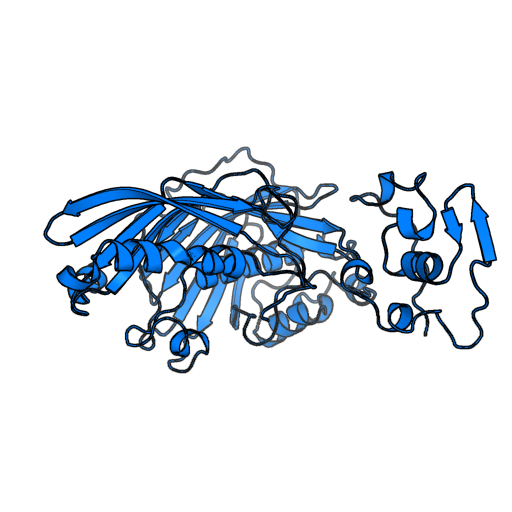8 C C . ALA A 1 347 ? 34.280 10.811 -14.595 1.00 86.62 347 ALA A C 1
ATOM 2700 O O . ALA A 1 347 ? 34.487 10.101 -13.612 1.00 86.62 347 ALA A O 1
ATOM 2701 N N . PHE A 1 348 ? 33.513 10.406 -15.612 1.00 90.25 348 PHE A N 1
ATOM 2702 C CA . PHE A 1 348 ? 32.801 9.132 -15.614 1.00 90.25 348 PHE A CA 1
ATOM 2703 C C . PHE A 1 348 ? 33.743 7.968 -15.953 1.00 90.25 348 PHE A C 1
ATOM 2705 O O . PHE A 1 348 ? 34.526 8.057 -16.904 1.00 90.25 348 PHE A O 1
ATOM 2712 N N . ALA A 1 349 ? 33.671 6.885 -15.178 1.00 90.19 349 ALA A N 1
ATOM 2713 C CA . ALA A 1 349 ? 34.484 5.685 -15.345 1.00 90.19 349 ALA A CA 1
ATOM 2714 C C . ALA A 1 349 ? 33.635 4.538 -15.900 1.00 90.19 349 ALA A C 1
ATOM 2716 O O . ALA A 1 349 ? 32.608 4.201 -15.325 1.00 90.19 349 ALA A O 1
ATOM 2717 N N . PHE A 1 350 ? 34.093 3.917 -16.985 1.00 89.62 350 PHE A N 1
ATOM 2718 C CA . PHE A 1 350 ? 33.506 2.679 -17.494 1.00 89.62 350 PHE A CA 1
ATOM 2719 C C . PHE A 1 350 ? 34.126 1.497 -16.747 1.00 89.62 350 PHE A C 1
ATOM 2721 O O . PHE A 1 350 ? 35.094 0.880 -17.199 1.00 89.62 350 PHE A O 1
ATOM 2728 N N . ASP A 1 351 ? 33.614 1.270 -15.543 1.00 87.88 351 ASP A N 1
ATOM 2729 C CA . ASP A 1 351 ? 34.011 0.217 -14.617 1.00 87.88 351 ASP A CA 1
ATOM 2730 C C . ASP A 1 351 ? 33.002 -0.939 -14.574 1.00 87.88 351 ASP A C 1
ATOM 2732 O O . ASP A 1 351 ? 31.981 -0.941 -15.267 1.00 87.88 351 ASP A O 1
ATOM 2736 N N . TYR A 1 352 ? 33.289 -1.952 -13.758 1.00 85.38 352 TYR A N 1
ATOM 2737 C CA . TYR A 1 352 ? 32.389 -3.091 -13.593 1.00 85.38 352 TYR A CA 1
ATOM 2738 C C . TYR A 1 352 ? 30.997 -2.684 -13.077 1.00 85.38 352 TYR A C 1
ATOM 2740 O O . TYR A 1 352 ? 29.999 -3.273 -13.491 1.00 85.38 352 TYR A O 1
ATOM 2748 N N . ALA A 1 353 ? 30.905 -1.645 -12.239 1.00 85.50 353 ALA A N 1
ATOM 2749 C CA . ALA A 1 353 ? 29.622 -1.152 -11.752 1.00 85.50 353 ALA A CA 1
ATOM 2750 C C . ALA A 1 353 ? 28.794 -0.514 -12.876 1.00 85.50 353 ALA A C 1
ATOM 2752 O O . ALA A 1 353 ? 27.606 -0.813 -13.004 1.00 85.50 353 ALA A O 1
ATOM 2753 N N . SER A 1 354 ? 29.427 0.277 -13.746 1.00 89.19 354 SER A N 1
ATOM 2754 C CA . SER A 1 354 ? 28.780 0.820 -14.944 1.00 89.19 354 SER A CA 1
ATOM 2755 C C . SER A 1 354 ? 28.309 -0.285 -15.899 1.00 89.19 354 SER A C 1
ATOM 2757 O O . SER A 1 354 ? 27.204 -0.213 -16.433 1.00 89.19 354 SER A O 1
ATOM 2759 N N . LEU A 1 355 ? 29.089 -1.364 -16.051 1.00 87.69 355 LEU A N 1
ATOM 2760 C CA . LEU A 1 355 ? 28.713 -2.507 -16.885 1.00 87.69 355 LEU A CA 1
ATOM 2761 C C . LEU A 1 355 ? 27.486 -3.239 -16.328 1.00 87.69 355 LEU A C 1
ATOM 2763 O O . LEU A 1 355 ? 26.573 -3.556 -17.088 1.00 87.69 355 LEU A O 1
ATOM 2767 N N . LEU A 1 356 ? 27.435 -3.478 -15.014 1.00 87.31 356 LEU A N 1
ATOM 2768 C CA . LEU A 1 356 ? 26.249 -4.047 -14.365 1.00 87.31 356 LEU A CA 1
ATOM 2769 C C . LEU A 1 356 ? 25.036 -3.119 -14.501 1.00 87.31 356 LEU A C 1
ATOM 2771 O O . LEU A 1 356 ? 23.912 -3.581 -14.720 1.00 87.31 356 LEU A O 1
ATOM 2775 N N . ALA A 1 357 ? 25.250 -1.802 -14.434 1.00 89.56 357 ALA A N 1
ATOM 2776 C CA . ALA A 1 357 ? 24.175 -0.828 -14.568 1.00 89.56 357 ALA A CA 1
ATOM 2777 C C . ALA A 1 357 ? 23.506 -0.854 -15.951 1.00 89.56 357 ALA A C 1
ATOM 2779 O O . ALA A 1 357 ? 22.316 -0.542 -16.053 1.00 89.56 357 ALA A O 1
ATOM 2780 N N . CYS A 1 358 ? 24.204 -1.308 -16.999 1.00 88.00 358 CYS A N 1
ATOM 2781 C CA . CYS A 1 358 ? 23.603 -1.539 -18.316 1.00 88.00 358 CYS A CA 1
ATOM 2782 C C . CYS A 1 358 ? 22.436 -2.541 -18.275 1.00 88.00 358 CYS A C 1
ATOM 2784 O O . CYS A 1 358 ? 21.528 -2.446 -19.106 1.00 88.00 358 CYS A O 1
ATOM 2786 N N . ALA A 1 359 ? 22.457 -3.487 -17.332 1.00 83.56 359 ALA A N 1
ATOM 2787 C CA . ALA A 1 359 ? 21.417 -4.495 -17.161 1.00 83.56 359 ALA A CA 1
ATOM 2788 C C . ALA A 1 359 ? 20.394 -4.109 -16.081 1.00 83.56 359 ALA A C 1
ATOM 2790 O O . ALA A 1 359 ? 19.195 -4.239 -16.306 1.00 83.56 359 ALA A O 1
ATOM 2791 N N . GLN A 1 360 ? 20.854 -3.605 -14.930 1.00 84.81 360 GLN A N 1
ATOM 2792 C CA . GLN A 1 360 ? 20.030 -3.487 -13.714 1.00 84.81 360 GLN A CA 1
ATOM 2793 C C . GLN A 1 360 ? 20.081 -2.114 -13.020 1.00 84.81 360 GLN A C 1
ATOM 2795 O O . GLN A 1 360 ? 19.502 -1.936 -11.950 1.00 84.81 360 GLN A O 1
ATOM 2800 N N . GLY A 1 361 ? 20.795 -1.137 -13.577 1.00 88.06 361 GLY A N 1
ATOM 2801 C CA . GLY A 1 361 ? 21.005 0.164 -12.937 1.00 88.06 361 GLY A CA 1
ATOM 2802 C C . GLY A 1 361 ? 20.373 1.330 -13.681 1.00 88.06 361 GLY A C 1
ATOM 2803 O O . GLY A 1 361 ? 19.765 1.187 -14.744 1.00 88.06 361 GLY A O 1
ATOM 2804 N N . ARG A 1 362 ? 20.577 2.530 -13.143 1.00 91.06 362 ARG A N 1
ATOM 2805 C CA . ARG A 1 362 ? 20.247 3.781 -13.832 1.00 91.06 362 ARG A CA 1
ATOM 2806 C C . ARG A 1 362 ? 21.060 3.912 -15.123 1.00 91.06 362 ARG A C 1
ATOM 2808 O O . ARG A 1 362 ? 22.267 3.649 -15.101 1.00 91.06 362 ARG A O 1
ATOM 2815 N N . PRO A 1 363 ? 20.458 4.353 -16.240 1.00 91.69 363 PRO A N 1
ATOM 2816 C CA . PRO A 1 363 ? 21.206 4.681 -17.450 1.00 91.69 363 PRO A CA 1
ATOM 2817 C C . PRO A 1 363 ? 22.340 5.684 -17.226 1.00 91.69 363 PRO A C 1
ATOM 2819 O O . PRO A 1 363 ? 23.372 5.570 -17.884 1.00 91.69 363 PRO A O 1
ATOM 2822 N N . THR A 1 364 ? 22.216 6.613 -16.275 1.00 92.50 364 THR A N 1
ATOM 2823 C CA . THR A 1 364 ? 23.333 7.498 -15.894 1.00 92.50 364 THR A CA 1
ATOM 2824 C C . THR A 1 364 ? 24.496 6.773 -15.232 1.00 92.50 364 THR A C 1
ATOM 2826 O O . THR A 1 364 ? 25.647 7.108 -15.506 1.00 92.50 364 THR A O 1
ATOM 2829 N N . THR A 1 365 ? 24.227 5.759 -14.411 1.00 90.75 365 THR A N 1
ATOM 2830 C CA . THR A 1 365 ? 25.267 4.905 -13.821 1.00 90.75 365 THR A CA 1
ATOM 2831 C C . THR A 1 365 ? 25.924 4.018 -14.878 1.00 90.75 365 THR A C 1
ATOM 2833 O O . THR A 1 365 ? 27.100 3.698 -14.754 1.00 90.75 365 THR A O 1
ATOM 2836 N N . ALA A 1 366 ? 25.197 3.653 -15.937 1.00 90.88 366 ALA A N 1
ATOM 2837 C CA . ALA A 1 366 ? 25.705 2.824 -17.029 1.00 90.88 366 ALA A CA 1
ATOM 2838 C C . ALA A 1 366 ? 26.523 3.609 -18.069 1.00 90.88 366 ALA A C 1
ATOM 2840 O O . ALA A 1 366 ? 27.594 3.180 -18.496 1.00 90.88 366 ALA A O 1
ATOM 2841 N N . PHE A 1 367 ? 26.015 4.769 -18.488 1.00 90.56 367 PHE A N 1
ATOM 2842 C CA . PHE A 1 367 ? 26.488 5.487 -19.676 1.00 90.56 367 PHE A CA 1
ATOM 2843 C C . PHE A 1 367 ? 26.878 6.948 -19.405 1.00 90.56 367 PHE A C 1
ATOM 2845 O O . PHE A 1 367 ? 27.297 7.659 -20.322 1.00 90.56 367 PHE A O 1
ATOM 2852 N N . GLY A 1 368 ? 26.752 7.410 -18.161 1.00 90.25 368 GLY A N 1
ATOM 2853 C CA . GLY A 1 368 ? 27.103 8.761 -17.738 1.00 90.25 368 GLY A CA 1
ATOM 2854 C C . GLY A 1 368 ? 25.957 9.783 -17.822 1.00 90.25 368 GLY A C 1
ATOM 2855 O O . GLY A 1 368 ? 24.852 9.488 -18.281 1.00 90.25 368 GLY A O 1
ATOM 2856 N N . PRO A 1 369 ? 26.210 11.036 -17.399 1.00 89.44 369 PRO A N 1
ATOM 2857 C CA . PRO A 1 369 ? 25.174 12.042 -17.126 1.00 89.44 369 PRO A CA 1
ATOM 2858 C C . PRO A 1 369 ? 24.356 12.482 -18.351 1.00 89.44 369 PRO A C 1
ATOM 2860 O O . PRO A 1 369 ? 23.236 12.959 -18.197 1.00 89.44 369 PRO A O 1
ATOM 2863 N N . VAL A 1 370 ? 24.864 12.285 -19.573 1.00 89.94 370 VAL A N 1
ATOM 2864 C CA . VAL A 1 370 ? 24.118 12.565 -20.818 1.00 89.94 370 VAL A CA 1
ATOM 2865 C C . VAL A 1 370 ? 22.848 11.704 -20.931 1.00 89.94 370 VAL A C 1
ATOM 2867 O O . VAL A 1 370 ? 21.903 12.088 -21.619 1.00 89.94 370 VAL A O 1
ATOM 2870 N N . TYR A 1 371 ? 22.785 10.575 -20.220 1.00 91.44 371 TYR A N 1
ATOM 2871 C CA . TYR A 1 371 ? 21.636 9.671 -20.209 1.00 91.44 371 TYR A CA 1
ATOM 2872 C C . TYR A 1 371 ? 20.596 9.986 -19.121 1.00 91.44 371 TYR A C 1
ATOM 2874 O O . TYR A 1 371 ? 19.635 9.237 -18.995 1.00 91.44 371 TYR A O 1
ATOM 2882 N N . ALA A 1 372 ? 20.713 11.108 -18.395 1.00 90.69 372 ALA A N 1
ATOM 2883 C CA . ALA A 1 372 ? 19.811 11.470 -17.289 1.00 90.69 372 ALA A CA 1
ATOM 2884 C C . ALA A 1 372 ? 18.316 11.456 -17.642 1.00 90.69 372 ALA A C 1
ATOM 2886 O O . ALA A 1 372 ? 17.493 11.114 -16.797 1.00 90.69 372 ALA A O 1
ATOM 2887 N N . ARG A 1 373 ? 17.946 11.748 -18.896 1.00 89.75 373 ARG A N 1
ATOM 2888 C CA . ARG A 1 373 ? 16.542 11.661 -19.341 1.00 89.75 373 ARG A CA 1
ATOM 2889 C C . ARG A 1 373 ? 15.945 10.247 -19.242 1.00 89.75 373 ARG A C 1
ATOM 2891 O O . ARG A 1 373 ? 14.735 10.110 -19.111 1.00 89.75 373 ARG A O 1
ATOM 2898 N N . PHE A 1 374 ? 16.786 9.211 -19.285 1.00 90.56 374 PHE A N 1
ATOM 2899 C CA . PHE A 1 374 ? 16.389 7.800 -19.238 1.00 90.56 374 PHE A CA 1
ATOM 2900 C C . PHE A 1 374 ? 16.393 7.212 -17.819 1.00 90.56 374 PHE A C 1
ATOM 2902 O O . PHE A 1 374 ? 16.029 6.056 -17.634 1.00 90.56 374 PHE A O 1
ATOM 2909 N N . ASP A 1 375 ? 16.765 7.997 -16.803 1.00 89.75 375 ASP A N 1
ATOM 2910 C CA . ASP A 1 375 ? 16.586 7.607 -15.397 1.00 89.75 375 ASP A CA 1
ATOM 2911 C C . ASP A 1 375 ? 15.116 7.740 -14.941 1.00 89.75 375 ASP A C 1
ATOM 2913 O O . ASP A 1 375 ? 14.781 7.436 -13.796 1.00 89.75 375 ASP A O 1
ATOM 2917 N N . GLY A 1 376 ? 14.241 8.222 -15.829 1.00 88.19 376 GLY A N 1
ATOM 2918 C CA . GLY A 1 376 ? 12.800 8.324 -15.635 1.00 88.19 376 GLY A CA 1
ATOM 2919 C C . GLY A 1 376 ? 12.020 7.272 -16.439 1.00 88.19 376 GLY A C 1
ATOM 2920 O O . GLY A 1 376 ? 12.508 6.169 -16.672 1.00 88.19 376 GLY A O 1
ATOM 2921 N N . PRO A 1 377 ? 10.786 7.584 -16.870 1.00 88.19 377 PRO A N 1
ATOM 2922 C CA . PRO A 1 377 ? 9.923 6.623 -17.559 1.00 88.19 377 PRO A CA 1
ATOM 2923 C C . PRO A 1 377 ? 10.322 6.357 -19.023 1.00 88.19 377 PRO A C 1
ATOM 2925 O O . PRO A 1 377 ? 9.767 5.456 -19.655 1.00 88.19 377 PRO A O 1
ATOM 2928 N N . GLU A 1 378 ? 11.253 7.134 -19.589 1.00 86.00 378 GLU A N 1
ATOM 2929 C CA . GLU A 1 378 ? 11.779 6.893 -20.934 1.00 86.00 378 GLU A CA 1
ATOM 2930 C C . GLU A 1 378 ? 12.685 5.656 -20.945 1.00 86.00 378 GLU A C 1
ATOM 2932 O O . GLU A 1 378 ? 13.701 5.595 -20.257 1.00 86.00 378 GLU A O 1
ATOM 2937 N N . GLY A 1 379 ? 12.329 4.662 -21.759 1.00 80.38 379 GLY A N 1
ATOM 2938 C CA . GLY A 1 379 ? 13.110 3.436 -21.887 1.00 80.38 379 GLY A CA 1
ATOM 2939 C C . GLY A 1 379 ? 14.387 3.615 -22.714 1.00 80.38 379 GLY A C 1
ATOM 2940 O O . GLY A 1 379 ? 14.428 4.374 -23.682 1.00 80.38 379 GLY A O 1
ATOM 2941 N N . VAL A 1 380 ? 15.406 2.825 -22.381 1.00 83.06 380 VAL A N 1
ATOM 2942 C CA . VAL A 1 380 ? 16.620 2.619 -23.182 1.00 83.06 380 VAL A CA 1
ATOM 2943 C C . VAL A 1 380 ? 16.886 1.118 -23.300 1.00 83.06 380 VAL A C 1
ATOM 2945 O O . VAL A 1 380 ? 16.459 0.341 -22.444 1.00 83.06 380 VAL A O 1
ATOM 2948 N N . ALA A 1 381 ? 17.560 0.693 -24.369 1.00 82.94 381 ALA A N 1
ATOM 2949 C CA . ALA A 1 381 ? 17.947 -0.704 -24.530 1.00 82.94 381 ALA A CA 1
ATOM 2950 C C . ALA A 1 381 ? 18.834 -1.159 -23.357 1.00 82.94 381 ALA A C 1
ATOM 2952 O O . ALA A 1 381 ? 19.770 -0.457 -22.970 1.00 82.94 381 ALA A O 1
ATOM 2953 N N . ARG A 1 382 ? 18.527 -2.338 -22.808 1.00 82.44 382 ARG A N 1
ATOM 2954 C CA . ARG A 1 382 ? 19.271 -2.970 -21.713 1.00 82.44 382 ARG A CA 1
ATOM 2955 C C . ARG A 1 382 ? 20.159 -4.084 -22.240 1.00 82.44 382 ARG A C 1
ATOM 2957 O O . ARG A 1 382 ? 19.814 -4.743 -23.221 1.00 82.44 382 ARG A O 1
ATOM 2964 N N . LEU A 1 383 ? 21.297 -4.282 -21.583 1.00 84.00 383 LEU A N 1
ATOM 2965 C CA . LEU A 1 383 ? 22.157 -5.439 -21.821 1.00 84.00 383 LEU A CA 1
ATOM 2966 C C . LEU A 1 383 ? 21.714 -6.606 -20.925 1.00 84.00 383 LEU A C 1
ATOM 2968 O O . LEU A 1 383 ? 21.137 -6.364 -19.864 1.00 84.00 383 LEU A O 1
ATOM 2972 N N . PRO A 1 384 ? 21.945 -7.865 -21.333 1.00 78.50 384 PRO A N 1
ATOM 2973 C CA . PRO A 1 384 ? 21.651 -9.011 -20.482 1.00 78.50 384 PRO A CA 1
ATOM 2974 C C . PRO A 1 384 ? 22.493 -8.972 -19.204 1.00 78.50 384 PRO A C 1
ATOM 2976 O O . PRO A 1 384 ? 23.616 -8.461 -19.199 1.00 78.50 384 PRO A O 1
ATOM 2979 N N . ASN A 1 385 ? 21.954 -9.550 -18.130 1.00 76.00 385 ASN A N 1
ATOM 2980 C CA . ASN A 1 385 ? 22.726 -9.765 -16.914 1.00 76.00 385 ASN A CA 1
ATOM 2981 C C . ASN A 1 385 ? 23.884 -10.741 -17.152 1.00 76.00 385 ASN A C 1
ATOM 2983 O O . ASN A 1 385 ? 23.786 -11.595 -18.041 1.00 76.00 385 ASN A O 1
ATOM 2987 N N . PRO A 1 386 ? 24.970 -10.636 -16.362 1.00 71.56 386 PRO A N 1
ATOM 2988 C CA . PRO A 1 386 ? 25.970 -11.690 -16.297 1.00 71.56 386 PRO A CA 1
ATOM 2989 C C . PRO A 1 386 ? 25.312 -13.050 -15.999 1.00 71.56 386 PRO A C 1
ATOM 2991 O O . PRO A 1 386 ? 24.310 -13.075 -15.279 1.00 71.56 386 PRO A O 1
ATOM 2994 N N . PRO A 1 387 ? 25.845 -14.146 -16.567 1.00 63.75 387 PRO A N 1
ATOM 2995 C CA . PRO A 1 387 ? 25.308 -15.492 -16.387 1.00 63.75 387 PRO A CA 1
ATOM 2996 C C . PRO A 1 387 ? 25.393 -16.004 -14.947 1.00 63.75 387 PRO A C 1
ATOM 2998 O O . PRO A 1 387 ? 26.297 -15.555 -14.199 1.00 63.75 387 PRO A O 1
#

Sequence (387 aa):
WLLHEGRMPAGILIESGQADLMLISWMGIDRFNRSERVYRLLGCELTYERGLPEAGATLRYEIHVDGHAVHDGIRLFFFHYDCVDDQGRKVLTVRGGQAGFFTDGELEESAGVLWSPETGEHDATARLDAPAVACTKGSLTGEELQAFSRGDAHACFGPGFEKAASHVATPRIQADRMLLLHRVDVLDPRGGPWGRGYLKATWDVRPDDWFFAGHFKNDPCMPGTLMFEGCLQAMAVYLASLGYTIRRDGWRFEPVHEEPFVLSCRGQVTPKSRALTYEVFVEEVVAGPIPTIHADLLCTVDGLKAFHARRVGLRLIPAWPLDEGHPLLERAGGPADYAGPLARAGAFAFDYASLLACAQGRPTTAFGPVYARFDGPEGVARLPNPP

Nearest PDB structures (foldseek):
  2cf2-assembly1_L  TM=8.170E-01  e=5.063E-22  Sus scrofa
  4b0i-assembly2_A  TM=9.278E-01  e=4.717E-16  Pseudomonas aeruginosa PAO1
  1mka-assembly1_B  TM=9.342E-01  e=1.854E-15  Escherichia coli
  7bhj-assembly2_B  TM=9.294E-01  e=1.854E-15  Pseudomonas aeruginosa PAO1
  3q62-assembly1_A  TM=9.091E-01  e=2.329E-15  Yersinia pestis CO92

Radius of gyration: 22.6 Å; Cα contacts (8 Å, |Δi|>4): 848; chains: 1; bounding box: 66×39×60 Å

Mean predicted aligned error: 5.13 Å

Foldseek 3Di:
DQDDLQFDFPLSVVVVQPCVVVVVVVVPCCVLQVVQWDKDWFKWKKFQADDGDGPPKDKDKDKDWPAWDADPNKIKTWIWIFIAIPVRHTGMTIHRTMMIIGGPVRLVPFLFDPDDLLPDDFDLPAAQDAQPDQQPDFKFAQVLLQCQQVQNPCSNRPPPLVLSVPFPAFAGAGDDLLQQFRMWPGWDCLDDNSRRTKTKTKDFAALVRPQQVVPDVVFGWDRVSSVVSNLQNRVSVNLVNSVLRSPARQKYKDWDGPDIKMKGFSHIGHNPWTMKMKMWAWRHWDSPLKTKTWTWIFIAIPNHGGMIIHGTMMIIWHHFSVVSPDPQVVPPQGPPPRPAFPDDDVPQGNGPQLVQCLAGNAPCSNPNDVSVVCSTSDDDHGDHHDD